Protein AF-A0A397AQK8-F1 (afdb_monomer_lite)

Secondary structure (DSSP, 8-state):
---TTTSTTTTT-S-----HHHHHHHTT--TTT------BSSTT--SB--SSHHHHHHHHHHSTTBGGGBTHHHHTTSTT-GGGSTTHHHHIIIIIHHHTTSHHHHHHHHIIIII----SHHHHHHHHHHTT--B--PPP-SSEEPPEEEEEEEE-TT--EEEEEEEEE--EE-S---S---HHHHHHHHHHTT-BSSTTSTTBTTTTT--IIIIIII-S---HHHHHHHHTTTTHHHHHHHHHHHHHHH-TT-TTGGG-----EEE----GGGTT--B--S-TT-SSPPPBSSPBPPP-TT--TT---B--EEE-HHHHHHHHHH--S---HHHHHHHHHHHHHHHHHHHHHHHHHHHHHHH--SS----GGGGGGHHHHHHHHHT-HHHHHHHHHHHHHHHTSPPEEEEEETTEEEEEE-PPPHHHHHHHHHHHTHHHHHHHHHHGGG---HHHHHHHHHHHHHHHHHHHHHHHHHS---------

pLDDT: mean 70.61, std 16.64, range [23.17, 93.44]

Radius of gyration: 36.42 Å; chains: 1; bounding box: 69×68×118 Å

Sequence (488 aa):
MNAVCAWYWVLGAPQARYSLRVVGSLRKYSLSITFTHYCWVDFTRSFEVAHTAKRQTLCQVQYNVNVAVNLESNMAKHAGGVNTSMYMSAIQATIFDALYKSDSSRAWVFQALYDYQWGSVANEVAAWHTHGLTSFVCQSQNLYQYGIQDTITIVNSLNLEQSIRINEQKTLANLVGVEYVGPWNNLAICEAIWCSLVRQAGNVIDKIGISYDVDIIIGTIQPPTIDLVRENTFQDAFFRHLHLKTNAAIGDNDPRSNDYYLRSVEVDPVPSTWRGMLFAGGNPMYVYNDLVPFVQDSFGHNDACQVQKPFKVKLQPNSILLALRALPPPALELSVQACAYIWHIVVYSTVLLGAVGVCGPGLFQGESPCTSLNIYQFNRVAVSVWLGRPVLFLRGLAAHLVLSSASVELATCSTLTGFDPSPRSLYTVANLGGEATWITFVLHDLFVPFISTHEVSQVLTPCCMLVTLVVLAALELMSPVRATILSL

Structure (mmCIF, N/CA/C/O backbone):
data_AF-A0A397AQK8-F1
#
_entry.id   AF-A0A397AQK8-F1
#
loop_
_atom_site.group_PDB
_atom_site.id
_atom_site.type_symbol
_atom_site.label_atom_id
_atom_site.label_alt_id
_atom_site.label_comp_id
_atom_site.label_asym_id
_atom_site.label_entity_id
_atom_site.label_seq_id
_atom_site.pdbx_PDB_ins_code
_atom_site.Cartn_x
_atom_site.Cartn_y
_atom_site.Cartn_z
_atom_site.occupancy
_atom_site.B_iso_or_equiv
_atom_site.auth_seq_id
_atom_site.auth_comp_id
_atom_site.auth_asym_id
_atom_site.auth_atom_id
_atom_site.pdbx_PDB_model_num
ATOM 1 N N . MET A 1 1 ? 11.222 -12.378 10.797 1.00 25.50 1 MET A N 1
ATOM 2 C CA . MET A 1 1 ? 9.793 -12.765 10.832 1.00 25.50 1 MET A CA 1
ATOM 3 C C . MET A 1 1 ? 9.037 -11.454 10.897 1.00 25.50 1 MET A C 1
ATOM 5 O O . MET A 1 1 ? 8.966 -10.866 11.964 1.00 25.50 1 MET A O 1
ATOM 9 N N . ASN A 1 2 ? 8.648 -10.919 9.739 1.00 23.17 2 ASN A N 1
ATOM 10 C CA . ASN A 1 2 ? 8.280 -9.509 9.586 1.00 23.17 2 ASN A CA 1
ATOM 11 C C . ASN A 1 2 ? 6.807 -9.399 9.180 1.00 23.17 2 ASN A C 1
ATOM 13 O O . ASN A 1 2 ? 6.357 -10.182 8.348 1.00 23.17 2 ASN A O 1
ATOM 17 N N . ALA A 1 3 ? 6.122 -8.394 9.739 1.00 24.95 3 ALA A N 1
ATOM 18 C CA . ALA A 1 3 ? 4.785 -7.917 9.375 1.00 24.95 3 ALA A CA 1
ATOM 19 C C . ALA A 1 3 ? 3.591 -8.843 9.705 1.00 24.95 3 ALA A C 1
ATOM 21 O O . ALA A 1 3 ? 2.929 -9.390 8.828 1.00 24.95 3 ALA A O 1
ATOM 22 N N . VAL A 1 4 ? 3.236 -8.918 10.992 1.00 32.72 4 VAL A N 1
ATOM 23 C CA . VAL A 1 4 ? 2.044 -9.646 11.485 1.00 32.72 4 VAL A CA 1
ATOM 24 C C . VAL A 1 4 ? 0.710 -8.954 11.138 1.00 32.72 4 VAL A C 1
ATOM 26 O O . VAL A 1 4 ? -0.324 -9.598 11.213 1.00 32.72 4 VAL A O 1
ATOM 29 N N . CYS A 1 5 ? 0.685 -7.704 10.662 1.00 32.88 5 CYS A N 1
ATOM 30 C CA . CYS A 1 5 ? -0.580 -7.079 10.225 1.00 32.88 5 CYS A CA 1
ATOM 31 C C . CYS A 1 5 ? -0.738 -6.942 8.702 1.00 32.88 5 CYS A C 1
ATOM 33 O O . CYS A 1 5 ? -1.854 -7.068 8.214 1.00 32.88 5 CYS A O 1
ATOM 35 N N . ALA A 1 6 ? 0.343 -6.751 7.934 1.00 29.30 6 ALA A N 1
ATOM 36 C CA . ALA A 1 6 ? 0.236 -6.589 6.475 1.00 29.30 6 ALA A CA 1
ATOM 37 C C . ALA A 1 6 ? 0.218 -7.928 5.708 1.00 29.30 6 ALA A C 1
ATOM 39 O O . ALA A 1 6 ? -0.401 -8.027 4.655 1.00 29.30 6 ALA A O 1
ATOM 40 N N . TRP A 1 7 ? 0.857 -8.982 6.236 1.00 25.56 7 TRP A N 1
ATOM 41 C CA . TRP A 1 7 ? 0.951 -10.281 5.547 1.00 25.56 7 TRP A CA 1
ATOM 42 C C . TRP A 1 7 ? -0.105 -11.308 5.970 1.00 25.56 7 TRP A C 1
ATOM 44 O O . TRP A 1 7 ? -0.277 -12.318 5.289 1.00 25.56 7 TRP A O 1
ATOM 54 N N . TYR A 1 8 ? -0.846 -11.061 7.054 1.00 33.62 8 TYR A N 1
ATOM 55 C CA . TYR A 1 8 ? -1.855 -12.007 7.551 1.00 33.62 8 TYR A CA 1
ATOM 56 C C . TYR A 1 8 ? -3.063 -12.163 6.618 1.00 33.62 8 TYR A C 1
ATOM 58 O O . TYR A 1 8 ? -3.747 -13.181 6.674 1.00 33.62 8 TYR A O 1
ATOM 66 N N . TRP A 1 9 ? -3.292 -11.192 5.730 1.00 32.03 9 TRP A N 1
ATOM 67 C CA . TRP A 1 9 ? -4.371 -11.236 4.744 1.00 32.03 9 TRP A CA 1
ATOM 68 C C . TRP A 1 9 ? -3.981 -11.989 3.459 1.00 32.03 9 TRP A C 1
ATOM 70 O O . TRP A 1 9 ? -4.804 -12.691 2.883 1.00 32.03 9 TRP A O 1
ATOM 80 N N . VAL A 1 10 ? -2.713 -11.906 3.035 1.00 28.81 10 VAL A N 1
ATOM 81 C CA . VAL A 1 10 ? -2.240 -12.444 1.740 1.00 28.81 10 VAL A CA 1
ATOM 82 C C . VAL A 1 10 ? -2.177 -13.977 1.724 1.00 28.81 10 VAL A C 1
ATOM 84 O O . VAL A 1 10 ? -2.251 -14.581 0.659 1.00 28.81 10 VAL A O 1
ATOM 87 N N . LEU A 1 11 ? -2.054 -14.628 2.886 1.00 26.27 11 LEU A N 1
ATOM 88 C CA . LEU A 1 11 ? -1.797 -16.072 2.953 1.00 26.27 11 LEU A CA 1
ATOM 89 C C . LEU A 1 11 ? -2.985 -16.943 3.349 1.00 26.27 11 LEU A C 1
ATOM 91 O O . LEU A 1 11 ? -2.803 -18.152 3.445 1.00 26.27 11 LEU A O 1
ATOM 95 N N . GLY A 1 12 ? -4.169 -16.380 3.621 1.00 29.05 12 GLY A N 1
ATOM 96 C CA . GLY A 1 12 ? -5.275 -17.185 4.155 1.00 29.05 12 GLY A CA 1
ATOM 97 C C . GLY A 1 12 ? -4.840 -18.033 5.358 1.00 29.05 12 GLY A C 1
ATOM 98 O O . GLY A 1 12 ? -5.318 -19.151 5.536 1.00 29.05 12 GLY A O 1
ATOM 99 N N . ALA A 1 13 ? -3.885 -17.533 6.157 1.00 27.50 13 ALA A N 1
ATOM 100 C CA . ALA A 1 13 ? -3.508 -18.205 7.385 1.00 27.50 13 ALA A CA 1
ATOM 101 C C . ALA A 1 13 ? -4.773 -18.283 8.249 1.00 27.50 13 ALA A C 1
ATOM 103 O O . ALA A 1 13 ? -5.518 -17.295 8.312 1.00 27.50 13 ALA A O 1
ATOM 104 N N . PRO A 1 14 ? -5.052 -19.442 8.874 1.00 30.78 14 PRO A N 1
ATOM 105 C CA . PRO A 1 14 ? -6.255 -19.618 9.663 1.00 30.78 14 PRO A CA 1
ATOM 106 C C . PRO A 1 14 ? -6.307 -18.467 10.655 1.00 30.78 14 PRO A C 1
ATOM 108 O O . PRO A 1 14 ? -5.294 -18.161 11.288 1.00 30.78 14 PRO A O 1
ATOM 111 N N . GLN A 1 15 ? -7.468 -17.807 10.677 1.00 36.03 15 GLN A N 1
ATOM 112 C CA . GLN A 1 15 ? -7.849 -16.695 11.543 1.00 36.03 15 GLN A CA 1
ATOM 113 C C . GLN A 1 15 ? -6.935 -16.577 12.750 1.00 36.03 15 GLN A C 1
ATOM 115 O O . GLN A 1 15 ? -6.779 -17.581 13.438 1.00 36.03 15 GLN A O 1
ATOM 120 N N . ALA A 1 16 ? -6.363 -15.394 13.004 1.00 37.88 16 ALA A N 1
ATOM 121 C CA . ALA A 1 16 ? -5.535 -15.120 14.174 1.00 37.88 16 ALA A CA 1
ATOM 122 C C . ALA A 1 16 ? -6.228 -15.622 15.455 1.00 37.88 16 ALA A C 1
ATOM 124 O O . ALA A 1 16 ? -6.977 -14.901 16.112 1.00 37.88 16 ALA A O 1
ATOM 125 N N . ARG A 1 17 ? -5.999 -16.896 15.782 1.00 43.25 17 ARG A N 1
ATOM 126 C CA . ARG A 1 17 ? -6.457 -17.554 16.990 1.00 43.25 17 ARG A CA 1
ATOM 127 C C . ARG A 1 17 ? -5.472 -17.097 18.039 1.00 43.25 17 ARG A C 1
ATOM 129 O O . ARG A 1 17 ? -4.355 -17.599 18.102 1.00 43.25 17 ARG A O 1
ATOM 136 N N . TYR A 1 18 ? -5.879 -16.071 18.773 1.00 50.00 18 TYR A N 1
ATOM 137 C CA . TYR A 1 18 ? -5.456 -15.780 20.137 1.00 50.00 18 TYR A CA 1
ATOM 138 C C . TYR A 1 18 ? -4.035 -16.181 20.516 1.00 50.00 18 TYR A C 1
ATOM 140 O O . TYR A 1 18 ? -3.838 -16.946 21.459 1.00 50.00 18 TYR A O 1
ATOM 148 N N . SER A 1 19 ? -3.014 -15.623 19.867 1.00 50.16 19 SER A N 1
ATOM 149 C CA . SER A 1 19 ? -1.759 -15.554 20.604 1.00 50.16 19 SER A CA 1
ATOM 150 C C . SER A 1 19 ? -1.914 -14.399 21.600 1.00 50.16 19 SER A C 1
ATOM 152 O O . SER A 1 19 ? -2.078 -13.243 21.210 1.00 50.16 19 SER A O 1
ATOM 154 N N . LEU A 1 20 ? -1.899 -14.706 22.904 1.00 54.97 20 LEU A N 1
ATOM 155 C CA . LEU A 1 20 ? -1.875 -13.702 23.986 1.00 54.97 20 LEU A CA 1
ATOM 156 C C . LEU A 1 20 ? -0.787 -12.634 23.733 1.00 54.97 20 LEU A C 1
ATOM 158 O O . LEU A 1 20 ? -0.927 -11.477 24.116 1.00 54.97 20 LEU A O 1
ATOM 162 N N . ARG A 1 21 ? 0.276 -13.021 23.013 1.00 55.66 21 ARG A N 1
ATOM 163 C CA . ARG A 1 21 ? 1.374 -12.161 22.553 1.00 55.66 21 ARG A CA 1
ATOM 164 C C . ARG A 1 21 ? 0.917 -11.039 21.613 1.00 55.66 21 ARG A C 1
ATOM 166 O O . ARG A 1 21 ? 1.347 -9.897 21.774 1.00 55.66 21 ARG A O 1
ATOM 173 N N . VAL A 1 22 ? 0.029 -11.341 20.663 1.00 58.44 22 VAL A N 1
ATOM 174 C CA . VAL A 1 22 ? -0.521 -10.347 19.726 1.00 58.44 22 VAL A CA 1
ATOM 175 C C . VAL A 1 22 ? -1.432 -9.372 20.468 1.00 58.44 22 VAL A C 1
ATOM 177 O O . VAL A 1 22 ? -1.265 -8.166 20.318 1.00 58.44 22 VAL A O 1
ATOM 180 N N . VAL A 1 23 ? -2.316 -9.862 21.343 1.00 65.81 23 VAL A N 1
ATOM 181 C CA . VAL A 1 23 ? -3.216 -9.000 22.135 1.00 65.81 23 VAL A CA 1
ATOM 182 C C . VAL A 1 23 ? -2.429 -8.062 23.057 1.00 65.81 23 VAL A C 1
ATOM 184 O O . VAL A 1 23 ? -2.691 -6.862 23.080 1.00 65.81 23 VAL A O 1
ATOM 187 N N . GLY A 1 24 ? -1.400 -8.570 23.743 1.00 65.75 24 GLY A N 1
ATOM 188 C CA . GLY A 1 24 ? -0.531 -7.747 24.590 1.00 65.75 24 GLY A CA 1
ATOM 189 C C . GLY A 1 24 ? 0.205 -6.641 23.823 1.00 65.75 24 GLY A C 1
ATOM 190 O O . GLY A 1 24 ? 0.276 -5.509 24.297 1.00 65.75 24 GLY A O 1
ATOM 191 N N . SER A 1 25 ? 0.694 -6.926 22.612 1.00 63.19 25 SER A N 1
ATOM 192 C CA . SER A 1 25 ? 1.312 -5.906 21.749 1.00 63.19 25 SER A CA 1
ATOM 193 C C . SER A 1 25 ? 0.302 -4.860 21.263 1.00 63.19 25 SER A C 1
ATOM 195 O O . SER A 1 25 ? 0.643 -3.683 21.156 1.00 63.19 25 SER A O 1
ATOM 197 N N . LEU A 1 26 ? -0.947 -5.265 21.013 1.00 64.81 26 LEU A N 1
ATOM 198 C CA . LEU A 1 26 ? -2.008 -4.383 20.522 1.00 64.81 26 LEU A CA 1
ATOM 199 C C . LEU A 1 26 ? -2.485 -3.358 21.558 1.00 64.81 26 LEU A C 1
ATOM 201 O O . LEU A 1 26 ? -2.983 -2.305 21.165 1.00 64.81 26 LEU A O 1
ATOM 205 N N . ARG A 1 27 ? -2.292 -3.609 22.861 1.00 67.38 27 ARG A N 1
ATOM 206 C CA . ARG A 1 27 ? -2.598 -2.634 23.929 1.00 67.38 27 ARG A CA 1
ATOM 207 C C . ARG A 1 27 ? -1.819 -1.321 23.800 1.00 67.38 27 ARG A C 1
ATOM 209 O O . ARG A 1 27 ? -2.232 -0.317 24.363 1.00 67.38 27 ARG A O 1
ATOM 216 N N . LYS A 1 28 ? -0.712 -1.308 23.049 1.00 65.12 28 LYS A N 1
ATOM 217 C CA . LYS A 1 28 ? 0.095 -0.100 22.806 1.00 65.12 28 LYS A CA 1
ATOM 218 C C . LYS A 1 28 ? -0.560 0.885 21.837 1.00 65.12 28 LYS A C 1
ATOM 220 O O . LYS A 1 28 ? -0.123 2.030 21.760 1.00 65.12 28 LYS A O 1
ATOM 225 N N . TYR A 1 29 ? -1.566 0.450 21.081 1.00 68.25 29 TYR A N 1
ATOM 226 C CA . TYR A 1 29 ? -2.201 1.266 20.053 1.00 68.25 29 TYR A CA 1
ATOM 227 C C . TYR A 1 29 ? -3.505 1.864 20.564 1.00 68.25 29 TYR A C 1
ATOM 229 O O . TYR A 1 29 ? -4.440 1.149 20.918 1.00 68.25 29 TYR A O 1
ATOM 237 N N . SER A 1 30 ? -3.565 3.195 20.578 1.00 70.81 30 SER A N 1
ATOM 238 C CA . SER A 1 30 ? -4.777 3.951 20.883 1.00 70.81 30 SER A CA 1
ATOM 239 C C . SER A 1 30 ? -5.714 4.012 19.669 1.00 70.81 30 SER A C 1
ATOM 241 O O . SER A 1 30 ? -5.405 3.509 18.580 1.00 70.81 30 SER A O 1
ATOM 243 N N . LEU A 1 31 ? -6.853 4.691 19.836 1.00 72.69 31 LEU A N 1
ATOM 244 C CA . LEU A 1 31 ? -7.762 5.036 18.739 1.00 72.69 31 LEU A CA 1
ATOM 245 C C . LEU A 1 31 ? -7.043 5.754 17.577 1.00 72.69 31 LEU A C 1
ATOM 247 O O . LEU A 1 31 ? -7.454 5.613 16.431 1.00 72.69 31 LEU A O 1
ATOM 251 N N . SER A 1 32 ? -5.942 6.461 17.858 1.00 70.69 32 SER A N 1
ATOM 252 C CA . SER A 1 32 ? -5.128 7.165 16.861 1.00 70.69 32 SER A CA 1
ATOM 253 C C . SER A 1 32 ? -4.391 6.247 15.889 1.00 70.69 32 SER A C 1
ATOM 255 O O . SER A 1 32 ? -3.972 6.690 14.831 1.00 70.69 32 SER A O 1
ATOM 257 N N . ILE A 1 33 ? -4.162 4.984 16.250 1.00 70.62 33 ILE A N 1
ATOM 258 C CA . ILE A 1 33 ? -3.336 4.070 15.444 1.00 70.62 33 ILE A CA 1
ATOM 259 C C . ILE A 1 33 ? -4.137 2.828 15.034 1.00 70.62 33 ILE A C 1
ATOM 261 O O . ILE A 1 33 ? -3.768 2.123 14.096 1.00 70.62 33 ILE A O 1
ATOM 265 N N . THR A 1 34 ? -5.272 2.549 15.678 1.00 74.94 34 THR A N 1
ATOM 266 C CA . THR A 1 34 ? -6.116 1.402 15.319 1.00 74.94 34 THR A CA 1
ATOM 267 C C . THR A 1 34 ? -7.070 1.750 14.173 1.00 74.94 34 THR A C 1
ATOM 269 O O . THR A 1 34 ? -8.165 2.270 14.384 1.00 74.94 34 THR A O 1
ATOM 272 N N . PHE A 1 35 ? -6.647 1.440 12.946 1.00 74.69 35 PHE A N 1
ATOM 273 C CA . PHE A 1 35 ? -7.374 1.693 11.705 1.00 74.69 35 PHE A CA 1
ATOM 274 C C . PHE A 1 35 ? -8.238 0.483 11.358 1.00 74.69 35 PHE A C 1
ATOM 276 O O . PHE A 1 35 ? -7.803 -0.488 10.747 1.00 74.69 35 PHE A O 1
ATOM 283 N N . THR A 1 36 ? -9.482 0.540 11.815 1.00 80.62 36 THR A N 1
ATOM 284 C CA . THR A 1 36 ? -10.513 -0.468 11.573 1.00 80.62 36 THR A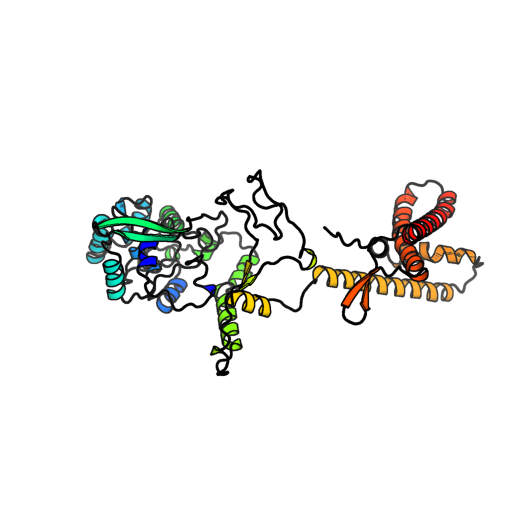 CA 1
ATOM 285 C C . THR A 1 36 ? -11.839 0.243 11.323 1.00 80.62 36 THR A C 1
ATOM 287 O O . THR A 1 36 ? -12.099 1.306 11.901 1.00 80.62 36 THR A O 1
ATOM 290 N N . HIS A 1 37 ? -12.681 -0.313 10.454 1.00 84.44 37 HIS A N 1
ATOM 291 C CA . HIS A 1 37 ? -14.039 0.182 10.269 1.00 84.44 37 HIS A CA 1
ATOM 292 C C . HIS A 1 37 ? -14.924 -0.464 11.323 1.00 84.44 37 HIS A C 1
ATOM 294 O O . HIS A 1 37 ? -15.328 -1.626 11.192 1.00 84.44 37 HIS A O 1
ATOM 300 N N . TYR A 1 38 ? -15.219 0.309 12.364 1.00 90.19 38 TYR A N 1
ATOM 301 C CA . TYR A 1 38 ? -16.087 -0.129 13.441 1.00 90.19 38 TYR A CA 1
ATOM 302 C C . TYR A 1 38 ? -17.485 -0.468 12.924 1.00 90.19 38 TYR A C 1
ATOM 304 O O . TYR A 1 38 ? -18.058 0.222 12.081 1.00 90.19 38 TYR A O 1
ATOM 312 N N . CYS A 1 39 ? -18.011 -1.560 13.455 1.00 93.12 39 CYS A N 1
ATOM 313 C CA . CYS A 1 39 ? -19.347 -2.063 13.190 1.00 93.12 39 CYS A CA 1
ATOM 314 C C . CYS A 1 39 ? -20.260 -1.810 14.393 1.00 93.12 39 CYS A C 1
ATOM 316 O O . CYS A 1 39 ? -21.422 -1.445 14.211 1.00 93.12 39 CYS A O 1
ATOM 318 N N . TRP A 1 40 ? -19.721 -1.952 15.610 1.00 93.44 40 TRP A N 1
ATOM 319 C CA . TRP A 1 40 ? -20.468 -1.775 16.854 1.00 93.44 40 TRP A CA 1
ATOM 320 C C . TRP A 1 40 ? -19.701 -0.953 17.880 1.00 93.44 40 TRP A C 1
ATOM 322 O O . TRP A 1 40 ? -18.467 -0.907 17.857 1.00 93.44 40 TRP A O 1
ATOM 332 N N . VAL A 1 41 ? -20.437 -0.309 18.784 1.00 90.50 41 VAL A N 1
ATOM 333 C CA . VAL A 1 41 ? -19.836 0.372 19.934 1.00 90.50 41 VAL A CA 1
ATOM 334 C C . VAL A 1 41 ? -19.358 -0.651 20.960 1.00 90.50 41 VAL A C 1
ATOM 336 O O . VAL A 1 41 ? -18.221 -0.575 21.404 1.00 90.50 41 VAL A O 1
ATOM 339 N N . ASP A 1 42 ? -20.206 -1.615 21.296 1.00 88.44 42 ASP A N 1
ATOM 340 C CA . ASP A 1 42 ? -20.068 -2.528 22.428 1.00 88.44 42 ASP A CA 1
ATOM 341 C C . ASP A 1 42 ? -19.968 -3.997 21.982 1.00 88.44 42 ASP A C 1
ATOM 343 O O . ASP A 1 42 ? -20.426 -4.360 20.896 1.00 88.44 42 ASP A O 1
ATOM 347 N N . PHE A 1 43 ? -19.421 -4.877 22.827 1.00 88.62 43 PHE A N 1
ATOM 348 C CA . PHE A 1 43 ? -19.297 -6.305 22.493 1.00 88.62 43 PHE A CA 1
ATOM 349 C C . PHE A 1 43 ? -20.631 -7.050 22.395 1.00 88.62 43 PHE A C 1
ATOM 351 O O . PHE A 1 43 ? -20.696 -8.086 21.727 1.00 88.62 43 PHE A O 1
ATOM 358 N N . THR A 1 44 ? -21.702 -6.532 23.010 1.00 89.38 44 THR A N 1
ATOM 359 C CA . THR A 1 44 ? -23.052 -7.102 22.854 1.00 89.38 44 THR A CA 1
ATOM 360 C C . THR A 1 44 ? -23.707 -6.702 21.536 1.00 89.38 44 THR A C 1
ATOM 362 O O . THR A 1 44 ? -24.764 -7.234 21.200 1.00 89.38 44 THR A O 1
ATOM 365 N N . ARG A 1 45 ? -23.048 -5.837 20.747 1.00 90.31 45 ARG A N 1
ATOM 366 C CA . ARG A 1 45 ? -23.498 -5.369 19.431 1.00 90.31 45 ARG A CA 1
ATOM 367 C C . ARG A 1 45 ? -24.834 -4.633 19.502 1.00 90.31 45 ARG A C 1
ATOM 369 O O . ARG A 1 45 ? -25.600 -4.639 18.539 1.00 90.31 45 ARG A O 1
ATOM 376 N N . SER A 1 46 ? -25.103 -3.992 20.637 1.00 87.94 46 SER A N 1
ATOM 377 C CA . SER A 1 46 ? -26.340 -3.255 20.887 1.00 87.94 46 SER A CA 1
ATOM 378 C C . SER A 1 46 ? -26.417 -1.970 20.061 1.00 87.94 46 SER A C 1
ATOM 380 O O . SER A 1 46 ? -27.502 -1.570 19.635 1.00 87.94 46 SER A O 1
ATOM 382 N N . PHE A 1 47 ? -25.272 -1.337 19.794 1.00 91.25 47 PHE A N 1
ATOM 383 C CA . PHE A 1 47 ? -25.207 -0.059 19.083 1.00 91.25 47 PHE A CA 1
ATOM 384 C C . PHE A 1 47 ? -24.384 -0.178 17.811 1.00 91.25 47 PHE A C 1
ATOM 386 O O . PHE A 1 47 ? -23.222 -0.573 17.844 1.00 91.25 47 PHE A O 1
ATOM 393 N N . GLU A 1 48 ? -24.989 0.175 16.680 1.00 93.38 48 GLU A N 1
ATOM 394 C CA . GLU A 1 48 ? -24.383 0.021 15.360 1.00 93.38 48 GLU A CA 1
ATOM 395 C C . GLU A 1 48 ? -23.714 1.327 14.934 1.00 93.38 48 GLU A C 1
ATOM 397 O O . GLU A 1 48 ? -24.289 2.397 15.126 1.00 93.38 48 GLU A O 1
ATOM 402 N N . VAL A 1 49 ? -22.523 1.251 14.334 1.00 92.25 49 VAL A N 1
ATOM 403 C CA . VAL A 1 49 ? -21.733 2.438 13.937 1.00 92.25 49 VAL A CA 1
ATOM 404 C C . VAL A 1 49 ? -21.136 2.364 12.532 1.00 92.25 49 VAL A C 1
ATOM 406 O O . VAL A 1 49 ? -20.365 3.240 12.141 1.00 92.25 49 VAL A O 1
ATOM 409 N N . ALA A 1 50 ? -21.481 1.350 11.733 1.00 91.06 50 ALA A N 1
ATOM 410 C CA . ALA A 1 50 ? -21.020 1.316 10.350 1.00 91.06 50 ALA A CA 1
ATOM 411 C C . ALA A 1 50 ? -21.575 2.503 9.541 1.00 91.06 50 ALA A C 1
ATOM 413 O O . ALA A 1 50 ? -22.758 2.845 9.635 1.00 91.06 50 ALA A O 1
ATOM 414 N N . HIS A 1 51 ? -20.738 3.070 8.667 1.00 86.00 51 HIS A N 1
ATOM 415 C CA . HIS A 1 51 ? -21.087 4.249 7.866 1.00 86.00 51 HIS A CA 1
ATOM 416 C C . HIS A 1 51 ? -22.310 4.066 6.969 1.00 86.00 51 HIS A C 1
ATOM 418 O O . HIS A 1 51 ? -23.042 5.020 6.766 1.00 86.00 51 HIS A O 1
ATOM 424 N N . THR A 1 52 ? -22.558 2.856 6.458 1.00 86.00 52 THR A N 1
ATOM 425 C CA . THR A 1 52 ? -23.703 2.570 5.583 1.00 86.00 52 THR A CA 1
ATOM 426 C C . THR A 1 52 ? -24.443 1.312 6.028 1.00 86.00 52 THR A C 1
ATOM 428 O O . THR A 1 52 ? -23.851 0.385 6.588 1.00 86.00 52 THR A O 1
ATOM 431 N N . ALA A 1 53 ? -25.737 1.225 5.705 1.00 87.56 53 ALA A N 1
ATOM 432 C CA . ALA A 1 53 ? -26.546 0.029 5.973 1.00 87.56 53 ALA A CA 1
ATOM 433 C C . ALA A 1 53 ? -25.983 -1.233 5.285 1.00 87.56 53 ALA A C 1
ATOM 435 O O . ALA A 1 53 ? -25.998 -2.330 5.852 1.00 87.56 53 ALA A O 1
ATOM 436 N N . LYS A 1 54 ? -25.422 -1.075 4.077 1.00 86.75 54 LYS A N 1
ATOM 437 C CA . LYS A 1 54 ? -24.754 -2.163 3.346 1.00 86.75 54 LYS A CA 1
ATOM 438 C C . LYS A 1 54 ? -23.539 -2.684 4.119 1.00 86.75 54 LYS A C 1
ATOM 440 O O . LYS A 1 54 ? -23.398 -3.893 4.297 1.00 86.75 54 LYS A O 1
ATOM 445 N N . ARG A 1 55 ? -22.692 -1.785 4.637 1.00 86.56 55 ARG A N 1
ATOM 446 C CA . ARG A 1 55 ? -21.539 -2.162 5.470 1.00 86.56 55 ARG A CA 1
ATOM 447 C C . ARG A 1 55 ? -21.981 -2.827 6.770 1.00 86.56 55 ARG A C 1
ATOM 449 O O . ARG A 1 55 ? -21.376 -3.823 7.149 1.00 86.56 55 ARG A O 1
ATOM 456 N N . GLN A 1 56 ? -23.041 -2.333 7.407 1.00 92.25 56 GLN A N 1
ATOM 457 C CA . GLN A 1 56 ? -23.586 -2.938 8.625 1.00 92.25 56 GLN A CA 1
ATOM 458 C C . GLN A 1 56 ? -24.041 -4.387 8.389 1.00 92.25 56 GLN A C 1
ATOM 460 O O . GLN A 1 56 ? -23.739 -5.279 9.178 1.00 92.25 56 GLN A O 1
ATOM 465 N N . THR A 1 57 ? -24.682 -4.655 7.250 1.00 92.00 57 THR A N 1
ATOM 466 C CA . THR A 1 57 ? -25.054 -6.024 6.852 1.00 92.00 57 THR A CA 1
ATOM 467 C C . THR A 1 57 ? -23.813 -6.902 6.666 1.00 92.00 57 THR A C 1
ATOM 469 O O . THR A 1 57 ? -23.754 -8.024 7.164 1.00 92.00 57 THR A O 1
ATOM 472 N N . LEU A 1 58 ? -22.770 -6.375 6.015 1.00 87.94 58 LEU A N 1
ATOM 473 C CA . LEU A 1 58 ? -21.497 -7.082 5.858 1.00 87.94 58 LEU A CA 1
ATOM 474 C C . LEU A 1 58 ? -20.814 -7.362 7.208 1.00 87.94 58 LEU A C 1
ATOM 476 O O . LEU A 1 58 ? -20.227 -8.428 7.387 1.00 87.94 58 LEU A O 1
ATOM 480 N N . CYS A 1 59 ? -20.902 -6.436 8.166 1.00 91.50 59 CYS A N 1
ATOM 481 C CA . CYS A 1 59 ? -20.405 -6.633 9.525 1.00 91.50 59 CYS A CA 1
ATOM 482 C C . CYS A 1 59 ? -21.038 -7.865 10.180 1.00 91.50 59 CYS A C 1
ATOM 484 O O . CYS A 1 59 ? -20.312 -8.715 10.695 1.00 91.50 59 CYS A O 1
ATOM 486 N N . GLN A 1 60 ? -22.364 -7.999 10.091 1.00 91.44 60 GLN A N 1
ATOM 487 C CA . GLN A 1 60 ? -23.108 -9.131 10.655 1.00 91.44 60 GLN A CA 1
ATOM 488 C C . GLN A 1 60 ? -22.712 -10.480 10.031 1.00 91.44 60 GLN A C 1
ATOM 490 O O . GLN A 1 60 ? -22.681 -11.494 10.725 1.00 91.44 60 GLN A O 1
ATOM 495 N N . VAL A 1 61 ? -22.389 -10.502 8.735 1.00 88.38 61 VAL A N 1
ATOM 496 C CA . VAL A 1 61 ? -22.075 -11.747 8.013 1.00 88.38 61 VAL A CA 1
ATOM 497 C C . VAL A 1 61 ? -20.604 -12.144 8.147 1.00 88.38 61 VAL A C 1
ATOM 499 O O . VAL A 1 61 ? -20.302 -13.310 8.375 1.00 88.38 61 VAL A O 1
ATOM 502 N N . GLN A 1 62 ? -19.681 -11.193 7.991 1.00 81.94 62 GLN A N 1
ATOM 503 C CA . GLN A 1 62 ? -18.255 -11.491 7.812 1.00 81.94 62 GLN A CA 1
ATOM 504 C C . GLN A 1 62 ? -17.392 -11.141 9.031 1.00 81.94 62 GLN A C 1
ATOM 506 O O . GLN A 1 62 ? -16.332 -11.734 9.220 1.00 81.94 62 GLN A O 1
ATOM 511 N N . TYR A 1 63 ? -17.820 -10.186 9.859 1.00 85.38 63 TYR A N 1
ATOM 512 C CA . TYR A 1 63 ? -17.001 -9.635 10.947 1.00 85.38 63 TYR A CA 1
ATOM 513 C C . TYR A 1 63 ? -17.606 -9.864 12.334 1.00 85.38 63 TYR A C 1
ATOM 515 O O . TYR A 1 63 ? -17.099 -9.333 13.318 1.00 85.38 63 TYR A O 1
ATOM 523 N N . ASN A 1 64 ? -18.660 -10.673 12.433 1.00 87.25 64 ASN A N 1
ATOM 524 C CA . ASN A 1 64 ? -19.396 -10.892 13.673 1.00 87.25 64 ASN A CA 1
ATOM 525 C C . ASN A 1 64 ? -18.545 -11.506 14.795 1.00 87.25 64 ASN A C 1
ATOM 527 O O . ASN A 1 64 ? -18.764 -11.182 15.950 1.00 87.25 64 ASN A O 1
ATOM 531 N N . VAL A 1 65 ? -17.550 -12.335 14.488 1.00 88.00 65 VAL A N 1
ATOM 532 C CA . VAL A 1 65 ? -16.643 -12.920 15.493 1.00 88.00 65 VAL A CA 1
ATOM 533 C C . VAL A 1 65 ? -15.366 -12.105 15.719 1.00 88.00 65 VAL A C 1
ATOM 535 O O . VAL A 1 65 ? -14.504 -12.518 16.497 1.00 88.00 65 VAL A O 1
ATOM 538 N N . ASN A 1 66 ? -15.203 -10.974 15.028 1.00 86.69 66 ASN A N 1
ATOM 539 C CA . ASN A 1 66 ? -13.987 -10.174 15.081 1.00 86.69 66 ASN A CA 1
ATOM 540 C C . ASN A 1 66 ? -14.098 -9.091 16.161 1.00 86.69 66 ASN A C 1
ATOM 542 O O . ASN A 1 66 ? -14.917 -8.182 16.080 1.00 86.69 66 ASN A O 1
ATOM 546 N N . VAL A 1 67 ? -13.226 -9.147 17.158 1.00 86.44 67 VAL A N 1
ATOM 547 C CA . VAL A 1 67 ? -13.136 -8.169 18.242 1.00 86.44 67 VAL A CA 1
ATOM 548 C C . VAL A 1 67 ? -12.786 -6.781 17.705 1.00 86.44 67 VAL A C 1
ATOM 550 O O . VAL A 1 67 ? -13.351 -5.793 18.169 1.00 86.44 67 VAL A O 1
ATOM 553 N N . ALA A 1 68 ? -11.910 -6.698 16.698 1.00 83.56 68 ALA A N 1
ATOM 554 C CA . ALA A 1 68 ? -11.343 -5.437 16.217 1.00 83.56 68 ALA A CA 1
ATOM 555 C C . ALA A 1 68 ? -12.375 -4.478 15.602 1.00 83.56 68 ALA A C 1
ATOM 557 O O . ALA A 1 68 ? -12.077 -3.301 15.430 1.00 83.56 68 ALA A O 1
ATOM 558 N N . VAL A 1 69 ? -13.579 -4.945 15.256 1.00 88.75 69 VAL A N 1
ATOM 559 C CA . VAL A 1 69 ? -14.652 -4.082 14.731 1.00 88.75 69 VAL A CA 1
ATOM 560 C C . VAL A 1 69 ? -15.573 -3.520 15.822 1.00 88.75 69 VAL A C 1
ATOM 562 O O . VAL A 1 69 ? -16.515 -2.797 15.504 1.00 88.75 69 VAL A O 1
ATOM 565 N N . ASN A 1 70 ? -15.308 -3.816 17.097 1.00 89.12 70 ASN A N 1
ATOM 566 C CA . ASN A 1 70 ? -16.048 -3.273 18.238 1.00 89.12 70 ASN A CA 1
ATOM 567 C C . ASN A 1 70 ? -15.237 -2.133 18.862 1.00 89.12 70 ASN A C 1
ATOM 569 O O . ASN A 1 70 ? -14.068 -2.321 19.210 1.00 89.12 70 ASN A O 1
ATOM 573 N N . LEU A 1 71 ? -15.837 -0.954 19.003 1.00 86.69 71 LEU A N 1
ATOM 574 C CA . LEU A 1 71 ? -15.155 0.242 19.500 1.00 86.69 71 LEU A CA 1
ATOM 575 C C . LEU A 1 71 ? -14.701 0.099 20.959 1.00 86.69 71 LEU A C 1
ATOM 577 O O . LEU A 1 71 ? -13.617 0.570 21.309 1.00 86.69 71 LEU A O 1
ATOM 581 N N . GLU A 1 72 ? -15.472 -0.634 21.766 1.00 83.75 72 GLU A N 1
ATOM 582 C CA . GLU A 1 72 ? -15.159 -1.016 23.145 1.00 83.75 72 GLU A CA 1
ATOM 583 C C . GLU A 1 72 ? -13.758 -1.622 23.250 1.00 83.75 72 GLU A C 1
ATOM 585 O O . GLU A 1 72 ? -13.008 -1.287 24.163 1.00 83.75 72 GLU A O 1
ATOM 590 N N . SER A 1 73 ? -13.336 -2.410 22.252 1.00 81.06 73 SER A N 1
ATOM 591 C CA . SER A 1 73 ? -11.997 -3.004 22.232 1.00 81.06 73 SER A CA 1
ATOM 592 C C . SER A 1 73 ? -10.862 -1.979 22.235 1.00 81.06 73 SER A C 1
ATOM 594 O O . SER A 1 73 ? -9.770 -2.312 22.677 1.00 81.06 73 SER A O 1
ATOM 596 N N . ASN A 1 74 ? -11.076 -0.750 21.754 1.00 77.38 74 ASN A N 1
ATOM 597 C CA . ASN A 1 74 ? -10.067 0.314 21.775 1.00 77.38 74 ASN A CA 1
ATOM 598 C C . ASN A 1 74 ? -10.273 1.316 22.907 1.00 77.38 74 ASN A C 1
ATOM 600 O O . ASN A 1 74 ? -9.288 1.809 23.455 1.00 77.38 74 ASN A O 1
ATOM 604 N N . MET A 1 75 ? -11.521 1.579 23.294 1.00 74.00 75 MET A N 1
ATOM 605 C CA . MET A 1 75 ? -11.846 2.407 24.462 1.00 74.00 75 MET A CA 1
ATOM 606 C C . MET A 1 75 ? -11.274 1.809 25.752 1.00 74.00 75 MET A C 1
ATOM 608 O O . MET A 1 75 ? -10.675 2.512 26.559 1.00 74.00 75 MET A O 1
ATOM 612 N N . ALA A 1 76 ? -11.341 0.487 25.864 1.00 65.75 76 ALA A N 1
ATOM 613 C CA . ALA A 1 76 ? -10.836 -0.295 26.979 1.00 65.75 76 ALA A CA 1
ATOM 614 C C . ALA A 1 76 ? -9.307 -0.307 27.177 1.00 65.75 76 ALA A C 1
ATOM 616 O O . ALA A 1 76 ? -8.808 -0.863 28.158 1.00 65.75 76 ALA A O 1
ATOM 617 N N . LYS A 1 77 ? -8.545 0.221 26.211 1.00 65.00 77 LYS A N 1
ATOM 618 C CA . LYS A 1 77 ? -7.072 0.166 26.198 1.00 65.00 77 LYS A CA 1
ATOM 619 C C . LYS A 1 77 ? -6.415 1.423 26.768 1.00 65.00 77 LYS A C 1
ATOM 621 O O . LYS A 1 77 ? -5.193 1.460 26.886 1.00 65.00 77 LYS A O 1
ATOM 626 N N . HIS A 1 78 ? -7.185 2.462 27.088 1.00 61.22 78 HIS A N 1
ATOM 627 C CA . HIS A 1 78 ? -6.636 3.734 27.543 1.00 61.22 78 HIS A CA 1
ATOM 628 C C . HIS A 1 78 ? -6.430 3.733 29.066 1.00 61.22 78 HIS A C 1
ATOM 630 O O . HIS A 1 78 ? -7.386 3.627 29.833 1.00 61.22 78 HIS A O 1
ATOM 636 N N . ALA A 1 79 ? -5.176 3.860 29.512 1.00 54.50 79 ALA A N 1
ATOM 637 C CA . ALA A 1 79 ? -4.846 4.012 30.928 1.00 54.50 79 ALA A CA 1
ATOM 638 C C . ALA A 1 79 ? -5.383 5.365 31.430 1.00 54.50 79 ALA A C 1
ATOM 640 O O . ALA A 1 79 ? -4.785 6.404 31.173 1.00 54.50 79 ALA A O 1
ATOM 641 N N . GLY A 1 80 ? -6.541 5.334 32.088 1.00 57.78 80 GLY A N 1
ATOM 642 C CA . GLY A 1 80 ? -7.293 6.518 32.522 1.00 57.78 80 GLY A CA 1
ATOM 643 C C . GLY A 1 80 ? -8.776 6.487 32.144 1.00 57.78 80 GLY A C 1
ATOM 644 O O . GLY A 1 80 ? -9.549 7.211 32.756 1.00 57.78 80 GLY A O 1
ATOM 645 N N . GLY A 1 81 ? -9.178 5.598 31.226 1.00 64.75 81 GLY A N 1
ATOM 646 C CA . GLY A 1 81 ? -10.516 5.586 30.630 1.00 64.75 81 GLY A CA 1
ATOM 647 C C . GLY A 1 81 ? -10.594 6.468 29.378 1.00 64.75 81 GLY A C 1
ATOM 648 O O . GLY A 1 81 ? -9.619 7.096 28.970 1.00 64.75 81 GLY A O 1
ATOM 649 N N . VAL A 1 82 ? -11.751 6.516 28.715 1.00 71.62 82 VAL A N 1
ATOM 650 C CA . VAL A 1 82 ? -11.922 7.346 27.500 1.00 71.62 82 VAL A CA 1
ATOM 651 C C . VAL A 1 82 ? -11.880 8.850 27.818 1.00 71.62 82 VAL A C 1
ATOM 653 O O . VAL A 1 82 ? -11.572 9.652 26.938 1.00 71.62 82 VAL A O 1
ATOM 656 N N . ASN A 1 83 ? -12.116 9.238 29.074 1.00 74.94 83 ASN A N 1
ATOM 657 C CA . ASN A 1 83 ? -12.148 10.632 29.528 1.00 74.94 83 ASN A CA 1
ATOM 658 C C . ASN A 1 83 ? -10.807 11.386 29.369 1.00 74.94 83 ASN A C 1
ATOM 660 O O . ASN A 1 83 ? -10.821 12.602 29.199 1.00 74.94 83 ASN A O 1
ATOM 664 N N . THR A 1 84 ? -9.665 10.691 29.372 1.00 74.31 84 THR A N 1
ATOM 665 C CA . THR A 1 84 ? -8.330 11.272 29.156 1.00 74.31 84 THR A CA 1
ATOM 666 C C . THR A 1 84 ? -7.898 11.237 27.688 1.00 74.31 84 THR A C 1
ATOM 668 O O . THR A 1 84 ? -6.803 11.685 27.344 1.00 74.31 84 THR A O 1
ATOM 671 N N . SER A 1 85 ? -8.751 10.731 26.791 1.00 76.69 85 SER A N 1
ATOM 672 C CA . SER A 1 85 ? -8.510 10.759 25.350 1.00 76.69 85 SER A CA 1
ATOM 673 C C . SER A 1 85 ? -8.637 12.177 24.797 1.00 76.69 85 SER A C 1
ATOM 675 O O . SER A 1 85 ? -9.610 12.877 25.068 1.00 76.69 85 SER A O 1
ATOM 677 N N . MET A 1 86 ? -7.728 12.565 23.897 1.00 80.56 86 MET A N 1
ATOM 678 C CA . MET A 1 86 ? -7.851 13.816 23.132 1.00 80.56 86 MET A CA 1
ATOM 679 C C . MET A 1 86 ? -9.112 13.877 22.251 1.00 80.56 86 MET A C 1
ATOM 681 O O . MET A 1 86 ? -9.497 14.953 21.814 1.00 80.56 86 MET A O 1
ATOM 685 N N . TYR A 1 87 ? -9.757 12.733 21.992 1.00 83.69 87 TYR A N 1
ATOM 686 C CA . TYR A 1 87 ? -10.999 12.646 21.215 1.00 83.69 87 TYR A CA 1
ATOM 687 C C . TYR A 1 87 ? -12.258 12.608 22.088 1.00 83.69 87 TYR A C 1
ATOM 689 O O . TYR A 1 87 ? -13.335 12.331 21.570 1.00 83.69 87 TYR A O 1
ATOM 697 N N . MET A 1 88 ? -12.149 12.828 23.403 1.00 85.31 88 MET A N 1
ATOM 698 C CA . MET A 1 88 ? -13.285 12.705 24.320 1.00 85.31 88 MET A CA 1
ATOM 699 C C . MET A 1 88 ? -14.456 13.622 23.932 1.00 85.31 88 MET A C 1
ATOM 701 O O . MET A 1 88 ? -15.594 13.163 23.945 1.00 85.31 88 MET A O 1
ATOM 705 N N . SER A 1 89 ? -14.200 14.872 23.520 1.00 87.75 89 SER A N 1
ATOM 706 C CA . SER A 1 89 ? -15.266 15.788 23.072 1.00 87.75 89 SER A CA 1
ATOM 707 C C . SER A 1 89 ? -16.031 15.230 21.870 1.00 87.75 89 SER A C 1
ATOM 709 O O . SER A 1 89 ? -17.257 15.143 21.897 1.00 87.75 89 SER A O 1
ATOM 711 N N . ALA A 1 90 ? -15.303 14.750 20.862 1.00 90.44 90 ALA A N 1
ATOM 712 C CA . ALA A 1 90 ? -15.889 14.211 19.646 1.00 90.44 90 ALA A CA 1
ATOM 713 C C . ALA A 1 90 ? -16.620 12.884 19.906 1.00 90.44 90 ALA A C 1
ATOM 715 O O . ALA A 1 90 ? -17.698 12.648 19.364 1.00 90.44 90 ALA A O 1
ATOM 716 N N . ILE A 1 91 ? -16.075 12.013 20.764 1.00 89.44 91 ILE A N 1
ATOM 717 C CA . ILE A 1 91 ? -16.737 10.767 21.185 1.00 89.44 91 ILE A CA 1
ATOM 718 C C . ILE A 1 91 ? -18.029 11.085 21.943 1.00 89.44 91 ILE A C 1
ATOM 720 O O . ILE A 1 91 ? -19.052 10.445 21.691 1.00 89.44 91 ILE A O 1
ATOM 724 N N . GLN A 1 92 ? -18.000 12.079 22.833 1.00 89.69 92 GLN A N 1
ATOM 725 C CA . GLN A 1 92 ? -19.181 12.524 23.560 1.00 89.69 92 GLN A CA 1
ATOM 726 C C . GLN A 1 92 ? -20.274 12.973 22.583 1.00 89.69 92 GLN A C 1
ATOM 728 O O . GLN A 1 92 ? -21.356 12.387 22.576 1.00 89.69 92 GLN A O 1
ATOM 733 N N . ALA A 1 93 ? -19.954 13.929 21.707 1.00 90.62 93 ALA A N 1
ATOM 734 C CA . ALA A 1 93 ? -20.909 14.537 20.784 1.00 90.62 93 ALA A CA 1
ATOM 735 C C . ALA A 1 93 ? -21.477 13.545 19.753 1.00 90.62 93 ALA A C 1
ATOM 737 O O . ALA A 1 93 ? -22.660 13.583 19.417 1.00 90.62 93 ALA A O 1
ATOM 738 N N . THR A 1 94 ? -20.643 12.642 19.231 1.00 92.19 94 THR A N 1
ATOM 739 C CA . THR A 1 94 ? -21.033 11.787 18.095 1.00 92.19 94 THR A CA 1
ATOM 740 C C . THR A 1 94 ? -21.523 10.400 18.508 1.00 92.19 94 THR A C 1
ATOM 742 O O . THR A 1 94 ? -22.292 9.779 17.762 1.00 92.19 94 THR A O 1
ATOM 745 N N . ILE A 1 95 ? -21.113 9.900 19.679 1.00 91.44 95 ILE A N 1
ATOM 746 C CA . ILE A 1 95 ? -21.445 8.555 20.167 1.00 91.44 95 ILE A CA 1
ATOM 747 C C . ILE A 1 95 ? -22.226 8.634 21.474 1.00 91.44 95 ILE A C 1
ATOM 749 O O . ILE A 1 95 ? -23.386 8.225 21.495 1.00 91.44 95 ILE A O 1
ATOM 753 N N . PHE A 1 96 ? -21.634 9.142 22.560 1.00 90.38 96 PHE A N 1
ATOM 754 C CA . PHE A 1 96 ? -22.248 9.013 23.886 1.00 90.38 96 PHE A CA 1
ATOM 755 C C . PHE A 1 96 ? -23.576 9.760 24.007 1.00 90.38 96 PHE A C 1
ATOM 757 O O . PHE A 1 96 ? -24.523 9.178 24.532 1.00 90.38 96 PHE A O 1
ATOM 764 N N . ASP A 1 97 ? -23.714 10.959 23.440 1.00 88.62 97 ASP A N 1
ATOM 765 C CA . ASP A 1 97 ? -24.976 11.713 23.438 1.00 88.62 97 ASP A CA 1
ATOM 766 C C . ASP A 1 97 ? -26.128 10.924 22.791 1.00 88.62 97 ASP A C 1
ATOM 768 O O . ASP A 1 97 ? -27.267 10.955 23.263 1.00 88.62 97 ASP A O 1
ATOM 772 N N . ALA A 1 98 ? -25.836 10.125 21.759 1.00 87.81 98 ALA A N 1
ATOM 773 C CA . ALA A 1 98 ? -26.823 9.237 21.150 1.00 87.81 98 ALA A CA 1
ATOM 774 C C . ALA A 1 98 ? -27.153 8.017 22.025 1.00 87.81 98 ALA A C 1
ATOM 776 O O . ALA A 1 98 ? -28.276 7.503 21.961 1.00 87.81 98 ALA A O 1
ATOM 777 N N . LEU A 1 99 ? -26.199 7.573 22.848 1.00 88.06 99 LEU A N 1
ATOM 778 C CA . LEU A 1 99 ? -26.364 6.477 23.796 1.00 88.06 99 LEU A CA 1
ATOM 779 C C . LEU A 1 99 ? -27.085 6.898 25.079 1.00 88.06 99 LEU A C 1
ATOM 781 O O . LEU A 1 99 ? -27.620 6.026 25.745 1.00 88.06 99 LEU A O 1
ATOM 785 N N . TYR A 1 100 ? -27.212 8.180 25.429 1.00 79.81 100 TYR A N 1
ATOM 786 C CA . TYR A 1 100 ? -27.849 8.625 26.687 1.00 79.81 100 TYR A CA 1
ATOM 787 C C . TYR A 1 100 ? -29.371 8.356 26.812 1.00 79.81 100 TYR A C 1
ATOM 789 O O . TYR A 1 100 ? -30.007 8.809 27.764 1.00 79.81 100 TYR A O 1
ATOM 797 N N . LYS A 1 101 ? -29.975 7.596 25.888 1.00 71.06 101 LYS A N 1
ATOM 798 C CA . LYS A 1 101 ? -31.428 7.379 25.793 1.00 71.06 101 LYS A CA 1
ATOM 799 C C . LYS A 1 101 ? -32.007 6.312 26.730 1.00 71.06 101 LYS A C 1
ATOM 801 O O . LYS A 1 101 ? -33.214 6.341 26.951 1.00 71.06 101 LYS A O 1
ATOM 806 N N . SER A 1 102 ? -31.212 5.375 27.258 1.00 75.19 102 SER A N 1
ATOM 807 C CA . SER A 1 102 ? -31.694 4.330 28.179 1.00 75.19 102 SER A CA 1
ATOM 808 C C . SER A 1 102 ? -30.820 4.197 29.429 1.00 75.19 102 SER A C 1
ATOM 810 O O . SER A 1 102 ? -29.647 4.559 29.438 1.00 75.19 102 SER A O 1
ATOM 812 N N . ASP A 1 103 ? -31.382 3.688 30.525 1.00 77.94 103 ASP A N 1
ATOM 813 C CA . ASP A 1 103 ? -30.647 3.527 31.792 1.00 77.94 103 ASP A CA 1
ATOM 814 C C . ASP A 1 103 ? -29.462 2.569 31.645 1.00 77.94 103 ASP A C 1
ATOM 816 O O . ASP A 1 103 ? -28.367 2.840 32.138 1.00 77.94 103 ASP A O 1
ATOM 820 N N . SER A 1 104 ? -29.662 1.483 30.898 1.00 76.88 104 SER A N 1
ATOM 821 C CA . SER A 1 104 ? -28.641 0.468 30.640 1.00 76.88 104 SER A CA 1
ATOM 822 C C . SER A 1 104 ? -27.487 1.000 29.790 1.00 76.88 104 SER A C 1
ATOM 824 O O . SER A 1 104 ? -26.330 0.698 30.070 1.00 76.88 104 SER A O 1
ATOM 826 N N . SER A 1 105 ? -27.772 1.823 28.777 1.00 81.88 105 SER A N 1
ATOM 827 C CA . SER A 1 105 ? -26.726 2.424 27.947 1.00 81.88 105 SER A CA 1
ATOM 828 C C . SER A 1 105 ? -25.952 3.498 28.705 1.00 81.88 105 SER A C 1
ATOM 830 O O . SER A 1 105 ? -24.735 3.571 28.571 1.00 81.88 105 SER A O 1
ATOM 832 N N . ARG A 1 106 ? -26.621 4.276 29.567 1.00 81.31 106 ARG A N 1
ATOM 833 C CA . ARG A 1 106 ? -25.957 5.232 30.465 1.00 81.31 106 ARG A CA 1
ATOM 834 C C . ARG A 1 106 ? -24.983 4.531 31.403 1.00 81.31 106 ARG A C 1
ATOM 836 O O . ARG A 1 106 ? -23.845 4.973 31.513 1.00 81.31 106 ARG A O 1
ATOM 843 N N . ALA A 1 107 ? -25.398 3.428 32.026 1.00 81.25 107 ALA A N 1
ATOM 844 C CA . ALA A 1 107 ? -24.523 2.635 32.886 1.00 81.25 107 ALA A CA 1
ATOM 845 C C . ALA A 1 107 ? -23.281 2.125 32.132 1.00 81.25 107 ALA A C 1
ATOM 847 O O . ALA A 1 107 ? -22.168 2.263 32.636 1.00 81.25 107 ALA A O 1
ATOM 848 N N . TRP A 1 108 ? -23.455 1.622 30.904 1.00 82.19 108 TRP A N 1
ATOM 849 C CA . TRP A 1 108 ? -22.333 1.208 30.055 1.00 82.19 108 TRP A CA 1
ATOM 850 C C . TRP A 1 108 ? -21.398 2.378 29.710 1.00 82.19 108 TRP A C 1
ATOM 852 O O . TRP A 1 108 ? -20.185 2.230 29.814 1.00 82.19 108 TRP A O 1
ATOM 862 N N . VAL A 1 109 ? -21.932 3.560 29.367 1.00 81.12 109 VAL A N 1
ATOM 863 C CA . VAL A 1 109 ? -21.122 4.764 29.087 1.00 81.12 109 VAL A CA 1
ATOM 864 C C . VAL A 1 109 ? -20.299 5.162 30.314 1.00 81.12 109 VAL A C 1
ATOM 866 O O . VAL A 1 109 ? -19.099 5.386 30.192 1.00 81.12 109 VAL A O 1
ATOM 869 N N . PHE A 1 110 ? -20.909 5.203 31.504 1.00 76.56 110 PHE A N 1
ATOM 870 C CA . PHE A 1 110 ? -20.186 5.494 32.746 1.00 76.56 110 PHE A CA 1
ATOM 871 C C . PHE A 1 110 ? -19.080 4.468 33.016 1.00 76.56 110 PHE A C 1
ATOM 873 O O . PHE A 1 110 ? -17.952 4.856 33.324 1.00 76.56 110 PHE A O 1
ATOM 880 N N . GLN A 1 111 ? -19.366 3.179 32.824 1.00 76.38 111 GLN A N 1
ATOM 881 C CA . GLN A 1 111 ? -18.374 2.116 32.968 1.00 76.38 111 GLN A CA 1
ATOM 882 C C . GLN A 1 111 ? -17.215 2.285 31.971 1.00 76.38 111 GLN A C 1
ATOM 884 O O . GLN A 1 111 ? -16.051 2.223 32.364 1.00 76.38 111 GLN A O 1
ATOM 889 N N . ALA A 1 112 ? -17.516 2.551 30.698 1.00 72.19 112 ALA A N 1
ATOM 890 C CA . ALA A 1 112 ? -16.525 2.778 29.647 1.00 72.19 112 ALA A CA 1
ATOM 891 C C . ALA A 1 112 ? -15.673 4.044 29.884 1.00 72.19 112 ALA A C 1
ATOM 893 O O . ALA A 1 112 ? -14.518 4.101 29.459 1.00 72.19 112 ALA A O 1
ATOM 894 N N . LEU A 1 113 ? -16.223 5.059 30.561 1.00 71.81 113 LEU A N 1
ATOM 895 C CA . LEU A 1 113 ? -15.547 6.325 30.856 1.00 71.81 113 LEU A CA 1
ATOM 896 C C . LEU A 1 113 ? -14.585 6.256 32.044 1.00 71.81 113 LEU A C 1
ATOM 898 O O . LEU A 1 113 ? -13.534 6.892 31.979 1.00 71.81 113 LEU A O 1
ATOM 902 N N . TYR A 1 114 ? -14.949 5.541 33.111 1.00 68.62 114 TYR A N 1
ATOM 903 C CA . TYR A 1 114 ? -14.261 5.643 34.406 1.00 68.62 114 TYR A CA 1
ATOM 904 C C . TYR A 1 114 ? -13.642 4.332 34.900 1.00 68.62 114 TYR A C 1
ATOM 906 O O . TYR A 1 114 ? -12.566 4.366 35.495 1.00 68.62 114 TYR A O 1
ATOM 914 N N . ASP A 1 115 ? -14.268 3.187 34.624 1.00 62.62 115 ASP A N 1
ATOM 915 C CA . ASP A 1 115 ? -13.933 1.926 35.302 1.00 62.62 115 ASP A CA 1
ATOM 916 C C . ASP A 1 115 ? -13.210 0.918 34.401 1.00 62.62 115 ASP A C 1
ATOM 918 O O . ASP A 1 115 ? -12.653 -0.076 34.876 1.00 62.62 115 ASP A O 1
ATOM 922 N N . TYR A 1 116 ? -13.211 1.137 33.086 1.00 65.00 116 TYR A N 1
ATOM 923 C CA . TYR A 1 116 ? -12.780 0.111 32.148 1.00 65.00 116 TYR A CA 1
ATOM 924 C C . TYR A 1 116 ? -11.265 0.115 31.909 1.00 65.00 116 TYR A C 1
ATOM 926 O O . TYR A 1 116 ? -10.756 0.748 30.984 1.00 65.00 116 TYR A O 1
ATOM 934 N N . GLN A 1 117 ? -10.540 -0.664 32.712 1.00 65.19 117 GLN A N 1
ATOM 935 C CA . GLN A 1 117 ? -9.174 -1.088 32.406 1.00 65.19 117 GLN A CA 1
ATOM 936 C C . GLN A 1 117 ? -9.079 -2.610 32.397 1.00 65.19 117 GLN A C 1
ATOM 938 O O . GLN A 1 117 ? -9.357 -3.280 33.394 1.00 65.19 117 GLN A O 1
ATOM 943 N N . TRP A 1 118 ? -8.626 -3.180 31.280 1.00 65.62 118 TRP A N 1
ATOM 944 C CA . TRP A 1 118 ? -8.285 -4.596 31.260 1.00 65.62 118 TRP A CA 1
ATOM 945 C C . TRP A 1 118 ? -7.047 -4.848 32.117 1.00 65.62 118 TRP A C 1
ATOM 947 O O . TRP A 1 118 ? -5.948 -4.440 31.747 1.00 65.62 118 TRP A O 1
ATOM 957 N N . GLY A 1 119 ? -7.209 -5.583 33.219 1.00 68.88 119 GLY A N 1
ATOM 958 C CA . GLY A 1 119 ? -6.089 -6.039 34.046 1.00 68.88 119 GLY A CA 1
ATOM 959 C C . GLY A 1 119 ? -5.110 -6.912 33.249 1.00 68.88 119 GLY A C 1
ATOM 960 O O . GLY A 1 119 ? -4.197 -6.424 32.582 1.00 68.88 119 GLY A O 1
ATOM 961 N N . SER A 1 120 ? -5.293 -8.233 33.270 1.00 77.81 120 SER A N 1
ATOM 962 C CA . SER A 1 120 ? -4.446 -9.157 32.501 1.00 77.81 120 SER A CA 1
ATOM 963 C C . SER A 1 120 ? -4.950 -9.335 31.062 1.00 77.81 120 SER A C 1
ATOM 965 O O . SER A 1 120 ? -6.137 -9.164 30.778 1.00 77.81 120 SER A O 1
ATOM 967 N N . VAL A 1 121 ? -4.056 -9.709 30.140 1.00 75.88 121 VAL A N 1
ATOM 968 C CA . VAL A 1 121 ? -4.431 -10.084 28.759 1.00 75.88 121 VAL A CA 1
ATOM 969 C C . VAL A 1 121 ? -5.349 -11.312 28.752 1.00 75.88 121 VAL A C 1
ATOM 971 O O . VAL A 1 121 ? -6.234 -11.422 27.911 1.00 75.88 121 VAL A O 1
ATOM 974 N N . ALA A 1 122 ? -5.179 -12.220 29.716 1.00 79.69 122 ALA A N 1
ATOM 975 C CA . ALA A 1 122 ? -6.025 -13.400 29.849 1.00 79.69 122 ALA A CA 1
ATOM 976 C C . ALA A 1 122 ? -7.481 -13.036 30.185 1.00 79.69 122 ALA A C 1
ATOM 978 O O . ALA A 1 122 ? -8.391 -13.614 29.601 1.00 79.69 122 ALA A O 1
ATOM 979 N N . ASN A 1 123 ? -7.703 -12.051 31.064 1.00 82.00 123 ASN A N 1
ATOM 980 C CA . ASN A 1 123 ? -9.051 -11.604 31.428 1.00 82.00 123 ASN A CA 1
ATOM 981 C C . ASN A 1 123 ? -9.757 -10.915 30.252 1.00 82.00 123 ASN A C 1
ATOM 983 O O . ASN A 1 123 ? -10.942 -11.140 30.036 1.00 82.00 123 ASN A O 1
ATOM 987 N N . GLU A 1 124 ? -9.018 -10.122 29.472 1.00 80.62 124 GLU A N 1
ATOM 988 C CA . GLU A 1 124 ? -9.514 -9.486 28.244 1.00 80.62 124 GLU A CA 1
ATOM 989 C C . GLU A 1 124 ? -9.966 -10.526 27.215 1.00 80.62 124 GLU A C 1
ATOM 991 O O . GLU A 1 124 ? -11.103 -10.495 26.748 1.00 80.62 124 GLU A O 1
ATOM 996 N N . VAL A 1 125 ? -9.111 -11.510 26.926 1.00 81.94 125 VAL A N 1
ATOM 997 C CA . VAL A 1 125 ? -9.450 -12.593 25.994 1.00 81.94 125 VAL A CA 1
ATOM 998 C C . VAL A 1 125 ? -10.624 -13.428 26.515 1.00 81.94 125 VAL A C 1
ATOM 1000 O O . VAL A 1 125 ? -11.515 -13.773 25.741 1.00 81.94 125 VAL A O 1
ATOM 1003 N N . ALA A 1 126 ? -10.677 -13.713 27.819 1.00 85.31 126 ALA A N 1
ATOM 1004 C CA . ALA A 1 126 ? -11.792 -14.436 28.427 1.00 85.31 126 ALA A CA 1
ATOM 1005 C C . ALA A 1 126 ? -13.126 -13.689 28.264 1.00 85.31 126 ALA A C 1
ATOM 1007 O O . ALA A 1 126 ? -14.127 -14.304 27.904 1.00 85.31 126 ALA A O 1
ATOM 1008 N N . ALA A 1 127 ? -13.139 -12.370 28.454 1.00 83.75 127 ALA A N 1
ATOM 1009 C CA . ALA A 1 127 ? -14.337 -11.561 28.259 1.00 83.75 127 ALA A CA 1
ATOM 1010 C C . ALA A 1 127 ? -14.763 -11.473 26.782 1.00 83.75 127 ALA A C 1
ATOM 1012 O O . ALA A 1 127 ? -15.947 -11.502 26.464 1.00 83.75 127 ALA A O 1
ATOM 1013 N N . TRP A 1 128 ? -13.826 -11.444 25.833 1.00 86.69 128 TRP A N 1
ATOM 1014 C CA . TRP A 1 128 ? -14.187 -11.543 24.414 1.00 86.69 128 TRP A CA 1
ATOM 1015 C C . TRP A 1 128 ? -14.883 -12.870 24.096 1.00 86.69 128 TRP A C 1
ATOM 1017 O O . TRP A 1 128 ? -15.883 -12.899 23.372 1.00 86.69 128 TRP A O 1
ATOM 1027 N N . HIS A 1 129 ? -14.403 -13.963 24.694 1.00 87.81 129 HIS A N 1
ATOM 1028 C CA . HIS A 1 129 ? -15.016 -15.278 24.547 1.00 87.81 129 HIS A CA 1
ATOM 1029 C C . HIS A 1 129 ? -16.427 -15.356 25.133 1.00 87.81 129 HIS A C 1
ATOM 1031 O O . HIS A 1 129 ? -17.275 -16.013 24.527 1.00 87.81 129 HIS A O 1
ATOM 1037 N N . THR A 1 130 ? -16.725 -14.663 26.240 1.00 91.00 130 THR A N 1
ATOM 1038 C CA . THR A 1 130 ? -18.097 -14.627 26.784 1.00 91.00 130 THR A CA 1
ATOM 1039 C C . THR A 1 130 ? -19.093 -13.965 25.830 1.00 91.00 130 THR A C 1
ATOM 1041 O O . THR A 1 130 ? -20.284 -14.252 25.903 1.00 91.00 130 THR A O 1
ATOM 1044 N N . HIS A 1 131 ? -18.615 -13.146 24.888 1.00 90.62 131 HIS A N 1
ATOM 1045 C CA . HIS A 1 131 ? -19.419 -12.522 23.830 1.00 90.62 131 HIS A CA 1
ATOM 1046 C C . HIS A 1 131 ? -19.306 -13.229 22.466 1.00 90.62 131 HIS A C 1
ATOM 1048 O O . HIS A 1 131 ? -19.726 -12.688 21.440 1.00 90.62 131 HIS A O 1
ATOM 1054 N N . GLY A 1 132 ? -18.737 -14.441 22.425 1.00 89.44 132 GLY A N 1
ATOM 1055 C CA . GLY A 1 132 ? -18.610 -15.230 21.197 1.00 89.44 132 GLY A CA 1
ATOM 1056 C C . GLY A 1 132 ? -17.667 -14.619 20.156 1.00 89.44 132 GLY A C 1
ATOM 1057 O O . GLY A 1 132 ? -17.765 -14.936 18.971 1.00 89.44 132 GLY A O 1
ATOM 1058 N N . LEU A 1 133 ? -16.769 -13.727 20.572 1.00 88.38 133 LEU A N 1
ATOM 1059 C CA . LEU A 1 133 ? -15.735 -13.173 19.709 1.00 88.38 133 LEU A CA 1
ATOM 1060 C C . LEU A 1 133 ? -14.548 -14.145 19.709 1.00 88.38 133 LEU A C 1
ATOM 1062 O O . LEU A 1 133 ? -14.184 -14.690 20.754 1.00 88.38 133 LEU A O 1
ATOM 1066 N N . THR A 1 134 ? -13.981 -14.431 18.532 1.00 84.06 134 THR A N 1
ATOM 1067 C CA . THR A 1 134 ? -12.942 -15.468 18.342 1.00 84.06 134 THR A CA 1
ATOM 1068 C C . THR A 1 134 ? -11.699 -15.001 17.582 1.00 84.06 134 THR A C 1
ATOM 1070 O O . THR A 1 134 ? -10.753 -15.775 17.436 1.00 84.06 134 THR A O 1
ATOM 1073 N N . SER A 1 135 ? -11.680 -13.773 17.066 1.00 77.56 135 SER A N 1
ATOM 1074 C CA . SER A 1 135 ? -10.543 -13.253 16.302 1.00 77.56 135 SER A CA 1
ATOM 1075 C C . SER A 1 135 ? -10.318 -11.766 16.552 1.00 77.56 135 SER A C 1
ATOM 1077 O O . SER A 1 135 ? -11.250 -11.036 16.868 1.00 77.56 135 SER A O 1
ATOM 1079 N N . PHE A 1 136 ? -9.077 -11.305 16.404 1.00 78.00 136 PHE A N 1
ATOM 1080 C CA . PHE A 1 136 ? -8.747 -9.880 16.382 1.00 78.00 136 PHE A CA 1
ATOM 1081 C C . PHE A 1 136 ? -7.981 -9.592 15.093 1.00 78.00 136 PHE A C 1
ATOM 1083 O O . PHE A 1 136 ? -6.793 -9.892 14.988 1.00 78.00 136 PHE A O 1
ATOM 1090 N N . VAL A 1 137 ? -8.678 -9.055 14.094 1.00 74.94 137 VAL A N 1
ATOM 1091 C CA . VAL A 1 137 ? -8.112 -8.765 12.772 1.00 74.94 137 VAL A CA 1
ATOM 1092 C C . VAL A 1 137 ? -8.492 -7.346 12.366 1.00 74.94 137 VAL A C 1
ATOM 1094 O O . VAL A 1 137 ? -9.660 -7.066 12.101 1.00 74.94 137 VAL A O 1
ATOM 1097 N N . CYS A 1 138 ? -7.516 -6.440 12.309 1.00 72.75 138 CYS A N 1
ATOM 1098 C CA . CYS A 1 138 ? -7.731 -5.118 11.719 1.00 72.75 138 CYS A CA 1
ATOM 1099 C C . CYS A 1 138 ? -7.928 -5.243 10.203 1.00 72.75 138 CYS A C 1
ATOM 1101 O O . CYS A 1 138 ? -7.396 -6.155 9.567 1.00 72.75 138 CYS A O 1
ATOM 1103 N N . GLN A 1 139 ? -8.697 -4.327 9.626 1.00 70.56 139 GLN A N 1
ATOM 1104 C CA . GLN A 1 139 ? -8.861 -4.256 8.176 1.00 70.56 139 GLN A CA 1
ATOM 1105 C C . GLN A 1 139 ? -7.615 -3.649 7.516 1.00 70.56 139 GLN A C 1
ATOM 1107 O O . GLN A 1 139 ? -6.778 -3.050 8.194 1.00 70.56 139 GLN A O 1
ATOM 1112 N N . SER A 1 140 ? -7.480 -3.859 6.205 1.00 64.56 140 SER A N 1
ATOM 1113 C CA . SER A 1 140 ? -6.361 -3.320 5.429 1.00 64.56 140 SER A CA 1
ATOM 1114 C C . SER A 1 140 ? -6.359 -1.793 5.475 1.00 64.56 140 SER A C 1
ATOM 1116 O O . SER A 1 140 ? -7.409 -1.150 5.477 1.00 64.56 140 SER A O 1
ATOM 1118 N N . GLN A 1 141 ? -5.159 -1.242 5.600 1.00 64.38 141 GLN A N 1
ATOM 1119 C CA . GLN A 1 141 ? -4.894 0.186 5.626 1.00 64.38 141 GLN A CA 1
ATOM 1120 C C . GLN A 1 141 ? -3.420 0.409 5.296 1.00 64.38 141 GLN A C 1
ATOM 1122 O O . GLN A 1 141 ? -2.561 -0.421 5.613 1.00 64.38 141 GLN A O 1
ATOM 1127 N N . ASN A 1 142 ? -3.127 1.553 4.693 1.00 62.72 142 ASN A N 1
ATOM 1128 C CA . ASN A 1 142 ? -1.800 1.886 4.194 1.00 62.72 142 ASN A CA 1
ATOM 1129 C C . ASN A 1 142 ? -1.144 3.072 4.919 1.00 62.72 142 ASN A C 1
ATOM 1131 O O . ASN A 1 142 ? -0.058 3.487 4.517 1.00 62.72 142 ASN A O 1
ATOM 1135 N N . LEU A 1 143 ? -1.770 3.595 5.978 1.00 66.81 143 LEU A N 1
ATOM 1136 C CA . LEU A 1 143 ? -1.314 4.772 6.716 1.00 66.81 143 LEU A CA 1
ATOM 1137 C C . LEU A 1 143 ? -0.295 4.435 7.809 1.00 66.81 143 LEU A C 1
ATOM 1139 O O . LEU A 1 143 ? 0.628 5.208 8.038 1.00 66.81 143 LEU A O 1
ATOM 1143 N N . TYR A 1 144 ? -0.427 3.288 8.472 1.00 68.56 144 TYR A N 1
ATOM 1144 C CA . TYR A 1 144 ? 0.469 2.870 9.547 1.00 68.56 144 TYR A CA 1
ATOM 1145 C C . TYR A 1 144 ? 1.001 1.458 9.333 1.00 68.56 144 TYR A C 1
ATOM 1147 O O . TYR A 1 144 ? 0.253 0.505 9.155 1.00 68.56 144 TYR A O 1
ATOM 1155 N N . GLN A 1 145 ? 2.303 1.267 9.464 1.00 69.50 145 GLN A N 1
ATOM 1156 C CA . GLN A 1 145 ? 2.847 -0.056 9.720 1.00 69.50 145 GLN A CA 1
ATOM 1157 C C . GLN A 1 145 ? 2.816 -0.304 11.228 1.00 69.50 145 GLN A C 1
ATOM 1159 O O . GLN A 1 145 ? 3.501 0.396 11.969 1.00 69.50 145 GLN A O 1
ATOM 1164 N N . TYR A 1 146 ? 2.046 -1.295 11.692 1.00 69.06 146 TYR A N 1
ATOM 1165 C CA . TYR A 1 146 ? 2.036 -1.674 13.108 1.00 69.06 146 TYR A CA 1
ATOM 1166 C C . TYR A 1 146 ? 3.397 -2.231 13.530 1.00 69.06 146 TYR A C 1
ATOM 1168 O O . TYR A 1 146 ? 3.894 -3.198 12.948 1.00 69.06 146 TYR A O 1
ATOM 1176 N N . GLY A 1 147 ? 3.972 -1.637 14.571 1.00 63.81 147 GLY A N 1
ATOM 1177 C CA . GLY A 1 147 ? 5.129 -2.181 15.260 1.00 63.81 147 GLY A CA 1
ATOM 1178 C C . GLY A 1 147 ? 4.801 -3.426 16.092 1.00 63.81 147 GLY A C 1
ATOM 1179 O O . GLY A 1 147 ? 3.662 -3.661 16.506 1.00 63.81 147 GLY A O 1
ATOM 1180 N N . ILE A 1 148 ? 5.821 -4.227 16.368 1.00 64.81 148 ILE A N 1
ATOM 1181 C CA . ILE A 1 148 ? 5.747 -5.405 17.239 1.00 64.81 148 ILE A CA 1
ATOM 1182 C C . ILE A 1 148 ? 6.935 -5.321 18.178 1.00 64.81 148 ILE A C 1
ATOM 1184 O O . ILE A 1 148 ? 8.033 -4.985 17.743 1.00 64.81 148 ILE A O 1
ATOM 1188 N N . GLN A 1 149 ? 6.730 -5.622 19.455 1.00 62.94 149 GLN A N 1
ATOM 1189 C CA . GLN A 1 149 ? 7.827 -5.711 20.405 1.00 62.94 149 GLN A CA 1
ATOM 1190 C C . GLN A 1 149 ? 7.665 -6.980 21.230 1.00 62.94 149 GLN A C 1
ATOM 1192 O O . GLN A 1 149 ? 6.810 -7.038 22.113 1.00 62.94 149 GLN A O 1
ATOM 1197 N N . ASP A 1 150 ? 8.512 -7.960 20.949 1.00 62.12 150 ASP A N 1
ATOM 1198 C CA . ASP A 1 150 ? 8.584 -9.208 21.692 1.00 62.12 150 ASP A CA 1
ATOM 1199 C C . ASP A 1 150 ? 9.730 -9.128 22.707 1.00 62.12 150 ASP A C 1
ATOM 1201 O O . ASP A 1 150 ? 10.872 -8.808 22.360 1.00 62.12 150 ASP A O 1
ATOM 1205 N N . THR A 1 151 ? 9.431 -9.453 23.962 1.00 59.91 151 THR A N 1
ATOM 1206 C CA . THR A 1 151 ? 10.391 -9.460 25.073 1.00 59.91 151 THR A CA 1
ATOM 1207 C C . THR A 1 151 ? 10.372 -10.836 25.734 1.00 59.91 151 THR A C 1
ATOM 1209 O O . THR A 1 151 ? 9.298 -11.385 25.976 1.00 59.91 151 THR A O 1
ATOM 1212 N N . ILE A 1 152 ? 11.546 -11.395 26.028 1.00 67.50 152 ILE A N 1
ATOM 1213 C CA . ILE A 1 152 ? 11.702 -12.579 26.880 1.00 67.50 152 ILE A CA 1
ATOM 1214 C C . ILE A 1 152 ? 12.259 -12.123 28.226 1.00 67.50 152 ILE A C 1
ATOM 1216 O O . ILE A 1 152 ? 13.250 -11.395 28.273 1.00 67.50 152 ILE A O 1
ATOM 1220 N N . THR A 1 153 ? 11.642 -12.576 29.314 1.00 63.88 153 THR A N 1
ATOM 1221 C CA . THR A 1 153 ? 12.155 -12.387 30.673 1.00 63.88 153 THR A CA 1
ATOM 1222 C C . THR A 1 153 ? 12.925 -13.635 31.089 1.00 63.88 153 THR A C 1
ATOM 1224 O O . THR A 1 153 ? 12.382 -14.737 31.087 1.00 63.88 153 THR A O 1
ATOM 1227 N N . ILE A 1 154 ? 14.206 -13.464 31.401 1.00 68.38 154 ILE A N 1
ATOM 1228 C CA . ILE A 1 154 ? 15.084 -14.501 31.938 1.00 68.38 154 ILE A CA 1
ATOM 1229 C C . ILE A 1 154 ? 15.127 -14.306 33.448 1.00 68.38 154 ILE A C 1
ATOM 1231 O O . ILE A 1 154 ? 15.512 -13.240 33.922 1.00 68.38 154 ILE A O 1
ATOM 1235 N N . VAL A 1 155 ? 14.738 -15.333 34.197 1.00 65.31 155 VAL A N 1
ATOM 1236 C CA . VAL A 1 155 ? 14.855 -15.352 35.658 1.00 65.31 155 VAL A CA 1
ATOM 1237 C C . VAL A 1 155 ? 16.068 -16.200 36.011 1.00 65.31 155 VAL A C 1
ATOM 1239 O O . VAL A 1 155 ? 16.156 -17.353 35.587 1.00 65.31 155 VAL A O 1
ATOM 1242 N N . ASN A 1 156 ? 17.036 -15.633 36.729 1.00 61.81 156 ASN A N 1
ATOM 1243 C CA . ASN A 1 156 ? 18.210 -16.392 37.159 1.00 61.81 156 ASN A CA 1
ATOM 1244 C C . ASN A 1 156 ? 17.924 -17.219 38.430 1.00 61.81 156 ASN A C 1
ATOM 1246 O O . ASN A 1 156 ? 16.867 -17.107 39.048 1.00 61.81 156 ASN A O 1
ATOM 1250 N N . SER A 1 157 ? 18.889 -18.039 38.860 1.00 71.62 157 SER A N 1
ATOM 1251 C CA . SER A 1 157 ? 18.768 -18.881 40.063 1.00 71.62 157 SER A CA 1
ATOM 1252 C C . SER A 1 157 ? 18.647 -18.101 41.381 1.00 71.62 157 SER A C 1
ATOM 1254 O O . SER A 1 157 ? 18.374 -18.701 42.414 1.00 71.62 157 SER A O 1
ATOM 1256 N N . LEU A 1 158 ? 18.860 -16.781 41.358 1.00 59.78 158 LEU A N 1
ATOM 1257 C CA . LEU A 1 158 ? 18.662 -15.867 42.487 1.00 59.78 158 LEU A CA 1
ATOM 1258 C C . LEU A 1 158 ? 17.295 -15.164 42.427 1.00 59.78 158 LEU A C 1
ATOM 1260 O O . LEU A 1 158 ? 17.059 -14.226 43.183 1.00 59.78 158 LEU A O 1
ATOM 1264 N N . ASN A 1 159 ? 16.407 -15.601 41.528 1.00 62.50 159 ASN A N 1
ATOM 1265 C CA . ASN A 1 159 ? 15.098 -15.003 41.275 1.00 62.50 159 ASN A CA 1
ATOM 1266 C C . ASN A 1 159 ? 15.158 -13.538 40.795 1.00 62.50 159 ASN A C 1
ATOM 1268 O O . ASN A 1 159 ? 14.202 -12.785 40.962 1.00 62.50 159 ASN A O 1
ATOM 1272 N N . LEU A 1 160 ? 16.283 -13.120 40.203 1.00 53.41 160 LEU A N 1
ATOM 1273 C CA . LEU A 1 160 ? 16.405 -11.813 39.564 1.00 53.41 160 LEU A CA 1
ATOM 1274 C C . LEU A 1 160 ? 15.906 -11.911 38.124 1.00 53.41 160 LEU A C 1
ATOM 1276 O O . LEU A 1 160 ? 16.388 -12.739 37.345 1.00 53.41 160 LEU A O 1
ATOM 1280 N N . GLU A 1 161 ? 14.950 -11.052 37.782 1.00 64.19 161 GLU A N 1
ATOM 1281 C CA . GLU A 1 161 ? 14.357 -10.979 36.452 1.00 64.19 161 GLU A CA 1
ATOM 1282 C C . GLU A 1 161 ? 15.127 -9.997 35.562 1.00 64.19 161 GLU A C 1
ATOM 1284 O O . GLU A 1 161 ? 15.295 -8.823 35.892 1.00 64.19 161 GLU A O 1
ATOM 1289 N N . GLN A 1 162 ? 15.557 -10.459 34.391 1.00 62.28 162 GLN A N 1
ATOM 1290 C CA . GLN A 1 162 ? 16.155 -9.632 33.350 1.00 62.28 162 GLN A CA 1
ATOM 1291 C C . GLN A 1 162 ? 15.355 -9.783 32.057 1.00 62.28 162 GLN A C 1
ATOM 1293 O O . GLN A 1 162 ? 15.240 -10.871 31.500 1.00 62.28 162 GLN A O 1
ATOM 1298 N N . SER A 1 163 ? 14.813 -8.678 31.550 1.00 66.88 163 SER A N 1
ATOM 1299 C CA . SER A 1 163 ? 14.021 -8.676 30.316 1.00 66.88 163 SER A CA 1
ATOM 1300 C C . SER A 1 163 ? 14.864 -8.260 29.109 1.00 66.88 163 SER A C 1
ATOM 1302 O O . SER A 1 163 ? 15.468 -7.189 29.110 1.00 66.88 163 SER A O 1
ATOM 1304 N N . ILE A 1 164 ? 14.882 -9.091 28.064 1.00 72.81 164 ILE A N 1
ATOM 1305 C CA . ILE A 1 164 ? 15.604 -8.857 26.806 1.00 72.81 164 ILE A CA 1
ATOM 1306 C C . ILE A 1 164 ? 14.595 -8.789 25.659 1.00 72.81 164 ILE A C 1
ATOM 1308 O O . ILE A 1 164 ? 13.727 -9.651 25.521 1.00 72.81 164 ILE A O 1
ATOM 1312 N N . ARG A 1 165 ? 14.707 -7.762 24.814 1.00 67.19 165 ARG A N 1
ATOM 1313 C CA . ARG A 1 165 ? 13.881 -7.617 23.608 1.00 67.19 165 ARG A CA 1
ATOM 1314 C C . ARG A 1 165 ? 14.433 -8.526 22.511 1.00 67.19 165 ARG A C 1
ATOM 1316 O O . ARG A 1 165 ? 15.604 -8.420 22.170 1.00 67.19 165 ARG A O 1
ATOM 1323 N N . ILE A 1 166 ? 13.600 -9.409 21.971 1.00 70.12 166 ILE A N 1
ATOM 1324 C CA . ILE A 1 166 ? 13.991 -10.387 20.940 1.00 70.12 166 ILE A CA 1
ATOM 1325 C C . ILE A 1 166 ? 13.528 -10.000 19.534 1.00 70.12 166 ILE A C 1
ATOM 1327 O O . ILE A 1 166 ? 14.089 -10.474 18.551 1.00 70.12 166 ILE A O 1
ATOM 1331 N N . ASN A 1 167 ? 12.511 -9.147 19.425 1.00 58.34 167 ASN A N 1
ATOM 1332 C CA . ASN A 1 167 ? 12.028 -8.632 18.153 1.00 58.34 167 ASN A CA 1
ATOM 1333 C C . ASN A 1 167 ? 11.450 -7.240 18.384 1.00 58.34 167 ASN A C 1
ATOM 1335 O O . ASN A 1 167 ? 10.605 -7.069 19.260 1.00 58.34 167 ASN A O 1
ATOM 1339 N N . GLU A 1 168 ? 11.905 -6.250 17.625 1.00 70.19 168 GLU A N 1
ATOM 1340 C CA . GLU A 1 168 ? 11.394 -4.885 17.708 1.00 70.19 168 GLU A CA 1
ATOM 1341 C C . GLU A 1 168 ? 11.210 -4.330 16.295 1.00 70.19 168 GLU A C 1
ATOM 1343 O O . GLU A 1 168 ? 12.167 -4.093 15.561 1.00 70.19 168 GLU A O 1
ATOM 1348 N N . GLN A 1 169 ? 9.953 -4.128 15.910 1.00 69.12 169 GLN A N 1
ATOM 1349 C CA . GLN A 1 169 ? 9.563 -3.338 14.752 1.00 69.12 169 GLN A CA 1
ATOM 1350 C C . GLN A 1 169 ? 8.904 -2.063 15.261 1.00 69.12 169 GLN A C 1
ATOM 1352 O O . GLN A 1 169 ? 7.950 -2.125 16.037 1.00 69.12 169 GLN A O 1
ATOM 1357 N N . LYS A 1 170 ? 9.412 -0.908 14.830 1.00 69.94 170 LYS A N 1
ATOM 1358 C CA . LYS A 1 170 ? 8.799 0.381 15.149 1.00 69.94 170 LYS A CA 1
ATOM 1359 C C . LYS A 1 170 ? 7.546 0.586 14.309 1.00 69.94 170 LYS A C 1
ATOM 1361 O O . LYS A 1 170 ? 7.475 0.139 13.166 1.00 69.94 170 LYS A O 1
ATOM 1366 N N . THR A 1 171 ? 6.587 1.301 14.880 1.00 68.12 171 THR A N 1
ATOM 1367 C CA . THR A 1 171 ? 5.433 1.794 14.132 1.00 68.12 171 THR A CA 1
ATOM 1368 C C . THR A 1 171 ? 5.895 2.892 13.183 1.00 68.12 171 THR A C 1
ATOM 1370 O O . THR A 1 171 ? 6.548 3.838 13.625 1.00 68.12 171 THR A O 1
ATOM 1373 N N . LEU A 1 172 ? 5.574 2.769 11.898 1.00 68.69 172 LEU A N 1
ATOM 1374 C CA . LEU A 1 172 ? 5.909 3.767 10.879 1.00 68.69 172 LEU A CA 1
ATOM 1375 C C . LEU A 1 172 ? 4.624 4.366 10.316 1.00 68.69 172 LEU A C 1
ATOM 1377 O O . LEU A 1 172 ? 3.673 3.634 10.059 1.00 68.69 172 LEU A O 1
ATOM 1381 N N . ALA A 1 173 ? 4.600 5.683 10.140 1.00 66.25 173 ALA A N 1
ATOM 1382 C CA . ALA A 1 173 ? 3.526 6.380 9.443 1.00 66.25 173 ALA A CA 1
ATOM 1383 C C . ALA A 1 173 ? 3.911 6.555 7.968 1.00 66.25 173 ALA A C 1
ATOM 1385 O O . ALA A 1 173 ? 5.031 6.968 7.668 1.00 66.25 173 ALA A O 1
ATOM 1386 N N . ASN A 1 174 ? 2.985 6.270 7.062 1.00 60.44 174 ASN A N 1
ATOM 1387 C CA . ASN A 1 174 ? 3.107 6.536 5.635 1.00 60.44 174 ASN A CA 1
ATOM 1388 C C . ASN A 1 174 ? 2.377 7.836 5.283 1.00 60.44 174 ASN A C 1
ATOM 1390 O O . ASN A 1 174 ? 1.367 8.181 5.888 1.00 60.44 174 ASN A O 1
ATOM 1394 N N . LEU A 1 175 ? 2.874 8.544 4.268 1.00 50.22 175 LEU A N 1
ATOM 1395 C CA . LEU A 1 175 ? 2.364 9.862 3.864 1.00 50.22 175 LEU A CA 1
ATOM 1396 C C . LEU A 1 175 ? 1.233 9.808 2.818 1.00 50.22 175 LEU A C 1
ATOM 1398 O O . LEU A 1 175 ? 0.746 10.854 2.403 1.00 50.22 175 LEU A O 1
ATOM 1402 N N . VAL A 1 176 ? 0.809 8.617 2.379 1.00 49.44 176 VAL A N 1
ATOM 1403 C CA . VAL A 1 176 ? -0.202 8.448 1.318 1.00 49.44 176 VAL A CA 1
ATOM 1404 C C . VAL A 1 176 ? -1.326 7.544 1.825 1.00 49.44 176 VAL A C 1
ATOM 1406 O O . VAL A 1 176 ? -1.275 6.331 1.648 1.00 49.44 176 VAL A O 1
ATOM 1409 N N . GLY A 1 177 ? -2.330 8.110 2.496 1.00 50.34 177 GLY A N 1
ATOM 1410 C CA . GLY A 1 177 ? -3.502 7.364 2.971 1.00 50.34 177 GLY A CA 1
ATOM 1411 C C . GLY A 1 177 ? -4.718 7.591 2.074 1.00 50.34 177 GLY A C 1
ATOM 1412 O O . GLY A 1 177 ? -5.192 8.719 2.008 1.00 50.34 177 GLY A O 1
ATOM 1413 N N . VAL A 1 178 ? -5.230 6.550 1.400 1.00 53.28 178 VAL A N 1
ATOM 1414 C CA . VAL A 1 178 ? -6.485 6.635 0.603 1.00 53.28 178 VAL A CA 1
ATOM 1415 C C . VAL A 1 178 ? -7.410 5.416 0.803 1.00 53.28 178 VAL A C 1
ATOM 1417 O O . VAL A 1 178 ? -8.532 5.418 0.317 1.00 53.28 178 VAL A O 1
ATOM 1420 N N . GLU A 1 179 ? -7.004 4.376 1.548 1.00 57.06 179 GLU A N 1
ATOM 1421 C CA . GLU A 1 179 ? -7.858 3.184 1.747 1.00 57.06 179 GLU A CA 1
ATOM 1422 C C . GLU A 1 179 ? -8.935 3.393 2.831 1.00 57.06 179 GLU A C 1
ATOM 1424 O O . GLU A 1 179 ? -10.091 3.017 2.651 1.00 57.06 179 GLU A O 1
ATOM 1429 N N . TYR A 1 180 ? -8.583 4.044 3.946 1.00 68.00 180 TYR A N 1
ATOM 1430 C CA . TYR A 1 180 ? -9.518 4.433 5.005 1.00 68.00 180 TYR A CA 1
ATOM 1431 C C . TYR A 1 180 ? -9.033 5.707 5.695 1.00 68.00 180 TYR A C 1
ATOM 1433 O O . TYR A 1 180 ? -7.892 5.782 6.149 1.00 68.00 180 TYR A O 1
ATOM 1441 N N . VAL A 1 181 ? -9.921 6.695 5.824 1.00 70.25 181 VAL A N 1
ATOM 1442 C CA . VAL A 1 181 ? -9.616 7.992 6.453 1.00 70.25 181 VAL A CA 1
ATOM 1443 C C . VAL A 1 181 ? -9.405 7.898 7.968 1.00 70.25 181 VAL A C 1
ATOM 1445 O O . VAL A 1 181 ? -8.901 8.839 8.573 1.00 70.25 181 VAL A O 1
ATOM 1448 N N . GLY A 1 182 ? -9.722 6.762 8.588 1.00 77.19 182 GLY A N 1
ATOM 1449 C CA . GLY A 1 182 ? -9.467 6.524 10.004 1.00 77.19 182 GLY A CA 1
ATOM 1450 C C . GLY A 1 182 ? -10.596 6.990 10.929 1.00 77.19 182 GLY A C 1
ATOM 1451 O O . GLY A 1 182 ? -11.396 7.861 10.581 1.00 77.19 182 GLY A O 1
ATOM 1452 N N . PRO A 1 183 ? -10.662 6.433 12.149 1.00 81.00 183 PRO A N 1
ATOM 1453 C CA . PRO A 1 183 ? -11.768 6.689 13.068 1.00 81.00 183 PRO A CA 1
ATOM 1454 C C . PRO A 1 183 ? -11.791 8.111 13.638 1.00 81.00 183 PRO A C 1
ATOM 1456 O O . PRO A 1 183 ? -12.866 8.616 13.948 1.00 81.00 183 PRO A O 1
ATOM 1459 N N . TRP A 1 184 ? -10.644 8.788 13.737 1.00 81.88 184 TRP A N 1
ATOM 1460 C CA . TRP A 1 184 ? -10.590 10.194 14.154 1.00 81.88 184 TRP A CA 1
ATOM 1461 C C . TRP A 1 184 ? -11.296 11.129 13.169 1.00 81.88 184 TRP A C 1
ATOM 1463 O O . TRP A 1 184 ? -11.879 12.121 13.588 1.00 81.88 184 TRP A O 1
ATOM 1473 N N . ASN A 1 185 ? -11.284 10.800 11.875 1.00 82.62 185 ASN A N 1
ATOM 1474 C CA . ASN A 1 185 ? -11.839 11.656 10.832 1.00 82.62 185 ASN A CA 1
ATOM 1475 C C . ASN A 1 185 ? -13.349 11.489 10.857 1.00 82.62 185 ASN A C 1
ATOM 1477 O O . ASN A 1 185 ? -14.072 12.465 10.753 1.00 82.62 185 ASN A O 1
ATOM 1481 N N . ASN A 1 186 ? -13.826 10.277 11.138 1.00 87.06 186 ASN A N 1
ATOM 1482 C CA . ASN A 1 186 ? -15.242 10.014 11.373 1.00 87.06 186 ASN A CA 1
ATOM 1483 C C . ASN A 1 186 ? -15.782 10.826 12.543 1.00 87.06 186 ASN A C 1
ATOM 1485 O O . ASN A 1 186 ? -16.845 11.425 12.427 1.00 87.06 186 ASN A O 1
ATOM 1489 N N . LEU A 1 187 ? -15.041 10.841 13.655 1.00 89.88 187 LEU A N 1
ATOM 1490 C CA . LEU A 1 187 ? -15.391 11.623 14.834 1.00 89.88 187 LEU A CA 1
ATOM 1491 C C . LEU A 1 187 ? -15.407 13.121 14.506 1.00 89.88 187 LEU A C 1
ATOM 1493 O O . LEU A 1 187 ? -16.426 13.766 14.718 1.00 89.88 187 LEU A O 1
ATOM 1497 N N . ALA A 1 188 ? -14.329 13.649 13.920 1.00 88.94 188 ALA A N 1
ATOM 1498 C CA . ALA A 1 188 ? -14.205 15.069 13.597 1.00 88.94 188 ALA A CA 1
ATOM 1499 C C . ALA A 1 188 ? -15.244 15.541 12.565 1.00 88.94 188 ALA A C 1
ATOM 1501 O O . ALA A 1 188 ? -15.848 16.597 12.730 1.00 88.94 188 ALA A O 1
ATOM 1502 N N . ILE A 1 189 ? -15.484 14.753 11.513 1.00 87.56 189 ILE A N 1
ATOM 1503 C CA . ILE A 1 189 ? -16.473 15.079 10.483 1.00 87.56 189 ILE A CA 1
ATOM 1504 C C . ILE A 1 189 ? -17.873 15.059 11.084 1.00 87.56 189 ILE A C 1
ATOM 1506 O O . ILE A 1 189 ? -18.608 16.022 10.881 1.00 87.56 189 ILE A O 1
ATOM 1510 N N . CYS A 1 190 ? -18.240 14.016 11.844 1.00 90.25 190 CYS A N 1
ATOM 1511 C CA . CYS A 1 190 ? -19.573 13.983 12.443 1.00 90.25 190 CYS A CA 1
ATOM 1512 C C . CYS A 1 190 ? -19.785 15.075 13.488 1.00 90.25 190 CYS A C 1
ATOM 1514 O O . CYS A 1 190 ? -20.870 15.647 13.534 1.00 90.25 190 CYS A O 1
ATOM 1516 N N . GLU A 1 191 ? -18.765 15.402 14.281 1.00 92.44 191 GLU A N 1
ATOM 1517 C CA . GLU A 1 191 ? -18.816 16.523 15.220 1.00 92.44 191 GLU A CA 1
ATOM 1518 C C . GLU A 1 191 ? -19.049 17.847 14.473 1.00 92.44 191 GLU A C 1
ATOM 1520 O O . GLU A 1 191 ? -19.936 18.612 14.845 1.00 92.44 191 GLU A O 1
ATOM 1525 N N . ALA A 1 192 ? -18.345 18.079 13.359 1.00 90.25 192 ALA A N 1
ATOM 1526 C CA . ALA A 1 192 ? -18.470 19.301 12.564 1.00 90.25 192 ALA A CA 1
ATOM 1527 C C . ALA A 1 192 ? -19.850 19.482 11.903 1.00 90.25 192 ALA A C 1
ATOM 1529 O O . ALA A 1 192 ? -20.319 20.612 11.760 1.00 90.25 192 ALA A O 1
ATOM 1530 N N . ILE A 1 193 ? -20.508 18.389 11.500 1.00 90.25 193 ILE A N 1
ATOM 1531 C CA . ILE A 1 193 ? -21.835 18.419 10.853 1.00 90.25 193 ILE A CA 1
ATOM 1532 C C . ILE A 1 193 ? -22.980 18.038 11.799 1.00 90.25 193 ILE A C 1
ATOM 1534 O O . ILE A 1 193 ? -24.100 17.808 11.344 1.00 90.25 193 ILE A O 1
ATOM 1538 N N . TRP A 1 194 ? -22.714 17.971 13.108 1.00 90.88 194 TRP A N 1
ATOM 1539 C CA . TRP A 1 194 ? -23.689 17.606 14.140 1.00 90.88 194 TRP A CA 1
ATOM 1540 C C . TRP A 1 194 ? -24.391 16.257 13.883 1.00 90.88 194 TRP A C 1
ATOM 1542 O O . TRP A 1 194 ? -25.562 16.078 14.243 1.00 90.88 194 TRP A O 1
ATOM 1552 N N . CYS A 1 195 ? -23.688 15.295 13.268 1.00 92.25 195 CYS A N 1
ATOM 1553 C CA . CYS A 1 195 ? -24.181 13.927 13.125 1.00 92.25 195 CYS A CA 1
ATOM 1554 C C . CYS A 1 195 ? -23.765 13.016 14.268 1.00 92.25 195 CYS A C 1
ATOM 1556 O O . CYS A 1 195 ? -22.732 13.184 14.912 1.00 92.25 195 CYS A O 1
ATOM 1558 N N . SER A 1 196 ? -24.583 11.992 14.482 1.00 92.38 196 SER A N 1
ATOM 1559 C CA . SER A 1 196 ? -24.193 10.851 15.294 1.00 92.38 196 SER A CA 1
ATOM 1560 C C . SER A 1 196 ? -23.614 9.747 14.414 1.00 92.38 196 SER A C 1
ATOM 1562 O O . SER A 1 196 ? -24.125 9.460 13.330 1.00 92.38 196 SER A O 1
ATOM 1564 N N . LEU A 1 197 ? -22.572 9.082 14.912 1.00 92.31 197 LEU A N 1
ATOM 1565 C CA . LEU A 1 197 ? -22.061 7.850 14.311 1.00 92.31 197 LEU A CA 1
ATOM 1566 C C . LEU A 1 197 ? -22.942 6.639 14.646 1.00 92.31 197 LEU A C 1
ATOM 1568 O O . LEU A 1 197 ? -22.885 5.632 13.946 1.00 92.31 197 LEU A O 1
ATOM 1572 N N . VAL A 1 198 ? -23.770 6.726 15.692 1.00 93.00 198 VAL A N 1
ATOM 1573 C CA . VAL A 1 198 ? -24.671 5.646 16.109 1.00 93.00 198 VAL A CA 1
ATOM 1574 C C . VAL A 1 198 ? -25.875 5.602 15.172 1.00 93.00 198 VAL A C 1
ATOM 1576 O O . VAL A 1 198 ? -26.668 6.541 15.103 1.00 93.00 198 VAL A O 1
ATOM 1579 N N . ARG A 1 199 ? -26.066 4.484 14.468 1.00 91.12 199 ARG A N 1
ATOM 1580 C CA . ARG A 1 199 ? -27.105 4.349 13.432 1.00 91.12 199 ARG A CA 1
ATOM 1581 C C . ARG A 1 199 ? -28.528 4.467 13.969 1.00 91.12 199 ARG A C 1
ATOM 1583 O O . ARG A 1 199 ? -29.426 4.932 13.264 1.00 91.12 199 ARG A O 1
ATOM 1590 N N . GLN A 1 200 ? -28.738 4.085 15.225 1.00 89.00 200 GLN A N 1
ATOM 1591 C CA . GLN A 1 200 ? -30.017 4.217 15.921 1.00 89.00 200 GLN A CA 1
ATOM 1592 C C . GLN A 1 200 ? -30.376 5.679 16.260 1.00 89.00 200 GLN A C 1
ATOM 1594 O O . GLN A 1 200 ? -31.507 5.961 16.666 1.00 89.00 200 GLN A O 1
ATOM 1599 N N . ALA A 1 201 ? -29.456 6.634 16.097 1.00 89.44 201 ALA A N 1
ATOM 1600 C CA . ALA A 1 201 ? -29.730 8.044 16.329 1.00 89.44 201 ALA A CA 1
ATOM 1601 C C . ALA A 1 201 ? -30.678 8.647 15.271 1.00 89.44 201 ALA A C 1
ATOM 1603 O O . ALA A 1 201 ? -30.874 8.120 14.168 1.00 89.44 201 ALA A O 1
ATOM 1604 N N . GLY A 1 202 ? -31.304 9.774 15.626 1.00 88.19 202 GLY A N 1
ATOM 1605 C CA . GLY A 1 202 ? -32.159 10.533 14.706 1.00 88.19 202 GLY A CA 1
ATOM 1606 C C . GLY A 1 202 ? -31.348 11.299 13.659 1.00 88.19 202 GLY A C 1
ATOM 1607 O O . GLY A 1 202 ? -31.775 11.406 12.518 1.00 88.19 202 GLY A O 1
ATOM 1608 N N . ASN A 1 203 ? -30.152 11.746 14.040 1.00 90.81 203 ASN A N 1
ATOM 1609 C CA . ASN A 1 203 ? -29.205 12.535 13.254 1.00 90.81 203 ASN A CA 1
ATOM 1610 C C . ASN A 1 203 ? -28.013 11.699 12.745 1.00 90.81 203 ASN A C 1
ATOM 1612 O O . ASN A 1 203 ? -26.899 12.209 12.661 1.00 90.81 203 ASN A O 1
ATOM 1616 N N . VAL A 1 204 ? -28.200 10.406 12.450 1.00 90.88 204 VAL A N 1
ATOM 1617 C CA . VAL A 1 204 ? -27.143 9.627 11.773 1.00 90.88 204 VAL A CA 1
ATOM 1618 C C . VAL A 1 204 ? -26.902 10.180 10.368 1.00 90.88 204 VAL A C 1
ATOM 1620 O O . VAL A 1 204 ? -27.843 10.632 9.714 1.00 90.88 204 VAL A O 1
ATOM 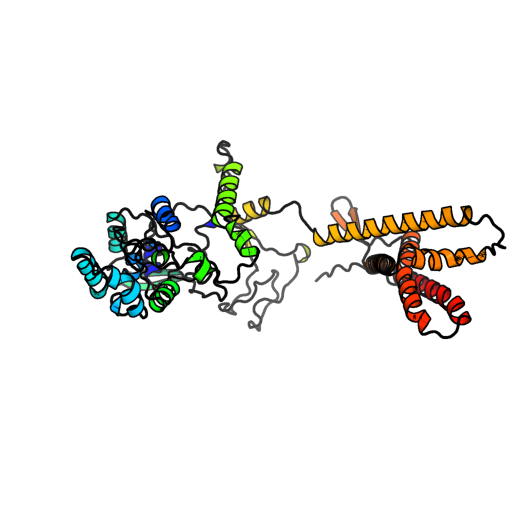1623 N N . ILE A 1 205 ? -25.659 10.101 9.895 1.00 86.38 205 ILE A N 1
ATOM 1624 C CA . ILE A 1 205 ? -25.209 10.658 8.614 1.00 86.38 205 ILE A CA 1
ATOM 1625 C C . ILE A 1 205 ? -26.105 10.297 7.410 1.00 86.38 205 ILE A C 1
ATOM 1627 O O . ILE A 1 205 ? -26.522 11.182 6.666 1.00 86.38 205 ILE A O 1
ATOM 1631 N N . ASP A 1 206 ? -26.533 9.033 7.309 1.00 84.19 206 ASP A N 1
ATOM 1632 C CA . ASP A 1 206 ? -27.434 8.562 6.245 1.00 84.19 206 ASP A CA 1
ATOM 1633 C C . ASP A 1 206 ? -28.808 9.270 6.270 1.00 84.19 206 ASP A C 1
ATOM 1635 O O . ASP A 1 206 ? -29.435 9.457 5.230 1.00 84.19 206 ASP A O 1
ATOM 1639 N N . LYS A 1 207 ? -29.312 9.645 7.458 1.00 86.56 207 LYS A N 1
ATOM 1640 C CA . LYS A 1 207 ? -30.650 10.248 7.633 1.00 86.56 207 LYS A CA 1
ATOM 1641 C C . LYS A 1 207 ? -30.670 11.752 7.398 1.00 86.56 207 LYS A C 1
ATOM 1643 O O . LYS A 1 207 ? -31.721 12.286 7.062 1.00 86.56 207 LYS A O 1
ATOM 1648 N N . ILE A 1 208 ? -29.537 12.426 7.577 1.00 88.00 208 ILE A N 1
ATOM 1649 C CA . ILE A 1 208 ? -29.410 13.868 7.319 1.00 88.00 208 ILE A CA 1
ATOM 1650 C C . ILE A 1 208 ? -29.126 14.180 5.840 1.00 88.00 208 ILE A C 1
ATOM 1652 O O . ILE A 1 208 ? -28.970 15.342 5.484 1.00 88.00 208 ILE A O 1
ATOM 1656 N N . GLY A 1 209 ? -29.091 13.156 4.978 1.00 85.19 209 GLY A N 1
ATOM 1657 C CA . GLY A 1 209 ? -28.940 13.308 3.529 1.00 85.19 209 GLY A CA 1
ATOM 1658 C C . GLY A 1 209 ? -27.494 13.391 3.041 1.00 85.19 209 GLY A C 1
ATOM 1659 O O . GLY A 1 209 ? -27.285 13.789 1.901 1.00 85.19 209 GLY A O 1
ATOM 1660 N N . ILE A 1 210 ? -26.515 13.017 3.873 1.00 84.38 210 ILE A N 1
ATOM 1661 C CA . ILE A 1 210 ? -25.092 13.008 3.516 1.00 84.38 210 ILE A CA 1
ATOM 1662 C C . ILE A 1 210 ? -24.650 11.561 3.283 1.00 84.38 210 ILE A C 1
ATOM 1664 O O . ILE A 1 210 ? -24.726 10.713 4.173 1.00 84.38 210 ILE A O 1
ATOM 1668 N N . SER A 1 211 ? -24.164 11.273 2.081 1.00 82.50 211 SER A N 1
ATOM 1669 C CA . SER A 1 211 ? -23.576 9.990 1.725 1.00 82.50 211 SER A CA 1
ATOM 1670 C C . SER A 1 211 ? -22.115 9.965 2.140 1.00 82.50 211 SER A C 1
ATOM 1672 O O . SER A 1 211 ? -21.278 10.650 1.557 1.00 82.50 211 SER A O 1
ATOM 1674 N N . TYR A 1 212 ? -21.778 9.116 3.109 1.00 78.25 212 TYR A N 1
ATOM 1675 C CA . TYR A 1 212 ? -20.392 8.977 3.556 1.00 78.25 212 TYR A CA 1
ATOM 1676 C C . TYR A 1 212 ? -19.441 8.596 2.400 1.00 78.25 212 TYR A C 1
ATOM 1678 O O . TYR A 1 212 ? -18.306 9.050 2.333 1.00 78.25 212 TYR A O 1
ATOM 1686 N N . ASP A 1 213 ? -19.902 7.794 1.443 1.00 72.69 213 ASP A N 1
ATOM 1687 C CA . ASP A 1 213 ? -19.074 7.344 0.319 1.00 72.69 213 ASP A CA 1
ATOM 1688 C C . ASP A 1 213 ? -18.869 8.440 -0.744 1.00 72.69 213 ASP A C 1
ATOM 1690 O O . ASP A 1 213 ? -17.764 8.648 -1.235 1.00 72.69 213 ASP A O 1
ATOM 1694 N N . VAL A 1 214 ? -19.927 9.180 -1.092 1.00 73.12 214 VAL A N 1
ATOM 1695 C CA . VAL A 1 214 ? -19.862 10.203 -2.150 1.00 73.12 214 VAL A CA 1
ATOM 1696 C C . VAL A 1 214 ? -19.371 11.538 -1.603 1.00 73.12 214 VAL A C 1
ATOM 1698 O O . VAL A 1 214 ? -18.424 12.100 -2.141 1.00 73.12 214 VAL A O 1
ATOM 1701 N N . ASP A 1 215 ? -19.974 12.029 -0.524 1.00 75.00 215 ASP A N 1
ATOM 1702 C CA . ASP A 1 215 ? -19.791 13.410 -0.074 1.00 75.00 215 ASP A CA 1
ATOM 1703 C C . ASP A 1 215 ? -18.540 13.591 0.795 1.00 75.00 215 ASP A C 1
ATOM 1705 O O . ASP A 1 215 ? -18.015 14.698 0.888 1.00 75.00 215 ASP A O 1
ATOM 1709 N N . ILE A 1 216 ? -18.045 12.514 1.418 1.00 74.81 216 ILE A N 1
ATOM 1710 C CA . ILE A 1 216 ? -16.918 12.570 2.364 1.00 74.81 216 ILE A CA 1
ATOM 1711 C C . ILE A 1 216 ? -15.654 11.937 1.788 1.00 74.81 216 ILE A C 1
ATOM 1713 O O . ILE A 1 216 ? -14.583 12.530 1.890 1.00 74.81 216 ILE A O 1
ATOM 1717 N N . ILE A 1 217 ? -15.754 10.737 1.207 1.00 70.81 217 ILE A N 1
ATOM 1718 C CA . ILE A 1 217 ? -14.573 10.015 0.709 1.00 70.81 217 ILE A CA 1
ATOM 1719 C C . ILE A 1 217 ? -14.163 10.481 -0.690 1.00 70.81 217 ILE A C 1
ATOM 1721 O O . ILE A 1 217 ? -12.977 10.684 -0.937 1.00 70.81 217 ILE A O 1
ATOM 1725 N N . ILE A 1 218 ? -15.119 10.648 -1.605 1.00 66.06 218 ILE A N 1
ATOM 1726 C CA . ILE A 1 218 ? -14.824 10.983 -3.008 1.00 66.06 218 ILE A CA 1
ATOM 1727 C C . ILE A 1 218 ? -14.882 12.493 -3.249 1.00 66.06 218 ILE A C 1
ATOM 1729 O O . ILE A 1 218 ? -14.053 13.044 -3.972 1.00 66.06 218 ILE A O 1
ATOM 1733 N N . GLY A 1 219 ? -15.841 13.169 -2.621 1.00 64.00 219 GLY A N 1
ATOM 1734 C CA . GLY A 1 219 ? -16.124 14.575 -2.860 1.00 64.00 219 GLY A CA 1
ATOM 1735 C C . GLY A 1 219 ? -16.839 14.813 -4.195 1.00 64.00 219 GLY A C 1
ATOM 1736 O O . GLY A 1 219 ? -17.300 13.898 -4.876 1.00 64.00 219 GLY A O 1
ATOM 1737 N N . THR A 1 220 ? -16.938 16.084 -4.584 1.00 55.47 220 THR A N 1
ATOM 1738 C CA . THR A 1 220 ? -17.690 16.534 -5.771 1.00 55.47 220 THR A CA 1
ATOM 1739 C C . THR A 1 220 ? -17.013 16.213 -7.106 1.00 55.47 220 THR A C 1
ATOM 1741 O O . THR A 1 220 ? -17.630 16.378 -8.157 1.00 55.47 220 THR A O 1
ATOM 1744 N N . ILE A 1 221 ? -15.760 15.752 -7.087 1.00 54.41 221 ILE A N 1
ATOM 1745 C CA . ILE A 1 221 ? -14.989 15.400 -8.281 1.00 54.41 221 ILE A CA 1
ATOM 1746 C C . ILE A 1 221 ? -14.889 13.877 -8.344 1.00 54.41 221 ILE A C 1
ATOM 1748 O O . ILE A 1 221 ? -14.155 13.264 -7.576 1.00 54.41 221 ILE A O 1
ATOM 1752 N N . GLN A 1 222 ? -15.612 13.272 -9.285 1.00 54.25 222 GLN A N 1
ATOM 1753 C CA . GLN A 1 222 ? -15.530 11.844 -9.592 1.00 54.25 222 GLN A CA 1
ATOM 1754 C C . GLN A 1 222 ? -14.616 11.640 -10.808 1.00 54.25 222 GLN A C 1
ATOM 1756 O O . GLN A 1 222 ? -15.061 11.809 -11.943 1.00 54.25 222 GLN A O 1
ATOM 1761 N N . PRO A 1 223 ? -13.316 11.345 -10.618 1.00 51.16 223 PRO A N 1
ATOM 1762 C CA . PRO A 1 223 ? -12.457 10.989 -11.738 1.00 51.16 223 PRO A CA 1
ATOM 1763 C C . PRO A 1 223 ? -12.881 9.618 -12.297 1.00 51.16 223 PRO A C 1
ATOM 1765 O O . PRO A 1 223 ? -13.235 8.749 -11.508 1.00 51.16 223 PRO A O 1
ATOM 1768 N N . PRO A 1 224 ? -12.765 9.346 -13.610 1.00 47.59 224 PRO A N 1
ATOM 1769 C CA . PRO A 1 224 ? -13.182 8.068 -14.215 1.00 47.59 224 PRO A CA 1
ATOM 1770 C C . PRO A 1 224 ? -12.582 6.811 -13.555 1.00 47.59 224 PRO A C 1
ATOM 1772 O O . PRO A 1 224 ? -13.128 5.714 -13.639 1.00 47.59 224 PRO A O 1
ATOM 1775 N N . THR A 1 225 ? -11.447 6.961 -12.870 1.00 46.53 225 THR A N 1
ATOM 1776 C CA . THR A 1 225 ? -10.817 5.916 -12.060 1.00 46.53 225 THR A CA 1
ATOM 1777 C C . THR A 1 225 ? -11.653 5.485 -10.855 1.00 46.53 225 THR A C 1
ATOM 1779 O O . THR A 1 225 ? -11.607 4.307 -10.508 1.00 46.53 225 THR A O 1
ATOM 1782 N N . ILE A 1 226 ? -12.424 6.379 -10.222 1.00 53.22 226 ILE A N 1
ATOM 1783 C CA . ILE A 1 226 ? -13.281 6.015 -9.083 1.00 53.22 226 ILE A CA 1
ATOM 1784 C C . ILE A 1 226 ? -14.466 5.161 -9.530 1.00 53.22 226 ILE A C 1
ATOM 1786 O O . ILE A 1 226 ? -14.842 4.224 -8.828 1.00 53.22 226 ILE A O 1
ATOM 1790 N N . ASP A 1 227 ? -14.992 5.429 -10.724 1.00 54.69 227 ASP A N 1
ATOM 1791 C CA . ASP A 1 227 ? -16.057 4.633 -11.326 1.00 54.69 227 ASP A CA 1
ATOM 1792 C C . ASP A 1 227 ? -15.536 3.244 -11.704 1.00 54.69 227 ASP A C 1
ATOM 1794 O O . ASP A 1 227 ? -16.180 2.251 -11.384 1.00 54.69 227 ASP A O 1
ATOM 1798 N N . LEU A 1 228 ? -14.303 3.134 -12.218 1.00 46.91 228 LEU A N 1
ATOM 1799 C CA . LEU A 1 228 ? -13.645 1.841 -12.458 1.00 46.91 228 LEU A CA 1
ATOM 1800 C C . LEU A 1 228 ? -13.441 1.010 -11.173 1.00 46.91 228 LEU A C 1
ATOM 1802 O O . LEU A 1 228 ? -13.620 -0.210 -11.187 1.00 46.91 228 LEU A O 1
ATOM 1806 N N . VAL A 1 229 ? -13.060 1.660 -10.064 1.00 50.44 229 VAL A N 1
ATOM 1807 C CA . VAL A 1 229 ? -12.896 1.032 -8.732 1.00 50.44 229 VAL A CA 1
ATOM 1808 C C . VAL A 1 229 ? -14.246 0.645 -8.111 1.00 50.44 229 VAL A C 1
ATOM 1810 O O . VAL A 1 229 ? -14.307 -0.224 -7.241 1.00 50.44 229 VAL A O 1
ATOM 1813 N N . ARG A 1 230 ? -15.341 1.271 -8.549 1.00 54.31 230 ARG A N 1
ATOM 1814 C CA . ARG A 1 230 ? -16.707 0.964 -8.104 1.00 54.31 230 ARG A CA 1
ATOM 1815 C C . ARG A 1 230 ? -17.385 -0.106 -8.955 1.00 54.31 230 ARG A C 1
ATOM 1817 O O . ARG A 1 230 ? -18.099 -0.940 -8.402 1.00 54.31 230 ARG A O 1
ATOM 1824 N N . GLU A 1 231 ? -17.151 -0.109 -10.264 1.00 51.78 231 GLU A N 1
ATOM 1825 C CA . GLU A 1 231 ? -17.659 -1.122 -11.197 1.00 51.78 231 GLU A CA 1
ATOM 1826 C C . GLU A 1 231 ? -16.992 -2.480 -10.976 1.00 51.78 231 GLU A C 1
ATOM 1828 O O . GLU A 1 231 ? -17.641 -3.520 -11.077 1.00 51.78 231 GLU A O 1
ATOM 1833 N N . ASN A 1 232 ? -15.717 -2.477 -10.589 1.00 43.00 232 ASN A N 1
ATOM 1834 C CA . ASN A 1 232 ? -14.998 -3.668 -10.176 1.00 43.00 232 ASN A CA 1
ATOM 1835 C C . ASN A 1 232 ? -14.578 -3.502 -8.726 1.00 43.00 232 ASN A C 1
ATOM 1837 O O . ASN A 1 232 ? -13.770 -2.635 -8.429 1.00 43.00 232 ASN A O 1
ATOM 1841 N N . THR A 1 233 ? -15.061 -4.365 -7.833 1.00 47.31 233 THR A N 1
ATOM 1842 C CA . THR A 1 233 ? -14.588 -4.503 -6.446 1.00 47.31 233 THR A CA 1
ATOM 1843 C C . THR A 1 233 ? -13.106 -4.919 -6.442 1.00 47.31 233 THR A C 1
ATOM 1845 O O . THR A 1 233 ? -12.742 -6.057 -6.172 1.00 47.31 233 THR A O 1
ATOM 1848 N N . PHE A 1 234 ? -12.213 -3.997 -6.798 1.00 40.78 234 PHE A N 1
ATOM 1849 C CA . PHE A 1 234 ? -10.853 -4.287 -7.256 1.00 40.78 234 PHE A CA 1
ATOM 1850 C C . PHE A 1 234 ? -9.909 -4.698 -6.127 1.00 40.78 234 PHE A C 1
ATOM 1852 O O . PHE A 1 234 ? -8.784 -5.096 -6.380 1.00 40.78 234 PHE A O 1
ATOM 1859 N N . GLN A 1 235 ? -10.345 -4.637 -4.872 1.00 44.12 235 GLN A N 1
ATOM 1860 C CA . GLN A 1 235 ? -9.596 -5.225 -3.767 1.00 44.12 235 GLN A CA 1
ATOM 1861 C C . GLN A 1 235 ? -10.280 -6.495 -3.284 1.00 44.12 235 GLN A C 1
ATOM 1863 O O . GLN A 1 235 ? -9.685 -7.559 -3.364 1.00 44.12 235 GLN A O 1
ATOM 1868 N N . ASP A 1 236 ? -11.552 -6.453 -2.890 1.00 41.06 236 ASP A N 1
ATOM 1869 C CA . ASP A 1 236 ? -12.180 -7.643 -2.307 1.00 41.06 236 ASP A CA 1
ATOM 1870 C C . ASP A 1 236 ? -12.557 -8.703 -3.358 1.00 41.06 236 ASP A C 1
ATOM 1872 O O . ASP A 1 236 ? -12.378 -9.887 -3.107 1.00 41.06 236 ASP A O 1
ATOM 1876 N N . ALA A 1 237 ? -12.987 -8.321 -4.567 1.00 38.03 237 ALA A N 1
ATOM 1877 C CA . ALA A 1 237 ? -13.163 -9.264 -5.671 1.00 38.03 237 ALA A CA 1
ATOM 1878 C C . ALA A 1 237 ? -11.868 -9.541 -6.421 1.00 38.03 237 ALA A C 1
ATOM 1880 O O . ALA A 1 237 ? -11.735 -10.653 -6.892 1.00 38.03 237 ALA A O 1
ATOM 1881 N N . PHE A 1 238 ? -10.881 -8.643 -6.495 1.00 38.97 238 PHE A N 1
ATOM 1882 C CA . PHE A 1 238 ? -9.566 -9.044 -7.016 1.00 38.97 238 PHE A CA 1
ATOM 1883 C C . PHE A 1 238 ? -8.926 -10.073 -6.091 1.00 38.97 238 PHE A C 1
ATOM 1885 O O . PHE A 1 238 ? -8.575 -11.140 -6.564 1.00 38.97 238 PHE A O 1
ATOM 1892 N N . PHE A 1 239 ? -8.862 -9.832 -4.777 1.00 40.00 239 PHE A N 1
ATOM 1893 C CA . PHE A 1 239 ? -8.312 -10.798 -3.830 1.00 40.00 239 PHE A CA 1
ATOM 1894 C C . PHE A 1 239 ? -9.207 -12.030 -3.659 1.00 40.00 239 PHE A C 1
ATOM 1896 O O . PHE A 1 239 ? -8.650 -13.115 -3.571 1.00 40.00 239 PHE A O 1
ATOM 1903 N N . ARG A 1 240 ? -10.551 -11.943 -3.688 1.00 40.12 240 ARG A N 1
ATOM 1904 C CA . ARG A 1 240 ? -11.420 -13.144 -3.714 1.00 40.12 240 ARG A CA 1
ATOM 1905 C C . ARG A 1 240 ? -11.363 -13.885 -5.037 1.00 40.12 240 ARG A C 1
ATOM 1907 O O . ARG A 1 240 ? -11.387 -15.100 -5.009 1.00 40.12 240 ARG A O 1
ATOM 1914 N N . HIS A 1 241 ? -11.286 -13.219 -6.184 1.00 38.31 241 HIS A N 1
ATOM 1915 C CA . HIS A 1 241 ? -11.136 -13.865 -7.495 1.00 38.31 241 HIS A CA 1
ATOM 1916 C C . HIS A 1 241 ? -9.752 -14.479 -7.628 1.00 38.31 241 HIS A C 1
ATOM 1918 O O . HIS A 1 241 ? -9.635 -15.585 -8.137 1.00 38.31 241 HIS A O 1
ATOM 1924 N N . LEU A 1 242 ? -8.720 -13.823 -7.095 1.00 37.41 242 LEU A N 1
ATOM 1925 C CA . LEU A 1 242 ? -7.381 -14.375 -6.945 1.00 37.41 242 LEU A CA 1
ATOM 1926 C C . LEU A 1 242 ? -7.436 -15.572 -5.993 1.00 37.41 242 LEU A C 1
ATOM 1928 O O . LEU A 1 242 ? -6.963 -16.626 -6.372 1.00 37.41 242 LEU A O 1
ATOM 1932 N N . HIS A 1 243 ? -8.095 -15.491 -4.835 1.00 39.81 243 HIS A N 1
ATOM 1933 C CA . HIS A 1 243 ? -8.236 -16.587 -3.866 1.00 39.81 243 HIS A CA 1
ATOM 1934 C C . HIS A 1 243 ? -9.042 -17.774 -4.421 1.00 39.81 243 HIS A C 1
ATOM 1936 O O . HIS A 1 243 ? -8.609 -18.916 -4.320 1.00 39.81 243 HIS A O 1
ATOM 1942 N N . LEU A 1 244 ? -10.172 -17.522 -5.081 1.00 42.97 244 LEU A N 1
ATOM 1943 C CA . LEU A 1 244 ? -11.029 -18.531 -5.707 1.00 42.97 244 LEU A CA 1
ATOM 1944 C C . LEU A 1 244 ? -10.352 -19.158 -6.926 1.00 42.97 244 LEU A C 1
ATOM 1946 O O . LEU A 1 244 ? -10.431 -20.370 -7.088 1.00 42.97 244 LEU A O 1
ATOM 1950 N N . LYS A 1 245 ? -9.621 -18.387 -7.744 1.00 40.44 245 LYS A N 1
ATOM 1951 C CA . LYS A 1 245 ? -8.783 -18.941 -8.821 1.00 40.44 245 LYS A CA 1
ATOM 1952 C C . LYS A 1 245 ? -7.543 -19.654 -8.293 1.00 40.44 245 LYS A C 1
ATOM 1954 O O . LYS A 1 245 ? -7.090 -20.589 -8.940 1.00 40.44 245 LYS A O 1
ATOM 1959 N N . THR A 1 246 ? -7.011 -19.254 -7.141 1.00 38.16 246 THR A N 1
ATOM 1960 C CA . THR A 1 246 ? -5.887 -19.933 -6.480 1.00 38.16 246 THR A CA 1
ATOM 1961 C C . THR A 1 246 ? -6.352 -21.285 -5.943 1.00 38.16 246 THR A C 1
ATOM 1963 O O . THR A 1 246 ? -5.732 -22.290 -6.259 1.00 38.16 246 THR A O 1
ATOM 1966 N N . ASN A 1 247 ? -7.504 -21.353 -5.270 1.00 42.34 247 ASN A N 1
ATOM 1967 C CA . ASN A 1 247 ? -8.080 -22.606 -4.766 1.00 42.34 247 ASN A CA 1
ATOM 1968 C C . ASN A 1 247 ? -8.602 -23.514 -5.895 1.00 42.34 247 ASN A C 1
ATOM 1970 O O . ASN A 1 247 ? -8.334 -24.711 -5.892 1.00 42.34 247 ASN A O 1
ATOM 1974 N N . ALA A 1 248 ? -9.259 -22.957 -6.920 1.00 42.84 248 ALA A N 1
ATOM 1975 C CA . ALA A 1 248 ? -9.697 -23.723 -8.091 1.00 42.84 248 ALA A CA 1
ATOM 1976 C C . ALA A 1 248 ? -8.520 -24.261 -8.923 1.00 42.84 248 ALA A C 1
ATOM 1978 O O . ALA A 1 248 ? -8.657 -25.283 -9.590 1.00 42.84 248 ALA A O 1
ATOM 1979 N N . ALA A 1 249 ? -7.360 -23.598 -8.881 1.00 39.25 249 ALA A N 1
ATOM 1980 C CA . ALA A 1 249 ? -6.170 -24.042 -9.595 1.00 39.25 249 ALA A CA 1
ATOM 1981 C C . ALA A 1 249 ? -5.168 -24.838 -8.744 1.00 39.25 249 ALA A C 1
ATOM 1983 O O . ALA A 1 249 ? -4.213 -25.370 -9.311 1.00 39.25 249 ALA A O 1
ATOM 1984 N N . ILE A 1 250 ? -5.390 -24.926 -7.428 1.00 43.09 250 ILE A N 1
ATOM 1985 C CA . ILE A 1 250 ? -4.734 -25.874 -6.516 1.00 43.09 250 ILE A CA 1
ATOM 1986 C C . ILE A 1 250 ? -5.398 -27.256 -6.588 1.00 43.09 250 ILE A C 1
ATOM 1988 O O . ILE A 1 250 ? -4.762 -28.235 -6.225 1.00 43.09 250 ILE A O 1
ATOM 1992 N N . GLY A 1 251 ? -6.594 -27.367 -7.177 1.00 42.47 251 GLY A N 1
ATOM 1993 C CA . GLY A 1 251 ? -7.178 -28.655 -7.531 1.00 42.47 251 GLY A CA 1
ATOM 1994 C C . GLY A 1 251 ? -7.542 -29.466 -6.295 1.00 42.47 251 GLY A C 1
ATOM 1995 O O . GLY A 1 251 ? -6.736 -30.206 -5.739 1.00 42.47 251 GLY A O 1
ATOM 1996 N N . ASP A 1 252 ? -8.813 -29.383 -5.936 1.00 46.81 252 ASP A N 1
ATOM 1997 C CA . ASP A 1 252 ? -9.476 -30.143 -4.878 1.00 46.81 252 ASP A CA 1
ATOM 1998 C C . ASP A 1 252 ? -9.545 -31.665 -5.165 1.00 46.81 252 ASP A C 1
ATOM 2000 O O . ASP A 1 252 ? -10.524 -32.304 -4.811 1.00 46.81 252 ASP A O 1
ATOM 2004 N N . ASN A 1 253 ? -8.566 -32.267 -5.863 1.00 44.84 253 ASN A N 1
ATOM 2005 C CA . ASN A 1 253 ? -8.562 -33.697 -6.211 1.00 44.84 253 ASN A CA 1
ATOM 2006 C C . ASN A 1 253 ? -7.188 -34.329 -6.539 1.00 44.84 253 ASN A C 1
ATOM 2008 O O . ASN A 1 253 ? -7.172 -35.481 -6.971 1.00 44.84 253 ASN A O 1
ATOM 2012 N N . ASP A 1 254 ? -6.041 -33.661 -6.340 1.00 42.84 254 ASP A N 1
ATOM 2013 C CA . ASP A 1 254 ? -4.745 -34.364 -6.423 1.00 42.84 254 ASP A CA 1
ATOM 2014 C C . ASP A 1 254 ? -4.207 -34.676 -5.014 1.00 42.84 254 ASP A C 1
ATOM 2016 O O . ASP A 1 254 ? -3.743 -33.761 -4.324 1.00 42.84 254 ASP A O 1
ATOM 2020 N N . PRO A 1 255 ? -4.222 -35.948 -4.563 1.00 44.22 255 PRO A N 1
ATOM 2021 C CA . PRO A 1 255 ? -3.641 -36.346 -3.282 1.00 44.22 255 PRO A CA 1
ATOM 2022 C C . PRO A 1 255 ? -2.126 -36.088 -3.180 1.00 44.22 255 PRO A C 1
ATOM 2024 O O . PRO A 1 255 ? -1.557 -36.279 -2.108 1.00 44.22 255 PRO A O 1
ATOM 2027 N N . ARG A 1 256 ? -1.466 -35.630 -4.256 1.00 44.09 256 ARG A N 1
ATOM 2028 C CA . ARG A 1 256 ? -0.051 -35.220 -4.275 1.00 44.09 256 ARG A CA 1
ATOM 2029 C C . ARG A 1 256 ? 0.186 -33.730 -3.987 1.00 44.09 256 ARG A C 1
ATOM 2031 O O . ARG A 1 256 ? 1.337 -33.322 -3.857 1.00 44.09 256 ARG A O 1
ATOM 2038 N N . SER A 1 257 ? -0.854 -32.898 -3.866 1.00 42.06 257 SER A N 1
ATOM 2039 C CA . SER A 1 257 ? -0.691 -31.449 -3.621 1.00 42.06 257 SER A CA 1
ATOM 2040 C C . SER A 1 257 ? -0.204 -31.104 -2.203 1.00 42.06 257 SER A C 1
ATOM 2042 O O . SER A 1 257 ? 0.400 -30.050 -2.006 1.00 42.06 257 SER A O 1
ATOM 2044 N N . ASN A 1 258 ? -0.368 -32.014 -1.236 1.00 39.91 258 ASN A N 1
ATOM 2045 C CA . ASN A 1 258 ? 0.185 -31.875 0.118 1.00 39.91 258 ASN A CA 1
ATOM 2046 C C . ASN A 1 258 ? 1.714 -32.061 0.194 1.00 39.91 258 ASN A C 1
ATOM 2048 O O . ASN A 1 258 ? 2.298 -31.729 1.224 1.00 39.91 258 ASN A O 1
ATOM 2052 N N . ASP A 1 259 ? 2.371 -32.551 -0.865 1.00 39.75 259 ASP A N 1
ATOM 2053 C CA . ASP A 1 259 ? 3.806 -32.878 -0.831 1.00 39.75 259 ASP A CA 1
ATOM 2054 C C . ASP A 1 259 ? 4.730 -31.762 -1.340 1.00 39.75 259 ASP A C 1
ATOM 2056 O O . ASP A 1 259 ? 5.948 -31.828 -1.151 1.00 39.75 259 ASP A O 1
ATOM 2060 N N . TYR A 1 260 ? 4.198 -30.680 -1.916 1.00 42.59 260 TYR A N 1
ATOM 2061 C CA . TYR A 1 260 ? 5.020 -29.519 -2.262 1.00 42.59 260 TYR A CA 1
ATOM 2062 C C . TYR A 1 260 ? 5.095 -28.543 -1.088 1.00 42.59 260 TYR A C 1
ATOM 2064 O O . TYR A 1 260 ? 4.544 -27.443 -1.117 1.00 42.59 260 TYR A O 1
ATOM 2072 N N . TYR A 1 261 ? 5.854 -28.924 -0.057 1.00 44.59 261 TYR A N 1
ATOM 2073 C CA . TYR A 1 261 ? 6.391 -27.985 0.928 1.00 44.59 261 TYR A CA 1
ATOM 2074 C C . TYR A 1 261 ? 7.380 -27.038 0.236 1.00 44.59 261 TYR A C 1
ATOM 2076 O O . TYR A 1 261 ? 8.599 -27.169 0.368 1.00 44.59 261 TYR A O 1
ATOM 2084 N N . LEU A 1 262 ? 6.874 -26.075 -0.535 1.00 53.03 262 LEU A N 1
ATOM 2085 C CA . LEU A 1 262 ? 7.684 -24.982 -1.050 1.00 53.03 262 LEU A CA 1
ATOM 2086 C C . LEU A 1 262 ? 8.236 -24.236 0.167 1.00 53.03 262 LEU A C 1
ATOM 2088 O O . LEU A 1 262 ? 7.515 -23.571 0.909 1.00 53.03 262 LEU A O 1
ATOM 2092 N N . ARG A 1 263 ? 9.525 -24.428 0.438 1.00 55.25 263 ARG A N 1
ATOM 2093 C CA . ARG A 1 263 ? 10.219 -23.793 1.555 1.00 55.25 263 ARG A CA 1
ATOM 2094 C C . ARG A 1 263 ? 10.522 -22.351 1.163 1.00 55.25 263 ARG A C 1
ATOM 2096 O O . ARG A 1 263 ? 10.825 -22.078 0.006 1.00 55.25 263 ARG A O 1
ATOM 2103 N N . SER A 1 264 ? 10.462 -21.415 2.110 1.00 58.41 264 SER A N 1
ATOM 2104 C CA . SER A 1 264 ? 10.969 -20.066 1.841 1.00 58.41 264 SER A CA 1
ATOM 2105 C C . SER A 1 264 ? 12.462 -20.156 1.532 1.00 58.41 264 SER A C 1
ATOM 2107 O O . SER A 1 264 ? 13.217 -20.638 2.381 1.00 58.41 264 SER A O 1
ATOM 2109 N N . VAL A 1 265 ? 12.869 -19.693 0.354 1.00 68.50 265 VAL A N 1
ATOM 2110 C CA . VAL A 1 265 ? 14.271 -19.672 -0.068 1.00 68.50 265 VAL A CA 1
ATOM 2111 C C . VAL A 1 265 ? 14.742 -18.227 -0.050 1.00 68.50 265 VAL A C 1
ATOM 2113 O O . VAL A 1 265 ? 14.084 -17.335 -0.585 1.00 68.50 265 VAL A O 1
ATOM 2116 N N . GLU A 1 266 ? 15.868 -17.983 0.606 1.00 70.19 266 GLU A N 1
ATOM 2117 C CA . GLU A 1 266 ? 16.591 -16.730 0.431 1.00 70.19 266 GLU A CA 1
ATOM 2118 C C . GLU A 1 266 ? 17.477 -16.883 -0.792 1.00 70.19 266 GLU A C 1
ATOM 2120 O O . GLU A 1 266 ? 18.306 -17.791 -0.845 1.00 70.19 266 GLU A O 1
ATOM 2125 N N . VAL A 1 267 ? 17.266 -16.014 -1.772 1.00 72.75 267 VAL A N 1
ATOM 2126 C CA . VAL A 1 267 ? 18.098 -15.949 -2.967 1.00 72.75 267 VAL A CA 1
ATOM 2127 C C . VAL A 1 267 ? 18.884 -14.654 -2.947 1.00 72.75 267 VAL A C 1
ATOM 2129 O O . VAL A 1 267 ? 18.422 -13.622 -2.461 1.00 72.75 267 VAL A O 1
ATOM 2132 N N . ASP A 1 268 ? 20.078 -14.716 -3.493 1.00 73.81 268 ASP A N 1
ATOM 2133 C CA . ASP A 1 268 ? 20.892 -13.581 -3.861 1.00 73.81 268 ASP A CA 1
ATOM 2134 C C . ASP A 1 268 ? 20.562 -13.239 -5.323 1.00 73.81 268 ASP A C 1
ATOM 2136 O O . ASP A 1 268 ? 20.963 -13.962 -6.236 1.00 73.81 268 ASP A O 1
ATOM 2140 N N . PRO A 1 269 ? 19.785 -12.177 -5.606 1.00 69.12 269 PRO A N 1
ATOM 2141 C CA . PRO A 1 269 ? 19.470 -11.785 -6.980 1.00 69.12 269 PRO A CA 1
ATOM 2142 C C . PRO A 1 269 ? 20.680 -11.084 -7.619 1.00 69.12 269 PRO A C 1
ATOM 2144 O O . PRO A 1 269 ? 20.601 -9.942 -8.061 1.00 69.12 269 PRO A O 1
ATOM 2147 N N . VAL A 1 270 ? 21.828 -11.757 -7.620 1.00 71.25 270 VAL A N 1
ATOM 2148 C CA . VAL A 1 270 ? 23.058 -11.293 -8.245 1.00 71.25 270 VAL A CA 1
ATOM 2149 C C . VAL A 1 270 ? 22.989 -11.723 -9.708 1.00 71.25 270 VAL A C 1
ATOM 2151 O O . VAL A 1 270 ? 22.899 -12.928 -9.978 1.00 71.25 270 VAL A O 1
ATOM 2154 N N . PRO A 1 271 ? 23.002 -10.774 -10.664 1.00 74.00 271 PRO A N 1
ATOM 2155 C CA . PRO A 1 271 ? 23.087 -11.104 -12.078 1.00 74.00 271 PRO A CA 1
ATOM 2156 C C . PRO A 1 271 ? 24.213 -12.110 -12.315 1.00 74.00 271 PRO A C 1
ATOM 2158 O O . PRO A 1 271 ? 25.279 -12.015 -11.710 1.00 74.00 271 PRO A O 1
ATOM 2161 N N . SER A 1 272 ? 24.005 -13.088 -13.195 1.00 71.31 272 SER A N 1
ATOM 2162 C CA . SER A 1 272 ? 25.021 -14.120 -13.450 1.00 71.31 272 SER A CA 1
ATOM 2163 C C . SER A 1 272 ? 26.357 -13.531 -13.910 1.00 71.31 272 SER A C 1
ATOM 2165 O O . SER A 1 272 ? 27.399 -14.115 -13.635 1.00 71.31 272 SER A O 1
ATOM 2167 N N . THR A 1 273 ? 26.322 -12.359 -14.548 1.00 76.44 273 THR A N 1
ATOM 2168 C CA . THR A 1 273 ? 27.487 -11.573 -14.974 1.00 76.44 273 THR A CA 1
ATOM 2169 C C . THR A 1 273 ? 28.294 -10.979 -13.823 1.00 76.44 273 THR 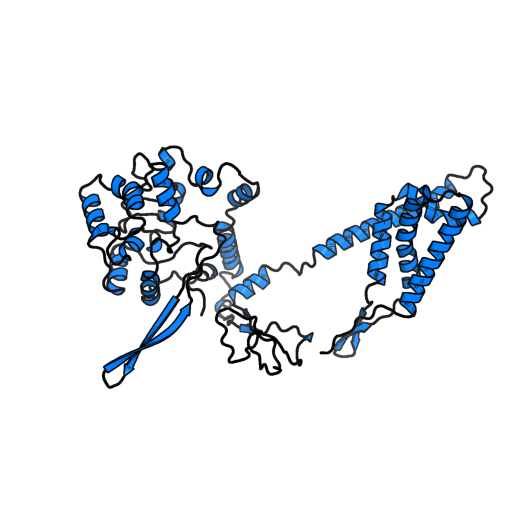A C 1
ATOM 2171 O O . THR A 1 273 ? 29.421 -10.569 -14.045 1.00 76.44 273 THR A O 1
ATOM 2174 N N . TRP A 1 274 ? 27.737 -10.913 -12.614 1.00 70.12 274 TRP A N 1
ATOM 2175 C CA . TRP A 1 274 ? 28.370 -10.329 -11.430 1.00 70.12 274 TRP A CA 1
ATOM 2176 C C . TRP A 1 274 ? 28.989 -11.402 -10.513 1.00 70.12 274 TRP A C 1
ATOM 2178 O O . TRP A 1 274 ? 29.605 -11.097 -9.495 1.00 70.12 274 TRP A O 1
ATOM 2188 N N . ARG A 1 275 ? 28.845 -12.691 -10.845 1.00 72.94 275 ARG A N 1
ATOM 2189 C CA . ARG A 1 275 ? 29.424 -13.785 -10.052 1.00 72.94 275 ARG A CA 1
ATOM 2190 C C . ARG A 1 275 ? 30.950 -13.793 -10.174 1.00 72.94 275 ARG A C 1
ATOM 2192 O O . ARG A 1 275 ? 31.476 -13.786 -11.279 1.00 72.94 275 ARG A O 1
ATOM 2199 N N . GLY A 1 276 ? 31.646 -13.877 -9.039 1.00 72.50 276 GLY A N 1
ATOM 2200 C CA . GLY A 1 276 ? 33.115 -13.918 -8.981 1.00 72.50 276 GLY A CA 1
ATOM 2201 C C . GLY A 1 276 ? 33.799 -12.548 -8.902 1.00 72.50 276 GLY A C 1
ATOM 2202 O O . GLY A 1 276 ? 35.021 -12.504 -8.814 1.00 72.50 276 GLY A O 1
ATOM 2203 N N . MET A 1 277 ? 33.031 -11.454 -8.889 1.00 79.31 277 MET A N 1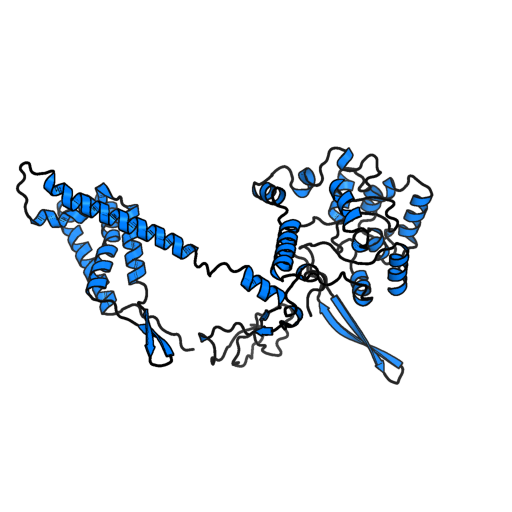
ATOM 2204 C CA . MET A 1 277 ? 33.539 -10.095 -8.685 1.00 79.31 277 MET A CA 1
ATOM 2205 C C . MET A 1 277 ? 33.646 -9.752 -7.193 1.00 79.31 277 MET A C 1
ATOM 2207 O O . MET A 1 277 ? 32.953 -10.328 -6.350 1.00 79.31 277 MET A O 1
ATOM 2211 N N . LEU A 1 278 ? 34.501 -8.779 -6.874 1.00 76.12 278 LEU A N 1
ATOM 2212 C CA . LEU A 1 278 ? 34.558 -8.142 -5.560 1.00 76.12 278 LEU A CA 1
ATOM 2213 C C . LEU A 1 278 ? 33.777 -6.824 -5.589 1.00 76.12 278 LEU A C 1
ATOM 2215 O O . LEU A 1 278 ? 33.938 -6.013 -6.498 1.00 76.12 278 LEU A O 1
ATOM 2219 N N . PHE A 1 279 ? 32.947 -6.594 -4.577 1.00 71.69 279 PHE A N 1
ATOM 2220 C CA . PHE A 1 279 ? 32.036 -5.460 -4.492 1.00 71.69 279 PHE A CA 1
ATOM 2221 C C . PHE A 1 279 ? 32.450 -4.505 -3.376 1.00 71.69 279 PHE A C 1
ATOM 2223 O O . PHE A 1 279 ? 32.598 -4.898 -2.216 1.00 71.69 279 PHE A O 1
ATOM 2230 N N . ALA A 1 280 ? 32.549 -3.225 -3.731 1.00 66.81 280 ALA A N 1
ATOM 2231 C CA . ALA A 1 280 ? 32.620 -2.099 -2.808 1.00 66.81 280 ALA A CA 1
ATOM 2232 C C . ALA A 1 280 ? 31.295 -1.324 -2.894 1.00 66.81 280 ALA A C 1
ATOM 2234 O O . ALA A 1 280 ? 30.910 -0.887 -3.977 1.00 66.81 280 ALA A O 1
ATOM 2235 N N . GLY A 1 281 ? 30.565 -1.185 -1.787 1.00 68.25 281 GLY A N 1
ATOM 2236 C CA . GLY A 1 281 ? 29.248 -0.543 -1.773 1.00 68.25 281 GLY A CA 1
ATOM 2237 C C . GLY A 1 281 ? 28.593 -0.580 -0.392 1.00 68.25 281 GLY A C 1
ATOM 2238 O O . GLY A 1 281 ? 29.288 -0.648 0.617 1.00 68.25 281 GLY A O 1
ATOM 2239 N N . GLY A 1 282 ? 27.258 -0.547 -0.349 1.00 67.38 282 GLY A N 1
ATOM 2240 C CA . GLY A 1 282 ? 26.486 -0.625 0.895 1.00 67.38 282 GLY A CA 1
ATOM 2241 C C . GLY A 1 282 ? 26.308 0.729 1.588 1.00 67.38 282 GLY A C 1
ATOM 2242 O O . GLY A 1 282 ? 25.999 1.730 0.940 1.00 67.38 282 GLY A O 1
ATOM 2243 N N . ASN A 1 283 ? 26.464 0.762 2.914 1.00 65.25 283 ASN A N 1
ATOM 2244 C CA . ASN A 1 283 ? 26.292 1.973 3.715 1.00 65.25 283 ASN A CA 1
ATOM 2245 C C . ASN A 1 283 ? 27.467 2.950 3.536 1.00 65.25 283 ASN A C 1
ATOM 2247 O O . ASN A 1 283 ? 28.575 2.645 3.982 1.00 65.25 283 ASN A O 1
ATOM 2251 N N . PRO A 1 284 ? 27.244 4.145 2.947 1.00 63.81 284 PRO A N 1
ATOM 2252 C CA . PRO A 1 284 ? 28.311 5.109 2.679 1.00 63.81 284 PRO A CA 1
ATOM 2253 C C . PRO A 1 284 ? 28.923 5.707 3.956 1.00 63.81 284 PRO A C 1
ATOM 2255 O O . PRO A 1 284 ? 29.970 6.342 3.893 1.00 63.81 284 PRO A O 1
ATOM 2258 N N . MET A 1 285 ? 28.298 5.494 5.118 1.00 63.34 285 MET A N 1
ATOM 2259 C CA . MET A 1 285 ? 28.825 5.909 6.420 1.00 63.34 285 MET A CA 1
ATOM 2260 C C . MET A 1 285 ? 29.847 4.915 6.992 1.00 63.34 285 MET A C 1
ATOM 2262 O O . MET A 1 285 ? 30.443 5.191 8.035 1.00 63.34 285 MET A O 1
ATOM 2266 N N . TYR A 1 286 ? 30.060 3.760 6.350 1.00 64.31 286 TYR A N 1
ATOM 2267 C CA . TYR A 1 286 ? 31.087 2.802 6.750 1.00 64.31 286 TYR A CA 1
ATOM 2268 C C . TYR A 1 286 ? 32.384 3.072 5.974 1.00 64.31 286 TYR A C 1
ATOM 2270 O O . TYR A 1 286 ? 32.626 2.555 4.889 1.00 64.31 286 TYR A O 1
ATOM 2278 N N . VAL A 1 287 ? 33.200 3.968 6.535 1.00 57.97 287 VAL A N 1
ATOM 2279 C CA . VAL A 1 287 ? 34.381 4.566 5.881 1.00 57.97 287 VAL A CA 1
ATOM 2280 C C . VAL A 1 287 ? 35.503 3.549 5.604 1.00 57.97 287 VAL A C 1
ATOM 2282 O O . VAL A 1 287 ? 36.325 3.770 4.719 1.00 57.97 287 VAL A O 1
ATOM 2285 N N . TYR A 1 288 ? 35.523 2.421 6.319 1.00 62.03 288 TYR A N 1
ATOM 2286 C CA . TYR A 1 288 ? 36.542 1.370 6.210 1.00 62.03 288 TYR A CA 1
ATOM 2287 C C . TYR A 1 288 ? 35.920 0.054 5.724 1.00 62.03 288 TYR A C 1
ATOM 2289 O O . TYR A 1 288 ? 35.828 -0.912 6.476 1.00 62.03 288 TYR A O 1
ATOM 2297 N N . ASN A 1 289 ? 35.440 0.047 4.481 1.00 64.75 289 ASN A N 1
ATOM 2298 C CA . ASN A 1 289 ? 34.879 -1.142 3.841 1.00 64.75 289 ASN A CA 1
ATOM 2299 C C . ASN A 1 289 ? 35.974 -2.027 3.240 1.00 64.75 289 ASN A C 1
ATOM 2301 O O . ASN A 1 289 ? 36.800 -1.537 2.467 1.00 64.75 289 ASN A O 1
ATOM 2305 N N . ASP A 1 290 ? 35.905 -3.332 3.499 1.00 74.81 290 ASP A N 1
ATOM 2306 C CA . ASP A 1 290 ? 36.667 -4.322 2.747 1.00 74.81 290 ASP A CA 1
ATOM 2307 C C . ASP A 1 290 ? 35.965 -4.639 1.416 1.00 74.81 290 ASP A C 1
ATOM 2309 O O . ASP A 1 290 ? 34.754 -4.452 1.238 1.00 74.81 290 ASP A O 1
ATOM 2313 N N . LEU A 1 291 ? 36.738 -5.128 0.448 1.00 76.00 291 LEU A N 1
ATOM 2314 C CA . LEU A 1 291 ? 36.200 -5.677 -0.791 1.00 76.00 291 LEU A CA 1
ATOM 2315 C C . LEU A 1 291 ? 35.603 -7.059 -0.512 1.00 76.00 291 LEU A C 1
ATOM 2317 O O . LEU A 1 291 ? 36.319 -7.975 -0.108 1.00 76.00 291 LEU A O 1
ATOM 2321 N N . VAL A 1 292 ? 34.301 -7.227 -0.752 1.00 78.38 292 VAL A N 1
ATOM 2322 C CA . VAL A 1 292 ? 33.579 -8.469 -0.425 1.00 78.38 292 VAL A CA 1
ATOM 2323 C C . VAL A 1 292 ? 33.075 -9.185 -1.682 1.00 78.38 292 VAL A C 1
ATOM 2325 O O . VAL A 1 292 ? 32.660 -8.527 -2.628 1.00 78.38 292 VAL A O 1
ATOM 2328 N N . PRO A 1 293 ? 33.053 -10.529 -1.729 1.00 81.88 293 PRO A N 1
ATOM 2329 C CA . PRO A 1 293 ? 32.682 -11.302 -2.926 1.00 81.88 293 PRO A CA 1
ATOM 2330 C C . PRO A 1 293 ? 31.164 -11.398 -3.169 1.00 81.88 293 PRO A C 1
ATOM 2332 O O . PRO A 1 293 ? 30.692 -12.276 -3.889 1.00 81.88 293 PRO A O 1
ATOM 2335 N N . PHE A 1 294 ? 30.376 -10.537 -2.528 1.00 81.69 294 PHE A N 1
ATOM 2336 C CA . PHE A 1 294 ? 28.922 -10.509 -2.628 1.00 81.69 294 PHE A CA 1
ATOM 2337 C C . PHE A 1 294 ? 28.418 -9.070 -2.736 1.00 81.69 294 PHE A C 1
ATOM 2339 O O . PHE A 1 294 ? 28.990 -8.154 -2.147 1.00 81.69 294 PHE A O 1
ATOM 2346 N N . VAL A 1 295 ? 27.313 -8.873 -3.456 1.00 82.44 295 VAL A N 1
ATOM 2347 C CA . VAL A 1 295 ? 26.634 -7.571 -3.520 1.00 82.44 295 VAL A CA 1
ATOM 2348 C C . VAL A 1 295 ? 26.136 -7.216 -2.123 1.00 82.44 295 VAL A C 1
ATOM 2350 O O . VAL A 1 295 ? 25.512 -8.049 -1.467 1.00 82.44 295 VAL A O 1
ATOM 2353 N N . GLN A 1 296 ? 26.427 -6.004 -1.658 1.00 78.75 296 GLN A N 1
ATOM 2354 C CA . GLN A 1 296 ? 26.032 -5.535 -0.329 1.00 78.75 296 GLN A CA 1
ATOM 2355 C C . GLN A 1 296 ? 24.608 -4.964 -0.351 1.00 78.75 296 GLN A C 1
ATOM 2357 O O . GLN A 1 296 ? 24.187 -4.396 -1.359 1.00 78.75 296 GLN A O 1
ATOM 2362 N N . ASP A 1 297 ? 23.862 -5.139 0.742 1.00 71.12 297 ASP A N 1
ATOM 2363 C CA . ASP A 1 297 ? 22.493 -4.617 0.870 1.00 71.12 297 ASP A CA 1
ATOM 2364 C C . ASP A 1 297 ? 22.451 -3.074 0.813 1.00 71.12 297 ASP A C 1
ATOM 2366 O O . ASP A 1 297 ? 23.441 -2.388 1.079 1.00 71.12 297 ASP A O 1
ATOM 2370 N N . SER A 1 298 ? 21.291 -2.523 0.456 1.00 67.94 298 SER A N 1
ATOM 2371 C CA . SER A 1 298 ? 21.054 -1.077 0.451 1.00 67.94 298 SER A CA 1
ATOM 2372 C C . SER A 1 298 ? 21.015 -0.543 1.884 1.00 67.94 298 SER A C 1
ATOM 2374 O O . SER A 1 298 ? 20.481 -1.189 2.784 1.00 67.94 298 SER A O 1
ATOM 2376 N N . PHE A 1 299 ? 21.547 0.656 2.114 1.00 64.94 299 PHE A N 1
ATOM 2377 C CA . PHE A 1 299 ? 21.636 1.214 3.463 1.00 64.94 299 PHE A CA 1
ATOM 2378 C C . PHE A 1 299 ? 20.283 1.698 3.989 1.00 64.94 299 PHE A C 1
ATOM 2380 O O . PHE A 1 299 ? 19.490 2.313 3.275 1.00 64.94 299 PHE A O 1
ATOM 2387 N N . GLY A 1 300 ? 20.025 1.436 5.270 1.00 58.81 300 GLY A N 1
ATOM 2388 C CA . GLY A 1 300 ? 18.805 1.841 5.966 1.00 58.81 300 GLY A CA 1
ATOM 2389 C C . GLY A 1 300 ? 19.090 2.681 7.210 1.00 58.81 300 GLY A C 1
ATOM 2390 O O . GLY A 1 300 ? 20.201 2.712 7.726 1.00 58.81 300 GLY A O 1
ATOM 2391 N N . HIS A 1 301 ? 18.056 3.334 7.746 1.00 43.38 301 HIS A N 1
ATOM 2392 C CA . HIS A 1 301 ? 18.176 4.227 8.911 1.00 43.38 301 HIS A CA 1
ATOM 2393 C C . HIS A 1 301 ? 18.727 3.552 10.187 1.00 43.38 301 HIS A C 1
ATOM 2395 O O . HIS A 1 301 ? 19.292 4.225 11.040 1.00 43.38 301 HIS A O 1
ATOM 2401 N N . ASN A 1 302 ? 18.567 2.231 10.325 1.00 52.75 302 ASN A N 1
ATOM 2402 C CA . ASN A 1 302 ? 19.010 1.462 11.498 1.00 52.75 302 ASN A CA 1
ATOM 2403 C C . ASN A 1 302 ? 20.260 0.613 11.218 1.00 52.75 302 ASN A C 1
ATOM 2405 O O . ASN A 1 302 ? 20.542 -0.330 11.960 1.00 52.75 302 ASN A O 1
ATOM 2409 N N . ASP A 1 303 ? 20.955 0.875 10.114 1.00 59.62 303 ASP A N 1
ATOM 2410 C CA . ASP A 1 303 ? 22.071 0.045 9.693 1.00 59.62 303 ASP A CA 1
ATOM 2411 C C . ASP A 1 303 ? 23.327 0.415 10.495 1.00 59.62 303 ASP A C 1
ATOM 2413 O O . ASP A 1 303 ? 23.890 1.501 10.353 1.00 59.62 303 ASP A O 1
ATOM 2417 N N . ALA A 1 304 ? 23.727 -0.468 11.410 1.00 58.38 304 ALA A N 1
ATOM 2418 C CA . ALA A 1 304 ? 24.920 -0.277 12.222 1.00 58.38 304 ALA A CA 1
ATOM 2419 C C . ALA A 1 304 ? 26.166 -0.542 11.362 1.00 58.38 304 ALA A C 1
ATOM 2421 O O . ALA A 1 304 ? 26.321 -1.648 10.843 1.00 58.38 304 ALA A O 1
ATOM 2422 N N . CYS A 1 305 ? 27.059 0.447 11.243 1.00 61.19 305 CYS A N 1
ATOM 2423 C CA . CYS A 1 305 ? 28.332 0.378 10.507 1.00 61.19 305 CYS A CA 1
ATOM 2424 C C . CYS A 1 305 ? 29.351 -0.578 11.161 1.00 61.19 305 CYS A C 1
ATOM 2426 O O . CYS A 1 305 ? 30.410 -0.153 11.616 1.00 61.19 305 CYS A O 1
ATOM 2428 N N . GLN A 1 306 ? 29.004 -1.858 11.289 1.00 64.69 306 GLN A N 1
ATOM 2429 C CA . GLN A 1 306 ? 29.823 -2.868 11.962 1.00 64.69 306 GLN A CA 1
ATOM 2430 C C . GLN A 1 306 ? 30.123 -4.085 11.082 1.00 64.69 306 GLN A C 1
ATOM 2432 O O . GLN A 1 306 ? 31.149 -4.720 11.294 1.00 64.69 306 GLN A O 1
ATOM 2437 N N . VAL A 1 307 ? 29.243 -4.445 10.134 1.00 75.69 307 VAL A N 1
ATOM 2438 C CA . VAL A 1 307 ? 29.404 -5.648 9.296 1.00 75.69 307 VAL A CA 1
ATOM 2439 C C . VAL A 1 307 ? 28.831 -5.419 7.896 1.00 75.69 307 VAL A C 1
ATOM 2441 O O . VAL A 1 307 ? 27.672 -5.027 7.765 1.00 75.69 307 VAL A O 1
ATOM 2444 N N . GLN A 1 308 ? 29.607 -5.744 6.859 1.00 74.31 308 GLN A N 1
ATOM 2445 C CA . GLN A 1 308 ? 29.149 -5.774 5.465 1.00 74.31 308 GLN A CA 1
ATOM 2446 C C . GLN A 1 308 ? 28.291 -7.027 5.225 1.00 74.31 308 GLN A C 1
ATOM 2448 O O . GLN A 1 308 ? 28.760 -8.152 5.405 1.00 74.31 308 GLN A O 1
ATOM 2453 N N . LYS A 1 309 ? 27.017 -6.848 4.852 1.00 79.00 309 LYS A N 1
ATOM 2454 C CA . LYS A 1 309 ? 26.039 -7.942 4.700 1.00 79.00 309 LYS A CA 1
ATOM 2455 C C . LYS A 1 309 ? 25.675 -8.181 3.232 1.00 79.00 309 LYS A C 1
ATOM 2457 O O . LYS A 1 309 ? 25.519 -7.206 2.498 1.00 79.00 309 LYS A O 1
ATOM 2462 N N . PRO A 1 310 ? 25.482 -9.444 2.810 1.00 80.75 310 PRO A N 1
ATOM 2463 C CA . PRO A 1 310 ? 25.036 -9.756 1.459 1.00 80.75 310 PRO A CA 1
ATOM 2464 C C . PRO A 1 310 ? 23.586 -9.331 1.229 1.00 80.75 310 PRO A C 1
ATOM 2466 O O . PRO A 1 310 ? 22.721 -9.569 2.074 1.00 80.75 310 PRO A O 1
ATOM 2469 N N . PHE A 1 311 ? 23.319 -8.775 0.051 1.00 79.88 311 PHE A N 1
ATOM 2470 C CA . PHE A 1 311 ? 21.981 -8.488 -0.439 1.00 79.88 311 PHE A CA 1
ATOM 2471 C C . PHE A 1 311 ? 21.233 -9.797 -0.692 1.00 79.88 311 PHE A C 1
ATOM 2473 O O . PHE A 1 311 ? 21.616 -10.600 -1.547 1.00 79.88 311 PHE A O 1
ATOM 2480 N N . LYS A 1 312 ? 20.158 -10.022 0.063 1.00 76.62 312 LYS A N 1
ATOM 2481 C CA . LYS A 1 312 ? 19.327 -11.222 -0.045 1.00 76.62 312 LYS A CA 1
ATOM 2482 C C . LYS A 1 312 ? 17.864 -10.846 -0.161 1.00 76.62 312 LYS A C 1
ATOM 2484 O O . LYS A 1 312 ? 17.338 -10.074 0.636 1.00 76.62 312 LYS A O 1
ATOM 2489 N N . VAL A 1 313 ? 17.181 -11.475 -1.108 1.00 73.25 313 VAL A N 1
ATOM 2490 C CA . VAL A 1 313 ? 15.733 -11.382 -1.267 1.00 73.25 313 VAL A CA 1
ATOM 2491 C C . VAL A 1 313 ? 15.110 -12.680 -0.782 1.00 73.25 313 VAL A C 1
ATOM 2493 O O . VAL A 1 313 ? 15.440 -13.776 -1.234 1.00 73.25 313 VAL A O 1
ATOM 2496 N N . LYS A 1 314 ? 14.178 -12.565 0.162 1.00 72.62 314 LYS A N 1
ATOM 2497 C CA . LYS A 1 314 ? 13.443 -13.717 0.674 1.00 72.62 314 LYS A CA 1
ATOM 2498 C C . LYS A 1 314 ? 12.256 -14.021 -0.231 1.00 72.62 314 LYS A C 1
ATOM 2500 O O . LYS A 1 314 ? 11.239 -13.332 -0.173 1.00 72.62 314 LYS A O 1
ATOM 2505 N N . LEU A 1 315 ? 12.363 -15.082 -1.023 1.00 63.06 315 LEU A N 1
ATOM 2506 C CA . LEU A 1 315 ? 11.261 -15.561 -1.841 1.00 63.06 315 LEU A CA 1
ATOM 2507 C C . LEU A 1 315 ? 10.319 -16.404 -0.983 1.00 63.06 315 LEU A C 1
ATOM 2509 O O . LEU A 1 315 ? 10.655 -17.495 -0.512 1.00 63.06 315 LEU A O 1
ATOM 2513 N N . GLN A 1 316 ? 9.124 -15.869 -0.746 1.00 66.19 316 GLN A N 1
ATOM 2514 C CA . GLN A 1 316 ? 8.075 -16.607 -0.058 1.00 66.19 316 GLN A CA 1
ATOM 2515 C C . GLN A 1 316 ? 7.324 -17.501 -1.054 1.00 66.19 316 GLN A C 1
ATOM 2517 O O . GLN A 1 316 ? 7.090 -17.070 -2.184 1.00 66.19 316 GLN A O 1
ATOM 2522 N N . PRO A 1 317 ? 6.890 -18.707 -0.647 1.00 57.00 317 PRO A N 1
ATOM 2523 C CA . PRO A 1 317 ? 6.204 -19.661 -1.525 1.00 57.00 317 PRO A CA 1
ATOM 2524 C C . PRO A 1 317 ? 5.026 -19.052 -2.286 1.00 57.00 317 PRO A C 1
ATOM 2526 O O . PRO A 1 317 ? 4.888 -19.232 -3.491 1.00 57.00 317 PRO A O 1
ATOM 2529 N N . ASN A 1 318 ? 4.236 -18.237 -1.590 1.00 56.56 318 ASN A N 1
ATOM 2530 C CA . ASN A 1 318 ? 3.052 -17.594 -2.151 1.00 56.56 318 ASN A CA 1
ATOM 2531 C C . ASN A 1 318 ? 3.410 -16.447 -3.110 1.00 56.56 318 ASN A C 1
ATOM 2533 O O . ASN A 1 318 ? 2.717 -16.241 -4.099 1.00 56.56 318 ASN A O 1
ATOM 2537 N N . SER A 1 319 ? 4.530 -15.752 -2.879 1.00 56.91 319 SER A N 1
ATOM 2538 C CA . SER A 1 319 ? 5.056 -14.737 -3.802 1.00 56.91 319 SER A CA 1
ATOM 2539 C C . SER A 1 319 ? 5.641 -15.361 -5.072 1.00 56.91 319 SER A C 1
ATOM 2541 O O . SER A 1 319 ? 5.494 -14.785 -6.144 1.00 56.91 319 SER A O 1
ATOM 2543 N N . ILE A 1 320 ? 6.265 -16.544 -4.972 1.00 58.34 320 ILE A N 1
ATOM 2544 C CA . ILE A 1 320 ? 6.767 -17.305 -6.129 1.00 58.34 320 ILE A CA 1
ATOM 2545 C C . ILE A 1 320 ? 5.597 -17.842 -6.957 1.00 58.34 320 ILE A C 1
ATOM 2547 O O . ILE A 1 320 ? 5.586 -17.678 -8.173 1.00 58.34 320 ILE A O 1
ATOM 2551 N N . LEU A 1 321 ? 4.604 -18.458 -6.307 1.00 53.88 321 LEU A N 1
ATOM 2552 C CA . LEU A 1 321 ? 3.417 -18.992 -6.975 1.00 53.88 321 LEU A CA 1
ATOM 2553 C C . LEU A 1 321 ? 2.637 -17.876 -7.686 1.00 53.88 321 LEU A C 1
ATOM 2555 O O . LEU A 1 321 ? 2.198 -18.059 -8.820 1.00 53.88 321 LEU A O 1
ATOM 2559 N N . LEU A 1 322 ? 2.531 -16.705 -7.041 1.00 54.94 322 LEU A N 1
ATOM 2560 C CA . LEU A 1 322 ? 1.986 -15.491 -7.638 1.00 54.94 322 LEU A CA 1
ATOM 2561 C C . LEU A 1 322 ? 2.831 -15.033 -8.826 1.00 54.94 322 LEU A C 1
ATOM 2563 O O . LEU A 1 322 ? 2.266 -14.841 -9.887 1.00 54.94 322 LEU A O 1
ATOM 2567 N N . ALA A 1 323 ? 4.153 -14.892 -8.696 1.00 53.81 323 ALA A N 1
ATOM 2568 C CA . ALA A 1 323 ? 5.014 -14.460 -9.799 1.00 53.81 323 ALA A CA 1
ATOM 2569 C C . ALA A 1 323 ? 4.913 -15.404 -11.010 1.00 53.81 323 ALA A C 1
ATOM 2571 O O . ALA A 1 323 ? 4.707 -14.942 -12.124 1.00 53.81 323 ALA A O 1
ATOM 2572 N N . LEU A 1 324 ? 4.950 -16.722 -10.799 1.00 52.44 324 LEU A N 1
ATOM 2573 C CA . LEU A 1 324 ? 4.836 -17.728 -11.863 1.00 52.44 324 LEU A CA 1
ATOM 2574 C C . LEU A 1 324 ? 3.476 -17.725 -12.580 1.00 52.44 324 LEU A C 1
ATOM 2576 O O . LEU A 1 324 ? 3.388 -18.176 -13.717 1.00 52.44 324 LEU A O 1
ATOM 2580 N N . ARG A 1 325 ? 2.416 -17.248 -11.917 1.00 49.50 325 ARG A N 1
ATOM 2581 C CA . ARG A 1 325 ? 1.046 -17.182 -12.459 1.00 49.50 325 ARG A CA 1
ATOM 2582 C C . ARG A 1 325 ? 0.640 -15.789 -12.946 1.00 49.50 325 ARG A C 1
ATOM 2584 O O . ARG A 1 325 ? -0.237 -15.691 -13.796 1.00 49.50 325 ARG A O 1
ATOM 2591 N N . ALA A 1 326 ? 1.218 -14.739 -12.366 1.00 49.84 326 ALA A N 1
ATOM 2592 C CA . ALA A 1 326 ? 0.957 -13.334 -12.662 1.00 49.84 326 ALA A CA 1
ATOM 2593 C C . ALA A 1 326 ? 1.893 -12.785 -13.738 1.00 49.84 326 ALA A C 1
ATOM 2595 O O . ALA A 1 326 ? 1.564 -11.762 -14.326 1.00 49.84 326 ALA A O 1
ATOM 2596 N N . LEU A 1 327 ? 3.022 -13.448 -14.012 1.00 46.38 327 LEU A N 1
ATOM 2597 C CA . LEU A 1 327 ? 3.774 -13.234 -15.242 1.00 46.38 327 LEU A CA 1
ATOM 2598 C C . LEU A 1 327 ? 2.931 -13.768 -16.415 1.00 46.38 327 LEU A C 1
ATOM 2600 O O . LEU A 1 327 ? 2.732 -14.983 -16.513 1.00 46.38 327 LEU A O 1
ATOM 2604 N N . PRO A 1 328 ? 2.455 -12.910 -17.337 1.00 47.41 328 PRO A N 1
ATOM 2605 C CA . PRO A 1 328 ? 2.226 -13.356 -18.704 1.00 47.41 328 PRO A CA 1
ATOM 2606 C C . PRO A 1 328 ? 3.581 -13.812 -19.289 1.00 47.41 328 PRO A C 1
ATOM 2608 O O . PRO A 1 328 ? 4.632 -13.465 -18.729 1.00 47.41 328 PRO A O 1
ATOM 2611 N N . PRO A 1 329 ? 3.617 -14.565 -20.407 1.00 45.31 329 PRO A N 1
ATOM 2612 C CA . PRO A 1 329 ? 4.873 -14.775 -21.130 1.00 45.31 329 PRO A CA 1
ATOM 2613 C C . PRO A 1 329 ? 5.591 -13.420 -21.316 1.00 45.31 329 PRO A C 1
ATOM 2615 O O . PRO A 1 329 ? 4.924 -12.408 -21.535 1.00 45.31 329 PRO A O 1
ATOM 2618 N N . PRO A 1 330 ? 6.922 -13.367 -21.131 1.00 46.59 330 PRO A N 1
ATOM 2619 C CA . PRO A 1 330 ? 7.633 -12.148 -20.757 1.00 46.59 330 PRO A CA 1
ATOM 2620 C C . PRO A 1 330 ? 7.437 -11.028 -21.785 1.00 46.59 330 PRO A C 1
ATOM 2622 O O . PRO A 1 330 ? 7.913 -11.103 -22.916 1.00 46.59 330 PRO A O 1
ATOM 2625 N N . ALA A 1 331 ? 6.753 -9.969 -21.356 1.00 43.56 331 ALA A N 1
ATOM 2626 C CA . ALA A 1 331 ? 6.427 -8.799 -22.151 1.00 43.56 331 ALA A CA 1
ATOM 2627 C C . ALA A 1 331 ? 7.498 -7.707 -21.995 1.00 43.56 331 ALA A C 1
ATOM 2629 O O . ALA A 1 331 ? 7.393 -6.803 -21.170 1.00 43.56 331 ALA A O 1
ATOM 2630 N N . LEU A 1 332 ? 8.484 -7.746 -22.892 1.00 44.84 332 LEU A N 1
ATOM 2631 C CA . LEU A 1 332 ? 9.147 -6.570 -23.471 1.00 44.84 332 LEU A CA 1
ATOM 2632 C C . LEU A 1 332 ? 8.153 -5.735 -24.339 1.00 44.84 332 LEU A C 1
ATOM 2634 O O . LEU A 1 332 ? 8.498 -5.244 -25.411 1.00 44.84 332 LEU A O 1
ATOM 2638 N N . GLU A 1 333 ? 6.878 -5.598 -23.956 1.00 44.25 333 GLU A N 1
ATOM 2639 C CA . GLU A 1 333 ? 5.812 -5.223 -24.909 1.00 44.25 333 GLU A CA 1
ATOM 2640 C C . GLU A 1 333 ? 5.858 -3.780 -25.429 1.00 44.25 333 GLU A C 1
ATOM 2642 O O . GLU A 1 333 ? 5.342 -3.526 -26.518 1.00 44.25 333 GLU A O 1
ATOM 2647 N N . LEU A 1 334 ? 6.537 -2.846 -24.751 1.00 50.12 334 LEU A N 1
ATOM 2648 C CA . LEU A 1 334 ? 6.692 -1.493 -25.301 1.00 50.12 334 LEU A CA 1
ATOM 2649 C C . LEU A 1 334 ? 7.635 -1.471 -26.522 1.00 50.12 334 LEU A C 1
ATOM 2651 O O . LEU A 1 334 ? 7.407 -0.703 -27.456 1.00 50.12 334 LEU A O 1
ATOM 2655 N N . SER A 1 335 ? 8.667 -2.327 -26.558 1.00 56.94 335 SER A N 1
ATOM 2656 C CA . SER A 1 335 ? 9.596 -2.378 -27.695 1.00 56.94 335 SER A CA 1
ATOM 2657 C C . SER A 1 335 ? 9.029 -3.180 -28.867 1.00 56.94 335 SER A C 1
ATOM 2659 O O . SER A 1 335 ? 9.206 -2.772 -30.011 1.00 56.94 335 SER A O 1
ATOM 2661 N N . VAL A 1 336 ? 8.279 -4.260 -28.617 1.00 59.28 336 VAL A N 1
ATOM 2662 C CA . VAL A 1 336 ? 7.722 -5.104 -29.693 1.00 59.28 336 VAL A CA 1
ATOM 2663 C C . VAL A 1 336 ? 6.641 -4.370 -30.490 1.00 59.28 336 VAL A C 1
ATOM 2665 O O . VAL A 1 336 ? 6.669 -4.403 -31.720 1.00 59.28 336 VAL A O 1
ATOM 2668 N N . GLN A 1 337 ? 5.726 -3.653 -29.826 1.00 63.50 337 GLN A N 1
ATOM 2669 C CA . GLN A 1 337 ? 4.697 -2.879 -30.530 1.00 63.50 337 GLN A CA 1
ATOM 2670 C C . GLN A 1 337 ? 5.309 -1.723 -31.334 1.00 63.50 337 GLN A C 1
ATOM 2672 O O . GLN A 1 337 ? 4.952 -1.529 -32.495 1.00 63.50 337 GLN A O 1
ATOM 2677 N N . ALA A 1 338 ? 6.283 -1.000 -30.770 1.00 68.81 338 ALA A N 1
ATOM 2678 C CA . ALA A 1 338 ? 6.997 0.060 -31.483 1.00 68.81 338 ALA A CA 1
ATOM 2679 C C . ALA A 1 338 ? 7.757 -0.477 -32.711 1.00 68.81 338 ALA A C 1
ATOM 2681 O O . ALA A 1 338 ? 7.665 0.101 -33.796 1.00 68.81 338 ALA A O 1
ATOM 2682 N N . CYS A 1 339 ? 8.447 -1.616 -32.578 1.00 73.88 339 CYS A N 1
ATOM 2683 C CA . CYS A 1 339 ? 9.115 -2.283 -33.696 1.00 73.88 339 CYS A CA 1
ATOM 2684 C C . CYS A 1 339 ? 8.125 -2.752 -34.773 1.00 73.88 339 CYS A C 1
ATOM 2686 O O . CYS A 1 339 ? 8.429 -2.622 -35.958 1.00 73.88 339 CYS A O 1
ATOM 2688 N N . ALA A 1 340 ? 6.935 -3.231 -34.393 1.00 79.06 340 ALA A N 1
ATOM 2689 C CA . ALA A 1 340 ? 5.889 -3.615 -35.341 1.00 79.06 340 ALA A CA 1
ATOM 2690 C C . ALA A 1 340 ? 5.367 -2.410 -36.144 1.00 79.06 340 ALA A C 1
ATOM 2692 O O . ALA A 1 340 ? 5.248 -2.493 -37.366 1.00 79.06 340 ALA A O 1
ATOM 2693 N N . TYR A 1 341 ? 5.134 -1.260 -35.500 1.00 81.69 341 TYR A N 1
ATOM 2694 C CA . TYR A 1 341 ? 4.747 -0.031 -36.205 1.00 81.69 341 TYR A CA 1
ATOM 2695 C C . TYR A 1 341 ? 5.833 0.453 -37.169 1.00 81.69 341 TYR A C 1
ATOM 2697 O O . TYR A 1 341 ? 5.530 0.768 -38.320 1.00 81.69 341 TYR A O 1
ATOM 2705 N N . ILE A 1 342 ? 7.099 0.471 -36.734 1.00 82.19 342 ILE A N 1
ATOM 2706 C CA . ILE A 1 342 ? 8.233 0.838 -37.597 1.00 82.19 342 ILE A CA 1
ATOM 2707 C C . ILE A 1 342 ? 8.314 -0.116 -38.795 1.00 82.19 342 ILE A C 1
ATOM 2709 O O . ILE A 1 342 ? 8.470 0.339 -39.926 1.00 82.19 342 ILE A O 1
ATOM 2713 N N . TRP A 1 343 ? 8.132 -1.421 -38.577 1.00 85.25 343 TRP A N 1
ATOM 2714 C CA . TRP A 1 343 ? 8.117 -2.418 -39.646 1.00 85.25 343 TRP A CA 1
ATOM 2715 C C . TRP A 1 343 ? 6.982 -2.176 -40.651 1.00 85.25 343 TRP A C 1
ATOM 2717 O O . TRP A 1 343 ? 7.231 -2.146 -41.856 1.00 85.25 343 TRP A O 1
ATOM 2727 N N . HIS A 1 344 ? 5.755 -1.916 -40.186 1.00 86.56 344 HIS A N 1
ATOM 2728 C CA . HIS A 1 344 ? 4.624 -1.602 -41.066 1.00 86.56 344 HIS A CA 1
ATOM 2729 C C . HIS A 1 344 ? 4.850 -0.324 -41.882 1.00 86.56 344 HIS A C 1
ATOM 2731 O O . HIS A 1 344 ? 4.561 -0.306 -43.079 1.00 86.56 344 HIS A O 1
ATOM 2737 N N . ILE A 1 345 ? 5.411 0.722 -41.269 1.00 85.12 345 ILE A N 1
ATOM 2738 C CA . ILE A 1 345 ? 5.775 1.969 -41.954 1.00 85.12 345 ILE A CA 1
ATOM 2739 C C . ILE A 1 345 ? 6.833 1.699 -43.027 1.00 85.12 345 ILE A C 1
ATOM 2741 O O . ILE A 1 345 ? 6.718 2.217 -44.141 1.00 85.12 345 ILE A O 1
ATOM 2745 N N . VAL A 1 346 ? 7.838 0.873 -42.723 1.00 84.88 346 VAL A N 1
ATOM 2746 C CA . VAL A 1 346 ? 8.890 0.484 -43.669 1.00 84.88 346 VAL A CA 1
ATOM 2747 C C . VAL A 1 346 ? 8.299 -0.279 -44.861 1.00 84.88 346 VAL A C 1
ATOM 2749 O O . VAL A 1 346 ? 8.540 0.085 -46.010 1.00 84.88 346 VAL A O 1
ATOM 2752 N N . VAL A 1 347 ? 7.465 -1.288 -44.619 1.00 88.94 347 VAL A N 1
ATOM 2753 C CA . VAL A 1 347 ? 6.818 -2.055 -45.693 1.00 88.94 347 VAL A CA 1
ATOM 2754 C C . VAL A 1 347 ? 5.925 -1.163 -46.556 1.00 88.94 347 VAL A C 1
ATOM 2756 O O . VAL A 1 347 ? 6.064 -1.164 -47.778 1.00 88.94 347 VAL A O 1
ATOM 2759 N N . TYR A 1 348 ? 5.056 -0.359 -45.934 1.00 89.12 348 TYR A N 1
ATOM 2760 C CA . TYR A 1 348 ? 4.159 0.567 -46.632 1.00 89.12 348 TYR A CA 1
ATOM 2761 C C . TYR A 1 348 ? 4.927 1.484 -47.588 1.00 89.12 348 TYR A C 1
ATOM 2763 O O . TYR A 1 348 ? 4.608 1.592 -48.771 1.00 89.12 348 TYR A O 1
ATOM 2771 N N . SER A 1 349 ? 5.979 2.116 -47.077 1.00 86.75 349 SER A N 1
ATOM 2772 C CA . SER A 1 349 ? 6.756 3.085 -47.842 1.00 86.75 349 SER A CA 1
ATOM 2773 C C . SER A 1 349 ? 7.593 2.457 -48.958 1.00 86.75 349 SER A C 1
ATOM 2775 O O . SER A 1 349 ?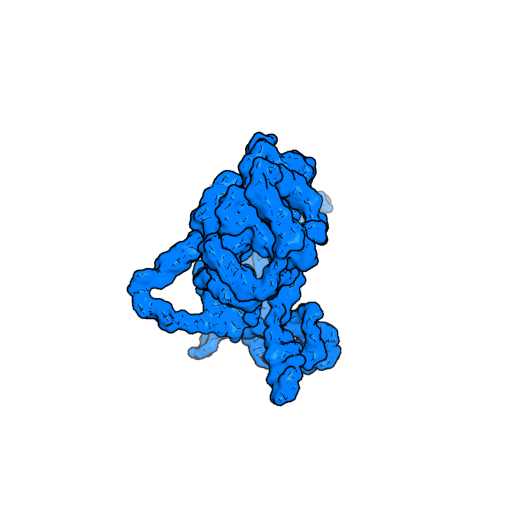 7.675 3.031 -50.043 1.00 86.75 349 SER A O 1
ATOM 2777 N N . THR A 1 350 ? 8.148 1.259 -48.753 1.00 87.31 350 THR A N 1
ATOM 2778 C CA . THR A 1 350 ? 8.846 0.514 -49.811 1.00 87.31 350 THR A CA 1
ATOM 2779 C C . THR A 1 350 ? 7.887 0.078 -50.924 1.00 87.31 350 THR A C 1
ATOM 2781 O O . THR A 1 350 ? 8.217 0.228 -52.100 1.00 87.31 350 THR A O 1
ATOM 2784 N N . VAL A 1 351 ? 6.684 -0.397 -50.580 1.00 90.19 351 VAL A N 1
ATOM 2785 C CA . VAL A 1 351 ? 5.653 -0.767 -51.568 1.00 90.19 351 VAL A CA 1
ATOM 2786 C C . VAL A 1 351 ? 5.191 0.454 -52.363 1.00 90.19 351 VAL A C 1
ATOM 2788 O O . VAL A 1 351 ? 5.104 0.382 -53.587 1.00 90.19 351 VAL A O 1
ATOM 2791 N N . LEU A 1 352 ? 4.949 1.587 -51.697 1.00 87.62 352 LEU A N 1
ATOM 2792 C CA . LEU A 1 352 ? 4.504 2.810 -52.362 1.00 87.62 352 LEU A CA 1
ATOM 2793 C C . LEU A 1 352 ? 5.564 3.355 -53.328 1.00 87.62 352 LEU A C 1
ATOM 2795 O O . LEU A 1 352 ? 5.240 3.669 -54.471 1.00 87.62 352 LEU A O 1
ATOM 2799 N N . LEU A 1 353 ? 6.833 3.428 -52.911 1.00 84.94 353 LEU A N 1
ATOM 2800 C CA . LEU A 1 353 ? 7.914 3.886 -53.791 1.00 84.94 353 LEU A CA 1
ATOM 2801 C C . LEU A 1 353 ? 8.160 2.928 -54.954 1.00 84.94 353 LEU A C 1
ATOM 2803 O O . LEU A 1 353 ? 8.394 3.387 -56.070 1.00 84.94 353 LEU A O 1
ATOM 2807 N N . GLY A 1 354 ? 8.057 1.617 -54.720 1.00 86.31 354 GLY A N 1
ATOM 2808 C CA . GLY A 1 354 ? 8.104 0.619 -55.786 1.00 86.31 354 GLY A CA 1
ATOM 2809 C C . GLY A 1 354 ? 6.974 0.815 -56.797 1.00 86.31 354 GLY A C 1
ATOM 2810 O O . GLY A 1 354 ? 7.225 0.854 -57.999 1.00 86.31 354 GLY A O 1
ATOM 2811 N N . ALA A 1 355 ? 5.743 1.030 -56.325 1.00 86.19 355 ALA A N 1
ATOM 2812 C CA . ALA A 1 355 ? 4.593 1.297 -57.185 1.00 86.19 355 ALA A CA 1
ATOM 2813 C C . ALA A 1 355 ? 4.768 2.590 -58.000 1.00 86.19 355 ALA A C 1
ATOM 2815 O O . ALA A 1 355 ? 4.532 2.585 -59.205 1.00 86.19 355 ALA A O 1
ATOM 2816 N N . VAL A 1 356 ? 5.244 3.680 -57.389 1.00 83.94 356 VAL A N 1
ATOM 2817 C CA . VAL A 1 356 ? 5.520 4.946 -58.094 1.00 83.94 356 VAL A CA 1
ATOM 2818 C C . VAL A 1 356 ? 6.665 4.788 -59.102 1.00 83.94 356 VAL A C 1
ATOM 2820 O O . VAL A 1 356 ? 6.588 5.327 -60.205 1.00 83.94 356 VAL A O 1
ATOM 2823 N N . GLY A 1 357 ? 7.702 4.017 -58.766 1.00 79.06 357 GLY A N 1
ATOM 2824 C CA . GLY A 1 357 ? 8.849 3.761 -59.642 1.00 79.06 357 GLY A CA 1
ATOM 2825 C C . GLY A 1 357 ? 8.517 2.901 -60.860 1.00 79.06 357 GLY A C 1
ATOM 2826 O O . GLY A 1 357 ? 9.096 3.107 -61.921 1.00 79.06 357 GLY A O 1
ATOM 2827 N N . VAL A 1 358 ? 7.560 1.976 -60.732 1.00 81.94 358 VAL A N 1
ATOM 2828 C CA . VAL A 1 358 ? 7.099 1.112 -61.832 1.00 81.94 358 VAL A CA 1
ATOM 2829 C C . VAL A 1 358 ? 6.009 1.793 -62.664 1.00 81.94 358 VAL A C 1
ATOM 2831 O O . VAL A 1 358 ? 6.084 1.807 -63.891 1.00 81.94 358 VAL A O 1
ATOM 2834 N N . CYS A 1 359 ? 5.004 2.386 -62.016 1.00 75.75 359 CYS A N 1
ATOM 2835 C CA . CYS A 1 359 ? 3.861 2.988 -62.704 1.00 75.75 359 CYS A CA 1
ATOM 2836 C C . CYS A 1 359 ? 4.177 4.369 -63.289 1.00 75.75 359 CYS A C 1
ATOM 2838 O O . CYS A 1 359 ? 3.590 4.740 -64.301 1.00 75.75 359 CYS A O 1
ATOM 2840 N N . GLY A 1 360 ? 5.105 5.125 -62.691 1.00 71.38 360 GLY A N 1
ATOM 2841 C CA . GLY A 1 360 ? 5.489 6.457 -63.161 1.00 71.38 360 GLY A CA 1
ATOM 2842 C C . GLY A 1 360 ? 5.948 6.447 -64.623 1.00 71.38 360 GLY A C 1
ATOM 2843 O O . GLY A 1 360 ? 5.277 7.043 -65.461 1.00 71.38 360 GLY A O 1
ATOM 2844 N N . PRO A 1 361 ? 7.020 5.717 -64.980 1.00 69.69 361 PRO A N 1
ATOM 2845 C CA . PRO A 1 361 ? 7.502 5.648 -66.362 1.00 69.69 361 PRO A CA 1
ATOM 2846 C C . PRO A 1 361 ? 6.464 5.097 -67.355 1.00 69.69 361 PRO A C 1
ATOM 2848 O O . PRO A 1 361 ? 6.440 5.516 -68.508 1.00 69.69 361 PRO A O 1
ATOM 2851 N N . GLY A 1 362 ? 5.586 4.187 -66.912 1.00 63.75 362 GLY A N 1
ATOM 2852 C CA . GLY A 1 362 ? 4.531 3.598 -67.745 1.00 63.75 362 GLY A CA 1
ATOM 2853 C C . GLY A 1 362 ? 3.374 4.548 -68.075 1.00 63.75 362 GLY A C 1
ATOM 2854 O O . GLY A 1 362 ? 2.740 4.385 -69.114 1.00 63.75 362 GLY A O 1
ATOM 2855 N N . LEU A 1 363 ? 3.116 5.553 -67.230 1.00 59.88 363 LEU A N 1
ATOM 2856 C CA . LEU A 1 363 ? 2.054 6.550 -67.425 1.00 59.88 363 LEU A CA 1
ATOM 2857 C C . LEU A 1 363 ? 2.515 7.783 -68.224 1.00 59.88 363 LEU A C 1
ATOM 2859 O O . LEU A 1 363 ? 1.677 8.501 -68.764 1.00 59.88 363 LEU A O 1
ATOM 2863 N N . PHE A 1 364 ? 3.828 8.013 -68.348 1.00 58.81 364 PHE A N 1
ATOM 2864 C CA . PHE A 1 364 ? 4.422 9.145 -69.078 1.00 58.81 364 PHE A CA 1
ATOM 2865 C C . PHE A 1 364 ? 5.003 8.741 -70.447 1.00 58.81 364 PHE A C 1
ATOM 2867 O O . PHE A 1 364 ? 6.079 9.189 -70.833 1.00 58.81 364 PHE A O 1
ATOM 2874 N N . GLN A 1 365 ? 4.280 7.932 -71.229 1.00 55.19 365 GLN A N 1
ATOM 2875 C CA . GLN A 1 365 ? 4.634 7.620 -72.629 1.00 55.19 365 GLN A CA 1
ATOM 2876 C C . GLN A 1 365 ? 4.392 8.785 -73.622 1.00 55.19 365 GLN A C 1
ATOM 2878 O O . GLN A 1 365 ? 4.356 8.574 -74.832 1.00 55.19 365 GLN A O 1
ATOM 2883 N N . GLY A 1 366 ? 4.240 10.020 -73.139 1.00 54.34 366 GLY A N 1
ATOM 2884 C CA . GLY A 1 366 ? 4.091 11.219 -73.964 1.00 54.34 366 GLY A CA 1
ATOM 2885 C C . GLY A 1 366 ? 5.332 12.103 -73.882 1.00 54.34 366 GLY A C 1
ATOM 2886 O O . GLY A 1 366 ? 5.541 12.767 -72.874 1.00 54.34 366 GLY A O 1
ATOM 2887 N N . GLU A 1 367 ? 6.144 12.073 -74.938 1.00 56.66 367 GLU A N 1
ATOM 2888 C CA . GLU A 1 367 ? 7.098 13.115 -75.355 1.00 56.66 367 GLU A CA 1
ATOM 2889 C C . GLU A 1 367 ? 7.847 13.871 -74.239 1.00 56.66 367 GLU A C 1
ATOM 2891 O O . GLU A 1 367 ? 7.591 15.039 -73.954 1.00 56.66 367 GLU A O 1
ATOM 2896 N N . SER A 1 368 ? 8.878 13.254 -73.660 1.00 55.72 368 SER A N 1
ATOM 2897 C CA . SER A 1 368 ? 9.989 14.035 -73.105 1.00 55.72 368 SER A CA 1
ATOM 2898 C C . SER A 1 368 ? 11.321 13.329 -73.369 1.00 55.72 368 SER A C 1
ATOM 2900 O O . SER A 1 368 ? 11.386 12.100 -73.284 1.00 55.72 368 SER A O 1
ATOM 2902 N N . PRO A 1 369 ? 12.394 14.059 -73.732 1.00 55.88 369 PRO A N 1
ATOM 2903 C CA . PRO A 1 369 ? 13.716 13.470 -73.885 1.00 55.88 369 PRO A CA 1
ATOM 2904 C C . PRO A 1 369 ? 14.184 13.002 -72.505 1.00 55.88 369 PRO A C 1
ATOM 2906 O O . PRO A 1 369 ? 14.641 13.792 -71.679 1.00 55.88 369 PRO A O 1
ATOM 2909 N N . CYS A 1 370 ? 14.014 11.711 -72.223 1.00 55.38 370 CYS A N 1
ATOM 2910 C CA . CYS A 1 370 ? 14.464 11.098 -70.985 1.00 55.38 370 CYS A CA 1
ATOM 2911 C C . CYS A 1 370 ? 15.994 11.060 -70.973 1.00 55.38 370 CYS A C 1
ATOM 2913 O O . CYS A 1 370 ? 16.610 10.060 -71.339 1.00 55.38 370 CYS A O 1
ATOM 2915 N N . THR A 1 371 ? 16.630 12.144 -70.533 1.00 61.16 371 THR A N 1
ATOM 2916 C CA . THR A 1 371 ? 18.025 12.086 -70.106 1.00 61.16 371 THR A CA 1
ATOM 2917 C C . THR A 1 371 ? 18.088 11.073 -68.966 1.00 61.16 371 THR A C 1
ATOM 2919 O O . THR A 1 371 ? 17.516 11.300 -67.899 1.00 61.16 371 THR A O 1
ATOM 2922 N N . SER A 1 372 ? 18.749 9.936 -69.194 1.00 58.44 372 SER A N 1
ATOM 2923 C CA . SER A 1 372 ? 18.837 8.809 -68.249 1.00 58.44 372 SER A CA 1
ATOM 2924 C C . SER A 1 372 ? 19.348 9.218 -66.864 1.00 58.44 372 SER A C 1
ATOM 2926 O O . SER A 1 372 ? 19.036 8.567 -65.874 1.00 58.44 372 SER A O 1
ATOM 2928 N N . LEU A 1 373 ? 20.056 10.347 -66.772 1.00 62.81 373 LEU A N 1
ATOM 2929 C CA . LEU A 1 373 ? 20.530 10.942 -65.524 1.00 62.81 373 LEU A CA 1
ATOM 2930 C C . LEU A 1 373 ? 19.412 11.433 -64.583 1.00 62.81 373 LEU A C 1
ATOM 2932 O O . LEU A 1 373 ? 19.633 11.526 -63.377 1.00 62.81 373 LEU A O 1
ATOM 2936 N N . ASN A 1 374 ? 18.206 11.714 -65.085 1.00 67.31 374 ASN A N 1
ATOM 2937 C CA . ASN A 1 374 ? 17.090 12.167 -64.245 1.00 67.31 374 ASN A CA 1
ATOM 2938 C C . ASN A 1 374 ? 16.566 11.062 -63.313 1.00 67.31 374 ASN A C 1
ATOM 2940 O O . ASN A 1 374 ? 15.939 11.364 -62.297 1.00 67.31 374 ASN A O 1
ATOM 2944 N N . ILE A 1 375 ? 16.881 9.790 -63.594 1.00 67.12 375 ILE A N 1
ATOM 2945 C CA . ILE A 1 375 ? 16.522 8.663 -62.724 1.00 67.12 375 ILE A CA 1
ATOM 2946 C C . ILE A 1 375 ? 17.190 8.764 -61.345 1.00 67.12 375 ILE A C 1
ATOM 2948 O O . ILE A 1 375 ? 16.612 8.347 -60.345 1.00 67.12 375 ILE A O 1
ATOM 2952 N N . TYR A 1 376 ? 18.362 9.407 -61.259 1.00 67.44 376 TYR A N 1
ATOM 2953 C CA . TYR A 1 376 ? 19.074 9.614 -59.995 1.00 67.44 376 TYR A CA 1
ATOM 2954 C C . TYR A 1 376 ? 18.365 10.610 -59.061 1.00 67.44 376 TYR A C 1
ATOM 2956 O O . TYR A 1 376 ? 18.664 10.650 -57.871 1.00 67.44 376 TYR A O 1
ATOM 2964 N N . GLN A 1 377 ? 17.395 11.382 -59.564 1.00 70.62 377 GLN A N 1
ATOM 2965 C CA . GLN A 1 377 ? 16.577 12.302 -58.762 1.00 70.62 377 GLN A CA 1
ATOM 2966 C C . GLN A 1 377 ? 15.266 11.660 -58.273 1.00 70.62 377 GLN A C 1
ATOM 2968 O O . GLN A 1 377 ? 14.525 12.284 -57.511 1.00 70.62 377 GLN A O 1
ATOM 2973 N N . PHE A 1 378 ? 14.974 10.410 -58.659 1.00 76.25 378 PHE A N 1
ATOM 2974 C CA . PHE A 1 378 ? 13.728 9.719 -58.310 1.00 76.25 378 PHE A CA 1
ATOM 2975 C C . PHE A 1 378 ? 13.496 9.663 -56.793 1.00 76.25 378 PHE A C 1
ATOM 2977 O O . PHE A 1 378 ? 12.456 10.109 -56.309 1.00 76.25 378 PHE A O 1
ATOM 2984 N N . ASN A 1 379 ? 14.505 9.224 -56.032 1.00 75.69 379 ASN A N 1
ATOM 2985 C CA . ASN A 1 379 ? 14.448 9.148 -54.568 1.00 75.69 379 ASN A CA 1
ATOM 2986 C C . ASN A 1 379 ? 14.280 10.521 -53.893 1.00 75.69 379 ASN A C 1
ATOM 2988 O O . ASN A 1 379 ? 13.871 10.597 -52.744 1.00 75.69 379 ASN A O 1
ATOM 2992 N N . ARG A 1 380 ? 14.567 11.628 -54.582 1.00 73.69 380 ARG A N 1
ATOM 2993 C CA . ARG A 1 380 ? 14.349 12.975 -54.040 1.00 73.69 380 ARG A CA 1
ATOM 2994 C C . ARG A 1 380 ? 12.903 13.431 -54.219 1.00 73.69 380 ARG A C 1
ATOM 2996 O O . ARG A 1 380 ? 12.321 14.023 -53.315 1.00 73.69 380 ARG A O 1
ATOM 3003 N N . VAL A 1 381 ? 12.344 13.177 -55.401 1.00 74.12 381 VAL A N 1
ATOM 3004 C CA . VAL A 1 381 ? 11.037 13.707 -55.818 1.00 74.12 381 VAL A CA 1
ATOM 3005 C C . VAL A 1 381 ? 9.898 12.793 -55.376 1.00 74.12 381 VAL A C 1
ATOM 3007 O O . VAL A 1 381 ? 8.929 13.258 -54.786 1.00 74.12 381 VAL A O 1
ATOM 3010 N N . ALA A 1 382 ? 10.013 11.484 -55.611 1.00 75.81 382 ALA A N 1
ATOM 3011 C CA . ALA A 1 382 ? 8.953 10.533 -55.274 1.00 75.81 382 ALA A CA 1
ATOM 3012 C C . ALA A 1 382 ? 8.692 10.492 -53.761 1.00 75.81 382 ALA A C 1
ATOM 3014 O O . ALA A 1 382 ? 7.577 10.309 -53.289 1.00 75.81 382 ALA A O 1
ATOM 3015 N N . VAL A 1 383 ? 9.734 10.710 -52.979 1.00 75.50 383 VAL A N 1
ATOM 3016 C CA . VAL A 1 383 ? 9.719 10.443 -51.552 1.00 75.50 383 VAL A CA 1
ATOM 3017 C C . VAL A 1 383 ? 9.137 11.628 -50.763 1.00 75.50 383 VAL A C 1
ATOM 3019 O O . VAL A 1 383 ? 8.317 11.428 -49.866 1.00 75.50 383 VAL A O 1
ATOM 3022 N N . SER A 1 384 ? 9.462 12.870 -51.138 1.00 71.69 384 SER A N 1
ATOM 3023 C CA . SER A 1 384 ? 8.879 14.075 -50.524 1.00 71.69 384 SER A CA 1
ATOM 3024 C C . SER A 1 384 ? 7.408 14.280 -50.901 1.00 71.69 384 SER A C 1
ATOM 3026 O O . SER A 1 384 ? 6.634 14.756 -50.071 1.00 71.69 384 SER A O 1
ATOM 3028 N N . VAL A 1 385 ? 7.017 13.876 -52.116 1.00 78.75 385 VAL A N 1
ATOM 3029 C CA . VAL A 1 385 ? 5.654 14.045 -52.641 1.00 78.75 385 VAL A CA 1
ATOM 3030 C C . VAL A 1 385 ? 4.701 12.948 -52.156 1.00 78.75 385 VAL A C 1
ATOM 3032 O O . VAL A 1 385 ? 3.563 13.255 -51.815 1.00 78.75 385 VAL A O 1
ATOM 3035 N N . TRP A 1 386 ? 5.142 11.684 -52.098 1.00 80.75 386 TRP A N 1
ATOM 3036 C CA . TRP A 1 386 ? 4.232 10.549 -51.876 1.00 80.75 386 TRP A CA 1
ATOM 3037 C C . TRP A 1 386 ? 4.267 9.959 -50.459 1.00 80.75 386 TRP A C 1
ATOM 3039 O O . TRP A 1 386 ? 3.274 9.378 -50.031 1.00 80.75 386 TRP A O 1
ATOM 3049 N N . LEU A 1 387 ? 5.370 10.096 -49.712 1.00 82.31 387 LEU A N 1
ATOM 3050 C CA . LEU A 1 387 ? 5.490 9.531 -48.354 1.00 82.31 387 LEU A CA 1
ATOM 3051 C C . LEU A 1 387 ? 5.355 10.558 -47.236 1.00 82.31 387 LEU A C 1
ATOM 3053 O O . LEU A 1 387 ? 4.868 10.238 -46.152 1.00 82.31 387 LEU A O 1
ATOM 3057 N N . GLY A 1 388 ? 5.807 11.783 -47.488 1.00 82.12 388 GLY A N 1
ATOM 3058 C CA . GLY A 1 388 ? 5.879 12.824 -46.476 1.00 82.12 388 GLY A CA 1
ATOM 3059 C C . GLY A 1 388 ? 7.087 12.691 -45.538 1.00 82.12 388 GLY A C 1
ATOM 3060 O O . GLY A 1 388 ? 7.664 11.628 -45.306 1.00 82.12 388 GLY A O 1
ATOM 3061 N N . ARG A 1 389 ? 7.476 13.833 -44.972 1.00 85.44 389 ARG A N 1
ATOM 3062 C CA . ARG A 1 389 ? 8.701 14.014 -44.171 1.00 85.44 389 ARG A CA 1
ATOM 3063 C C . ARG A 1 389 ? 8.736 13.220 -42.854 1.00 85.44 389 ARG A C 1
ATOM 3065 O O . ARG A 1 389 ? 9.804 12.701 -42.535 1.00 85.44 389 ARG A O 1
ATOM 3072 N N . PRO A 1 390 ? 7.628 13.066 -42.097 1.00 87.38 390 PRO A N 1
ATOM 3073 C CA . PRO A 1 390 ? 7.652 12.309 -40.841 1.00 87.38 390 PRO A CA 1
ATOM 3074 C C . PRO A 1 390 ? 7.972 10.822 -41.034 1.00 87.38 390 PRO A C 1
ATOM 3076 O O . PRO A 1 390 ? 8.763 10.257 -40.283 1.00 87.38 390 PRO A O 1
ATOM 3079 N N . VAL A 1 391 ? 7.411 10.199 -42.076 1.00 87.38 391 VAL A N 1
ATOM 3080 C CA . VAL A 1 391 ? 7.663 8.787 -42.410 1.00 87.38 391 VAL A CA 1
ATOM 3081 C C . VAL A 1 391 ? 9.130 8.574 -42.782 1.00 87.38 391 VAL A C 1
ATOM 3083 O O . VAL A 1 391 ? 9.745 7.596 -42.358 1.00 87.38 391 VAL A O 1
ATOM 3086 N N . LEU A 1 392 ? 9.719 9.524 -43.511 1.00 87.25 392 LEU A N 1
ATOM 3087 C CA . LEU A 1 392 ? 11.131 9.474 -43.887 1.00 87.25 392 LEU A CA 1
ATOM 3088 C C . LEU A 1 392 ? 12.080 9.630 -42.721 1.00 87.25 392 LEU A C 1
ATOM 3090 O O . LEU A 1 392 ? 13.065 8.900 -42.621 1.00 87.25 392 LEU A O 1
ATOM 3094 N N . PHE A 1 393 ? 11.762 10.566 -41.834 1.00 89.06 393 PHE A N 1
ATOM 3095 C CA . PHE A 1 393 ? 12.541 10.776 -40.632 1.00 89.06 393 PHE A CA 1
ATOM 3096 C C . PHE A 1 393 ? 12.549 9.514 -39.765 1.00 89.06 393 PHE A C 1
ATOM 3098 O O . PHE A 1 393 ? 13.613 9.080 -39.337 1.00 89.06 393 PHE A O 1
ATOM 3105 N N . LEU A 1 394 ? 11.391 8.870 -39.580 1.00 88.50 394 LEU A N 1
ATOM 3106 C CA . LEU A 1 394 ? 11.285 7.627 -38.812 1.00 88.50 394 LEU A CA 1
ATOM 3107 C C . LEU A 1 394 ? 12.086 6.474 -39.432 1.00 88.50 394 LEU A C 1
ATOM 3109 O O . LEU A 1 394 ? 12.779 5.764 -38.705 1.00 88.50 394 LEU A O 1
ATOM 3113 N N . ARG A 1 395 ? 12.047 6.306 -40.761 1.00 88.00 395 ARG A N 1
ATOM 3114 C CA . ARG A 1 395 ? 12.859 5.291 -41.457 1.00 88.00 395 ARG A CA 1
ATOM 3115 C C . ARG A 1 395 ? 14.355 5.531 -41.291 1.00 88.00 395 ARG A C 1
ATOM 3117 O O . ARG A 1 395 ? 15.086 4.618 -40.913 1.00 88.00 395 ARG A O 1
ATOM 3124 N N . GLY A 1 396 ? 14.801 6.760 -41.548 1.00 90.38 396 GLY A N 1
ATOM 3125 C CA . GLY A 1 396 ? 16.215 7.109 -41.447 1.00 90.38 396 GLY A CA 1
ATOM 3126 C C . GLY A 1 396 ? 16.743 7.046 -40.015 1.00 90.38 396 GLY A C 1
ATOM 3127 O O . GLY A 1 396 ? 17.881 6.627 -39.797 1.00 90.38 396 GLY A O 1
ATOM 3128 N N . LEU A 1 397 ? 15.904 7.390 -39.032 1.00 89.75 397 LEU A N 1
ATOM 3129 C CA . LEU A 1 397 ? 16.227 7.272 -37.612 1.00 89.75 397 LEU A CA 1
ATOM 3130 C C . LEU A 1 397 ? 16.347 5.807 -37.185 1.00 89.75 397 LEU A C 1
ATOM 3132 O O . LEU A 1 397 ? 17.303 5.457 -36.500 1.00 89.75 397 LEU A O 1
ATOM 3136 N N . ALA A 1 398 ? 15.432 4.939 -37.625 1.00 88.88 398 ALA A N 1
ATOM 3137 C CA . ALA A 1 398 ? 15.513 3.509 -37.343 1.00 88.88 398 ALA A CA 1
ATOM 3138 C C . ALA A 1 398 ? 16.815 2.899 -37.891 1.00 88.88 398 ALA A C 1
ATOM 3140 O O . ALA A 1 398 ? 17.499 2.171 -37.174 1.00 88.88 398 ALA A O 1
ATOM 3141 N N . ALA A 1 399 ? 17.211 3.251 -39.118 1.00 89.12 399 ALA A N 1
ATOM 3142 C CA . ALA A 1 399 ? 18.472 2.796 -39.701 1.00 89.12 399 ALA A CA 1
ATOM 3143 C C . ALA A 1 399 ? 19.708 3.315 -38.939 1.00 89.12 399 ALA A C 1
ATOM 3145 O O . ALA A 1 399 ? 20.633 2.544 -38.684 1.00 89.12 399 ALA A O 1
ATOM 3146 N N . HIS A 1 400 ? 19.705 4.582 -38.504 1.00 88.50 400 HIS A N 1
ATOM 3147 C CA . HIS A 1 400 ? 20.761 5.139 -37.646 1.00 88.50 400 HIS A CA 1
ATOM 3148 C C . HIS A 1 400 ? 20.871 4.411 -36.305 1.00 88.50 400 HIS A C 1
ATOM 3150 O O . HIS A 1 400 ? 21.977 4.115 -35.863 1.00 88.50 400 HIS A O 1
ATOM 3156 N N . LEU A 1 401 ? 19.743 4.100 -35.661 1.00 87.44 401 LEU A N 1
ATOM 3157 C CA . LEU A 1 401 ? 19.729 3.358 -34.398 1.00 87.44 401 LEU A CA 1
ATOM 3158 C C . LEU A 1 401 ? 20.278 1.939 -34.573 1.00 87.44 401 LEU A C 1
ATOM 3160 O O . LEU A 1 401 ? 21.022 1.463 -33.718 1.00 87.44 401 LEU A O 1
ATOM 3164 N N . VAL A 1 402 ? 19.971 1.284 -35.697 1.00 86.69 402 VAL A N 1
ATOM 3165 C CA . VAL A 1 402 ? 20.537 -0.030 -36.025 1.00 86.69 402 VAL A CA 1
ATOM 3166 C C . VAL A 1 402 ? 22.046 0.071 -36.264 1.00 86.69 402 VAL A C 1
ATOM 3168 O O . VAL A 1 402 ? 22.785 -0.718 -35.681 1.00 86.69 402 VAL A O 1
ATOM 3171 N N . LEU A 1 403 ? 22.532 1.050 -37.032 1.00 86.06 403 LEU A N 1
ATOM 3172 C CA . LEU A 1 403 ? 23.976 1.272 -37.226 1.00 86.06 403 LEU A CA 1
ATOM 3173 C C . LEU A 1 403 ? 24.693 1.645 -35.916 1.00 86.06 403 LEU A C 1
ATOM 3175 O O . LEU A 1 403 ? 25.817 1.221 -35.683 1.00 86.06 403 LEU A O 1
ATOM 3179 N N . SER A 1 404 ? 24.019 2.359 -35.014 1.00 85.94 404 SER A N 1
ATOM 3180 C CA . SER A 1 404 ? 24.538 2.715 -33.687 1.00 85.94 404 SER A CA 1
ATOM 3181 C C . SER A 1 404 ? 24.482 1.565 -32.668 1.00 85.94 404 SER A C 1
ATOM 3183 O O . SER A 1 404 ? 24.890 1.750 -31.520 1.00 85.94 404 SER A O 1
ATOM 3185 N N . SER A 1 405 ? 23.965 0.396 -33.047 1.00 85.12 405 SER A N 1
ATOM 3186 C CA . SER A 1 405 ? 23.878 -0.783 -32.181 1.00 85.12 405 SER A CA 1
ATOM 3187 C C . SER A 1 405 ? 24.954 -1.809 -32.535 1.00 85.12 405 SER A C 1
ATOM 3189 O O . SER A 1 405 ? 25.339 -1.931 -33.699 1.00 85.12 405 SER A O 1
ATOM 3191 N N . ALA A 1 406 ? 25.426 -2.576 -31.551 1.00 81.00 406 ALA A N 1
ATOM 3192 C CA . ALA A 1 406 ? 26.347 -3.683 -31.801 1.00 81.00 406 ALA A CA 1
ATOM 3193 C C . ALA A 1 406 ? 25.608 -4.880 -32.426 1.00 81.00 406 ALA A C 1
ATOM 3195 O O . ALA A 1 406 ? 24.555 -5.281 -31.929 1.00 81.00 406 ALA A O 1
ATOM 3196 N N . SER A 1 407 ? 26.156 -5.468 -33.495 1.00 78.88 407 SER A N 1
ATOM 3197 C CA . SER A 1 407 ? 25.656 -6.725 -34.064 1.00 78.88 407 SER A CA 1
ATOM 3198 C C . SER A 1 407 ? 26.299 -7.921 -33.370 1.00 78.88 407 SER A C 1
ATOM 3200 O O . SER A 1 407 ? 27.523 -8.050 -33.303 1.00 78.88 407 SER A O 1
ATOM 3202 N N . VAL A 1 408 ? 25.458 -8.797 -32.831 1.00 77.31 408 VAL A N 1
ATOM 3203 C CA . VAL A 1 408 ? 25.883 -9.932 -32.017 1.00 77.31 408 VAL A CA 1
ATOM 3204 C C . VAL A 1 408 ? 25.021 -11.132 -32.383 1.00 77.31 408 VAL A C 1
ATOM 3206 O O . VAL A 1 408 ? 23.797 -11.018 -32.428 1.00 77.31 408 VAL A O 1
ATOM 3209 N N . GLU A 1 409 ? 25.650 -12.273 -32.644 1.00 77.50 409 GLU A N 1
ATOM 3210 C CA . GLU A 1 409 ? 24.962 -13.531 -32.938 1.00 77.50 409 GLU A CA 1
ATOM 3211 C C . GLU A 1 409 ? 25.220 -14.552 -31.829 1.00 77.50 409 GLU A C 1
ATOM 3213 O O . GLU A 1 409 ? 26.240 -14.513 -31.140 1.00 77.50 409 GLU A O 1
ATOM 3218 N N . LEU A 1 410 ? 24.268 -15.460 -31.617 1.00 70.12 410 LEU A N 1
ATOM 3219 C CA . LEU A 1 410 ? 24.417 -16.530 -30.637 1.00 70.12 410 LEU A CA 1
ATOM 3220 C C . LEU A 1 410 ? 25.232 -17.669 -31.263 1.00 70.12 410 LEU A C 1
ATOM 3222 O O . LEU A 1 410 ? 24.704 -18.460 -32.044 1.00 70.12 410 LEU A O 1
ATOM 3226 N N . ALA A 1 411 ? 26.513 -17.755 -30.916 1.00 69.56 411 ALA A N 1
ATOM 3227 C CA . ALA A 1 411 ? 27.409 -18.818 -31.342 1.00 69.56 411 ALA A CA 1
ATOM 3228 C C . ALA A 1 411 ? 27.403 -19.966 -30.322 1.00 69.56 411 ALA A C 1
ATOM 3230 O O . ALA A 1 411 ? 27.541 -19.766 -29.112 1.00 69.56 411 ALA A O 1
ATOM 3231 N N . THR A 1 412 ? 27.255 -21.198 -30.807 1.00 63.44 412 THR A N 1
ATOM 3232 C CA . THR A 1 412 ? 27.281 -22.404 -29.971 1.00 63.44 412 THR A CA 1
ATOM 3233 C C . THR A 1 412 ? 28.549 -23.200 -30.250 1.00 63.44 412 THR A C 1
ATOM 3235 O O . THR A 1 412 ? 28.703 -23.747 -31.341 1.00 63.44 412 THR A O 1
ATOM 3238 N N . CYS A 1 413 ? 29.451 -23.292 -29.273 1.00 48.25 413 CYS A N 1
ATOM 3239 C CA . CYS A 1 413 ? 30.666 -24.095 -29.383 1.00 48.25 413 CYS A CA 1
ATOM 3240 C C . CYS A 1 413 ? 30.558 -25.288 -28.429 1.00 48.25 413 CYS A C 1
ATOM 3242 O O . CYS A 1 413 ? 30.644 -25.099 -27.217 1.00 48.25 413 CYS A O 1
ATOM 3244 N N . SER A 1 414 ? 30.315 -26.477 -29.003 1.00 54.62 414 SER A N 1
ATOM 3245 C CA . SER A 1 414 ? 30.225 -27.825 -28.398 1.00 54.62 414 SER A CA 1
ATOM 3246 C C . SER A 1 414 ? 29.323 -28.011 -27.158 1.00 54.62 414 SER A C 1
ATOM 3248 O O . SER A 1 414 ? 28.457 -28.882 -27.184 1.00 54.62 414 SER A O 1
ATOM 3250 N N . THR A 1 415 ? 29.486 -27.222 -26.095 1.00 48.44 415 THR A N 1
ATOM 3251 C CA . THR A 1 415 ? 28.711 -27.258 -24.836 1.00 48.44 415 THR A CA 1
ATOM 3252 C C . THR A 1 415 ? 28.382 -25.875 -24.249 1.00 48.44 415 THR A C 1
ATOM 3254 O O . THR A 1 415 ? 27.646 -25.800 -23.266 1.00 48.44 415 THR A O 1
ATOM 3257 N N . LEU A 1 416 ? 28.884 -24.778 -24.833 1.00 36.78 416 LEU A N 1
ATOM 3258 C CA . LEU A 1 416 ? 28.666 -23.400 -24.376 1.00 36.78 416 LEU A CA 1
ATOM 3259 C C . LEU A 1 416 ? 27.995 -22.557 -25.466 1.00 36.78 416 LEU A C 1
ATOM 3261 O O . LEU A 1 416 ? 28.373 -22.604 -26.637 1.00 36.78 416 LEU A O 1
ATOM 3265 N N . THR A 1 417 ? 27.009 -21.759 -25.061 1.00 54.81 417 THR A N 1
ATOM 3266 C CA . THR A 1 417 ? 26.347 -20.763 -25.910 1.00 54.81 417 THR A CA 1
ATOM 3267 C C . THR A 1 417 ? 26.837 -19.377 -25.511 1.00 54.81 417 THR A C 1
ATOM 3269 O O . THR A 1 417 ? 26.666 -18.975 -24.359 1.00 54.81 417 THR A O 1
ATOM 3272 N N . GLY A 1 418 ? 27.460 -18.662 -26.440 1.00 58.22 418 GLY A N 1
ATOM 3273 C CA . GLY A 1 418 ? 28.005 -17.327 -26.229 1.00 58.22 418 GLY A CA 1
ATOM 3274 C C . GLY A 1 418 ? 27.516 -16.359 -27.296 1.00 58.22 418 GLY A C 1
ATOM 3275 O O . GLY A 1 418 ? 27.097 -16.757 -28.377 1.00 58.22 418 GLY A O 1
ATOM 3276 N N . PHE A 1 419 ? 27.553 -15.078 -26.972 1.00 61.78 419 PHE A N 1
ATOM 3277 C CA . PHE A 1 419 ? 27.255 -14.002 -27.899 1.00 61.78 419 PHE A CA 1
ATOM 3278 C C . PHE A 1 419 ? 28.558 -13.568 -28.574 1.00 61.78 419 PHE A C 1
ATOM 3280 O O . PHE A 1 419 ? 29.434 -13.028 -27.900 1.00 61.78 419 PHE A O 1
ATOM 3287 N N . ASP A 1 420 ? 28.698 -13.840 -29.869 1.00 71.75 420 ASP A N 1
ATOM 3288 C CA . ASP A 1 420 ? 29.897 -13.522 -30.648 1.00 71.75 420 ASP A CA 1
ATOM 3289 C C . ASP A 1 420 ? 29.644 -12.275 -31.517 1.00 71.75 420 ASP A C 1
ATOM 3291 O O . ASP A 1 420 ? 28.570 -12.165 -32.129 1.00 71.75 420 ASP A O 1
ATOM 3295 N N . PRO A 1 421 ? 30.568 -11.295 -31.568 1.00 75.06 421 PRO A N 1
ATOM 3296 C CA . PRO A 1 421 ? 30.443 -10.159 -32.469 1.00 75.06 421 PRO A CA 1
ATOM 3297 C C . PRO A 1 421 ? 30.451 -10.637 -33.923 1.00 75.06 421 PRO A C 1
ATOM 3299 O O . PRO A 1 421 ? 31.465 -11.115 -34.426 1.00 75.06 421 PRO A O 1
ATOM 3302 N N . SER A 1 422 ? 29.327 -10.463 -34.613 1.00 80.56 422 SER A N 1
ATOM 3303 C CA . SER A 1 422 ? 29.187 -10.828 -36.023 1.00 80.56 422 SER A CA 1
ATOM 3304 C C . SER A 1 422 ? 29.206 -9.541 -36.850 1.00 80.56 422 SER A C 1
ATOM 3306 O O . SER A 1 422 ? 28.236 -8.775 -36.796 1.00 80.56 422 SER A O 1
ATOM 3308 N N . PRO A 1 423 ? 30.315 -9.205 -37.539 1.00 80.75 423 PRO A N 1
ATOM 3309 C CA . PRO A 1 423 ? 30.400 -7.976 -38.317 1.00 80.75 423 PRO A CA 1
ATOM 3310 C C . PRO A 1 423 ? 29.386 -7.999 -39.464 1.00 80.75 423 PRO A C 1
ATOM 3312 O O . PRO A 1 423 ? 29.254 -8.983 -40.193 1.00 80.75 423 PRO A O 1
ATOM 3315 N N . ARG A 1 424 ? 28.665 -6.888 -39.641 1.00 86.06 424 ARG A N 1
ATOM 3316 C CA . ARG A 1 424 ? 27.657 -6.752 -40.698 1.00 86.06 424 ARG A CA 1
ATOM 3317 C C . ARG A 1 424 ? 28.312 -6.847 -42.077 1.00 86.06 424 ARG A C 1
ATOM 3319 O O . ARG A 1 424 ? 29.374 -6.276 -42.317 1.00 86.06 424 ARG A O 1
ATOM 3326 N N . SER A 1 425 ? 27.649 -7.529 -43.010 1.00 88.31 425 SER A N 1
ATOM 3327 C CA . SER A 1 425 ? 28.125 -7.615 -44.395 1.00 88.31 425 SER A CA 1
ATOM 3328 C C . SER A 1 425 ? 28.143 -6.237 -45.070 1.00 88.31 425 SER A C 1
ATOM 3330 O O . SER A 1 425 ? 27.311 -5.380 -44.766 1.00 88.31 425 SER A O 1
ATOM 3332 N N . LEU A 1 426 ? 29.027 -6.045 -46.055 1.00 84.62 426 LEU A N 1
ATOM 3333 C CA . LEU A 1 426 ? 29.093 -4.800 -46.836 1.00 84.62 426 LEU A CA 1
ATOM 3334 C C . LEU A 1 426 ? 27.748 -4.436 -47.479 1.00 84.62 426 LEU A C 1
ATOM 3336 O O . LEU A 1 426 ? 27.393 -3.263 -47.541 1.00 84.62 426 LEU A O 1
ATOM 3340 N N . TYR A 1 427 ? 26.980 -5.438 -47.909 1.00 86.38 427 TYR A N 1
ATOM 3341 C CA . TYR A 1 427 ? 25.638 -5.237 -48.450 1.00 86.38 427 TYR A CA 1
ATOM 3342 C C . TYR A 1 427 ? 24.675 -4.679 -47.394 1.00 86.38 427 TYR A C 1
ATOM 3344 O O . TYR A 1 427 ? 23.962 -3.710 -47.649 1.00 86.38 427 TYR A O 1
ATOM 3352 N N . THR A 1 428 ? 24.688 -5.249 -46.187 1.00 85.75 428 THR A N 1
ATOM 3353 C CA . THR A 1 428 ? 23.849 -4.801 -45.068 1.00 85.75 428 THR A CA 1
ATOM 3354 C C . THR A 1 428 ? 24.194 -3.370 -44.656 1.00 85.75 428 THR A C 1
ATOM 3356 O O . THR A 1 428 ? 23.290 -2.566 -44.438 1.00 85.75 428 THR A O 1
ATOM 3359 N N . VAL A 1 429 ? 25.487 -3.036 -44.600 1.00 87.19 429 VAL A N 1
ATOM 3360 C CA . VAL A 1 429 ? 25.970 -1.687 -44.272 1.00 87.19 429 VAL A CA 1
ATOM 3361 C C . VAL A 1 429 ? 25.589 -0.684 -45.358 1.00 87.19 429 VAL A C 1
ATOM 3363 O O . VAL A 1 429 ? 25.092 0.390 -45.038 1.00 87.19 429 VAL A O 1
ATOM 3366 N N . ALA A 1 430 ? 25.749 -1.034 -46.637 1.00 84.81 430 ALA A N 1
ATOM 3367 C CA . ALA A 1 430 ? 25.353 -0.167 -47.746 1.00 84.81 430 ALA A CA 1
ATOM 3368 C C . ALA A 1 430 ? 23.836 0.089 -47.766 1.00 84.81 430 ALA A C 1
ATOM 3370 O O . ALA A 1 430 ? 23.410 1.223 -47.977 1.00 84.81 430 ALA A O 1
ATOM 3371 N N . ASN A 1 431 ? 23.023 -0.938 -47.496 1.00 86.88 431 ASN A N 1
ATOM 3372 C CA . ASN A 1 431 ? 21.567 -0.813 -47.446 1.00 86.88 431 ASN A CA 1
ATOM 3373 C C . ASN A 1 431 ? 21.108 0.052 -46.257 1.00 86.88 431 ASN A C 1
ATOM 3375 O O . ASN A 1 431 ? 20.367 1.014 -46.440 1.00 86.88 431 ASN A O 1
ATOM 3379 N N . LEU A 1 432 ? 21.606 -0.228 -45.045 1.00 87.94 432 LEU A N 1
ATOM 3380 C CA . LEU A 1 432 ? 21.310 0.579 -43.853 1.00 87.94 432 LEU A CA 1
ATOM 3381 C C . LEU A 1 432 ? 21.832 2.013 -43.982 1.00 87.94 432 LEU A C 1
ATOM 3383 O O . LEU A 1 432 ? 21.152 2.949 -43.572 1.00 87.94 432 LEU A O 1
ATOM 3387 N N . GLY A 1 433 ? 23.012 2.197 -44.575 1.00 88.19 433 GLY A N 1
ATOM 3388 C CA . GLY A 1 433 ? 23.576 3.509 -44.878 1.00 88.19 433 GLY A CA 1
ATOM 3389 C C . GLY A 1 433 ? 22.702 4.289 -45.859 1.00 88.19 433 GLY A C 1
ATOM 3390 O O . GLY A 1 433 ? 22.443 5.469 -45.637 1.00 88.19 433 GLY A O 1
ATOM 3391 N N . GLY A 1 434 ? 22.179 3.625 -46.895 1.00 86.25 434 GLY A N 1
ATOM 3392 C CA . GLY A 1 434 ? 21.202 4.200 -47.820 1.00 86.25 434 GLY A CA 1
ATOM 3393 C C . GLY A 1 434 ? 19.927 4.650 -47.106 1.00 86.25 434 GLY A C 1
ATOM 3394 O O . GLY A 1 434 ? 19.512 5.796 -47.261 1.00 86.25 434 GLY A O 1
ATOM 3395 N N . GLU A 1 435 ? 19.359 3.802 -46.248 1.00 88.50 435 GLU A N 1
ATOM 3396 C CA . GLU A 1 435 ? 18.185 4.145 -45.433 1.00 88.50 435 GLU A CA 1
ATOM 3397 C C . GLU A 1 435 ? 18.464 5.293 -44.450 1.00 88.50 435 GLU A C 1
ATOM 3399 O O . GLU A 1 435 ? 17.637 6.180 -44.251 1.00 88.50 435 GLU A O 1
ATOM 3404 N N . ALA A 1 436 ? 19.657 5.344 -43.868 1.00 89.94 436 ALA A N 1
ATOM 3405 C CA . ALA A 1 436 ? 20.064 6.407 -42.961 1.00 89.94 436 ALA A CA 1
ATOM 3406 C C . ALA A 1 436 ? 20.119 7.789 -43.645 1.00 89.94 436 ALA A C 1
ATOM 3408 O O . ALA A 1 436 ? 19.861 8.806 -42.992 1.00 89.94 436 ALA A O 1
ATOM 3409 N N . THR A 1 437 ? 20.379 7.846 -44.961 1.00 88.06 437 THR A N 1
ATOM 3410 C CA . THR A 1 437 ? 20.410 9.115 -45.713 1.00 88.06 437 THR A CA 1
ATOM 3411 C C . THR A 1 437 ? 19.046 9.803 -45.838 1.00 88.06 437 THR A C 1
ATOM 3413 O O . THR A 1 437 ? 19.005 10.996 -46.149 1.00 88.06 437 THR A O 1
ATOM 3416 N N . TRP A 1 438 ? 17.927 9.132 -45.518 1.00 88.50 438 TRP A N 1
ATOM 3417 C CA . TRP A 1 438 ? 16.598 9.763 -45.501 1.00 88.50 438 TRP A CA 1
ATOM 3418 C C . TRP A 1 438 ? 16.513 10.965 -44.554 1.00 88.50 438 TRP A C 1
ATOM 3420 O O . TRP A 1 438 ? 15.803 11.927 -44.849 1.00 88.50 438 TRP A O 1
ATOM 3430 N N . ILE A 1 439 ? 17.285 10.971 -43.463 1.00 88.69 439 ILE A N 1
ATOM 3431 C CA . ILE A 1 439 ? 17.374 12.132 -42.565 1.00 88.69 439 ILE A CA 1
ATOM 3432 C C . ILE A 1 439 ? 17.977 13.334 -43.304 1.00 88.69 439 ILE A C 1
ATOM 3434 O O . ILE A 1 439 ? 17.450 14.442 -43.209 1.00 88.69 439 ILE A O 1
ATOM 3438 N N . THR A 1 440 ? 19.038 13.118 -44.087 1.00 85.69 440 THR A N 1
ATOM 3439 C CA . THR A 1 440 ? 19.689 14.164 -44.889 1.00 85.69 440 THR A CA 1
ATOM 3440 C C . THR A 1 440 ? 18.724 14.757 -45.915 1.00 85.69 440 THR A C 1
ATOM 3442 O O . THR A 1 440 ? 18.726 15.972 -46.109 1.00 85.69 440 THR A O 1
ATOM 3445 N N . PHE A 1 441 ? 17.848 13.940 -46.515 1.00 81.31 441 PHE A N 1
ATOM 3446 C CA . PHE A 1 441 ? 16.772 14.439 -47.377 1.00 81.31 441 PHE A CA 1
ATOM 3447 C C . PHE A 1 441 ? 15.829 15.367 -46.616 1.00 81.31 441 PHE A C 1
ATOM 3449 O O . PHE A 1 441 ? 15.619 16.485 -47.068 1.00 81.31 441 PHE A O 1
ATOM 3456 N N . VAL A 1 442 ? 15.309 14.947 -45.457 1.00 87.25 442 VAL A N 1
ATOM 3457 C CA . VAL A 1 442 ? 14.381 15.759 -44.648 1.00 87.25 442 VAL A CA 1
ATOM 3458 C C . VAL A 1 442 ? 15.016 17.087 -44.232 1.00 87.25 442 VAL A C 1
ATOM 3460 O O . VAL A 1 442 ? 14.372 18.128 -44.346 1.00 87.25 442 VAL A O 1
ATOM 3463 N N . LEU A 1 443 ? 16.277 17.064 -43.792 1.00 85.81 443 LEU A N 1
ATOM 3464 C CA . LEU A 1 443 ? 17.012 18.271 -43.413 1.00 85.81 443 LEU A CA 1
ATOM 3465 C C . LEU A 1 443 ? 17.215 19.197 -44.611 1.00 85.81 443 LEU A C 1
ATOM 3467 O O . LEU A 1 443 ? 16.888 20.377 -44.528 1.00 85.81 443 LEU A O 1
ATOM 3471 N N . HIS A 1 444 ? 17.687 18.674 -45.742 1.00 81.19 444 HIS A N 1
ATOM 3472 C CA . HIS A 1 444 ? 17.848 19.469 -46.956 1.00 81.19 444 HIS A CA 1
ATOM 3473 C C . HIS A 1 444 ? 16.526 20.134 -47.357 1.00 81.19 444 HIS A C 1
ATOM 3475 O O . HIS A 1 444 ? 16.472 21.339 -47.573 1.00 81.19 444 HIS A O 1
ATOM 3481 N N . ASP A 1 445 ? 15.433 19.378 -47.363 1.00 80.38 445 ASP A N 1
ATOM 3482 C CA . ASP A 1 445 ? 14.099 19.859 -47.711 1.00 80.38 445 ASP A CA 1
ATOM 3483 C C . ASP A 1 445 ? 13.544 20.914 -46.727 1.00 80.38 445 ASP A C 1
ATOM 3485 O O . ASP A 1 445 ? 12.619 21.650 -47.079 1.00 80.38 445 ASP A O 1
ATOM 3489 N N . LEU A 1 446 ? 14.053 20.982 -45.490 1.00 84.31 446 LEU A N 1
ATOM 3490 C CA . LEU A 1 446 ? 13.754 22.038 -44.511 1.00 84.31 446 LEU A CA 1
ATOM 3491 C C . LEU A 1 446 ? 14.638 23.278 -44.702 1.00 84.31 446 LEU A C 1
ATOM 3493 O O . LEU A 1 446 ? 14.184 24.389 -44.439 1.00 84.31 446 LEU A O 1
ATOM 3497 N N . PHE A 1 447 ? 15.880 23.093 -45.159 1.00 82.12 447 PHE A N 1
ATOM 3498 C CA . PHE A 1 447 ? 16.862 24.167 -45.320 1.00 82.12 447 PHE A CA 1
ATOM 3499 C C . PHE A 1 447 ? 16.861 24.825 -46.707 1.00 82.12 447 PHE A C 1
ATOM 3501 O O . PHE A 1 447 ? 17.337 25.950 -46.834 1.00 82.12 447 PHE A O 1
ATOM 3508 N N . VAL A 1 448 ? 16.280 24.186 -47.729 1.00 78.50 448 VAL A N 1
ATOM 3509 C CA . VAL A 1 448 ? 16.133 24.745 -49.089 1.00 78.50 448 VAL A CA 1
ATOM 3510 C C . VAL A 1 448 ? 15.562 26.173 -49.117 1.00 78.50 448 VAL A C 1
ATOM 3512 O O . VAL A 1 448 ? 16.129 26.984 -49.843 1.00 78.50 448 VAL A O 1
ATOM 3515 N N . PRO A 1 449 ? 14.528 26.552 -48.331 1.00 81.00 449 PRO A N 1
ATOM 3516 C CA . PRO A 1 449 ? 14.005 27.925 -48.319 1.00 81.00 449 PRO A CA 1
ATOM 3517 C C . PRO A 1 449 ? 15.021 28.997 -47.894 1.00 81.00 449 PRO A C 1
ATOM 3519 O O . PRO A 1 449 ? 14.825 30.174 -48.183 1.00 81.00 449 PRO A O 1
ATOM 3522 N N . PHE A 1 450 ? 16.098 28.605 -47.208 1.00 80.56 450 PHE A N 1
ATOM 3523 C CA . PHE A 1 450 ? 17.148 29.504 -46.726 1.00 80.56 450 PHE A CA 1
ATOM 3524 C C . PHE A 1 450 ? 18.354 29.580 -47.677 1.00 80.56 450 PHE A C 1
ATOM 3526 O O . PHE A 1 450 ? 19.245 30.402 -47.473 1.00 80.56 450 PHE A O 1
ATOM 3533 N N . ILE A 1 451 ? 18.395 28.743 -48.720 1.00 75.31 451 ILE A N 1
ATOM 3534 C CA . ILE A 1 451 ? 19.480 28.685 -49.704 1.00 75.31 451 ILE A CA 1
ATOM 3535 C C . ILE A 1 451 ? 19.000 29.397 -50.976 1.00 75.31 451 ILE A C 1
ATOM 3537 O O . ILE A 1 451 ? 18.120 28.913 -51.679 1.00 75.31 451 ILE A O 1
ATOM 3541 N N . SER A 1 452 ? 19.567 30.569 -51.280 1.00 60.84 452 SER A N 1
ATOM 3542 C CA . SER A 1 452 ? 19.019 31.504 -52.281 1.00 60.84 452 SER A CA 1
ATOM 3543 C C . SER A 1 452 ? 19.287 31.157 -53.754 1.00 60.84 452 SER A C 1
ATOM 3545 O O . SER A 1 452 ? 18.805 31.865 -54.636 1.00 60.84 452 SER A O 1
ATOM 3547 N N . THR A 1 453 ? 20.042 30.095 -54.061 1.00 73.25 453 THR A N 1
ATOM 3548 C CA . THR A 1 453 ? 20.459 29.764 -55.438 1.00 73.25 453 THR A CA 1
ATOM 3549 C C . THR A 1 453 ? 20.094 28.327 -55.831 1.00 73.25 453 THR A C 1
ATOM 3551 O O . THR A 1 453 ? 20.566 27.349 -55.249 1.00 73.25 453 THR A O 1
ATOM 3554 N N . HIS A 1 454 ? 19.253 28.192 -56.865 1.00 67.00 454 HIS A N 1
ATOM 3555 C CA . HIS A 1 454 ? 18.771 26.901 -57.378 1.00 67.00 454 HIS A CA 1
ATOM 3556 C C . HIS A 1 454 ? 19.898 25.988 -57.893 1.00 67.00 454 HIS A C 1
ATOM 3558 O O . HIS A 1 454 ? 19.836 24.774 -57.697 1.00 67.00 454 HIS A O 1
ATOM 3564 N N . GLU A 1 455 ? 20.938 26.561 -58.504 1.00 70.69 455 GLU A N 1
ATOM 3565 C CA . GLU A 1 455 ? 22.080 25.816 -59.054 1.00 70.69 455 GLU A CA 1
ATOM 3566 C C . GLU A 1 455 ? 22.917 25.146 -57.955 1.00 70.69 455 GLU A C 1
ATOM 3568 O O . GLU A 1 455 ? 23.332 23.995 -58.090 1.00 70.69 455 GLU A O 1
ATOM 3573 N N . VAL A 1 456 ? 23.090 25.827 -56.817 1.00 71.50 456 VAL A N 1
ATOM 3574 C CA . VAL A 1 456 ? 23.834 25.295 -55.669 1.00 71.50 456 VAL A CA 1
ATOM 3575 C C . VAL A 1 456 ? 23.068 24.145 -55.020 1.00 71.50 456 VAL A C 1
ATOM 3577 O O . VAL A 1 456 ? 23.668 23.123 -54.692 1.00 71.50 456 VAL A O 1
ATOM 3580 N N . SER A 1 457 ? 21.740 24.252 -54.892 1.00 69.44 457 SER A N 1
ATOM 3581 C CA . SER A 1 457 ? 20.924 23.171 -54.323 1.00 69.44 457 SER A CA 1
ATOM 3582 C C . SER A 1 457 ? 20.993 21.890 -55.163 1.00 69.44 457 SER A C 1
ATOM 3584 O O . SER A 1 457 ? 21.099 20.809 -54.598 1.00 69.44 457 SER A O 1
ATOM 3586 N N . GLN A 1 458 ? 21.001 21.973 -56.498 1.00 70.75 458 GLN A N 1
ATOM 3587 C CA . GLN A 1 458 ? 21.034 20.780 -57.359 1.00 70.75 458 GLN A CA 1
ATOM 3588 C C . GLN A 1 458 ? 22.314 19.941 -57.212 1.00 70.75 458 GLN A C 1
ATOM 3590 O O . GLN A 1 458 ? 22.247 18.716 -57.328 1.00 70.75 458 GLN A O 1
ATOM 3595 N N . VAL A 1 459 ? 23.453 20.578 -56.927 1.00 75.50 459 VAL A N 1
ATOM 3596 C CA . VAL A 1 459 ? 24.753 19.905 -56.756 1.00 75.50 459 VAL A CA 1
ATOM 3597 C C . VAL A 1 459 ? 25.011 19.529 -55.297 1.00 75.50 459 VAL A C 1
ATOM 3599 O O . VAL A 1 459 ? 25.537 18.455 -55.012 1.00 75.50 459 VAL A O 1
ATOM 3602 N N . LEU A 1 460 ? 24.613 20.381 -54.351 1.00 76.12 460 LEU A N 1
ATOM 3603 C CA . LEU A 1 460 ? 24.863 20.168 -52.927 1.00 76.12 460 LEU A CA 1
ATOM 3604 C C . LEU A 1 460 ? 24.136 18.929 -52.391 1.00 76.12 460 LEU A C 1
ATOM 3606 O O . LEU A 1 460 ? 24.717 18.160 -51.631 1.00 76.12 460 LEU A O 1
ATOM 3610 N N . THR A 1 461 ? 22.892 18.698 -52.818 1.00 72.06 461 THR A N 1
ATOM 3611 C CA . THR A 1 461 ? 22.069 17.569 -52.362 1.00 72.06 461 THR A CA 1
ATOM 3612 C C . THR A 1 461 ? 22.725 16.192 -52.591 1.00 72.06 461 THR A C 1
ATOM 3614 O O . THR A 1 461 ? 22.928 15.478 -51.604 1.00 72.06 461 THR A O 1
ATOM 3617 N N . PRO A 1 462 ? 23.095 15.787 -53.829 1.00 76.00 462 PRO A N 1
ATOM 3618 C CA . PRO A 1 462 ? 23.728 14.487 -54.068 1.00 76.00 462 PRO A CA 1
ATOM 3619 C C . PRO A 1 462 ? 25.116 14.384 -53.424 1.00 76.00 462 PRO A C 1
ATOM 3621 O O . PRO A 1 462 ? 25.482 13.314 -52.939 1.00 76.00 462 PRO A O 1
ATOM 3624 N N . CYS A 1 463 ? 25.865 15.490 -53.353 1.00 81.38 463 CYS A N 1
ATOM 3625 C CA . CYS A 1 463 ? 27.158 15.530 -52.673 1.00 81.38 463 CYS A CA 1
ATOM 3626 C C . CYS A 1 463 ? 27.015 15.258 -51.170 1.00 81.38 463 CYS A C 1
ATOM 3628 O O . CYS A 1 463 ? 27.718 14.402 -50.641 1.00 81.38 463 CYS A O 1
ATOM 3630 N N . CYS A 1 464 ? 26.075 15.915 -50.483 1.00 80.38 464 CYS A N 1
ATOM 3631 C CA . CYS A 1 464 ? 25.820 15.678 -49.062 1.00 80.38 464 CYS A CA 1
ATOM 3632 C C . CYS A 1 464 ? 25.405 14.229 -48.788 1.00 80.38 464 CYS A C 1
ATOM 3634 O O . CYS A 1 464 ? 25.865 13.651 -47.810 1.00 80.38 464 CYS A O 1
ATOM 3636 N N . MET A 1 465 ? 24.593 13.622 -49.656 1.00 79.00 465 MET A N 1
ATOM 3637 C CA . MET A 1 465 ? 24.167 12.223 -49.514 1.00 79.00 465 MET A CA 1
ATOM 3638 C C . MET A 1 465 ? 25.317 11.248 -49.683 1.00 79.00 465 MET A C 1
ATOM 3640 O O . MET A 1 465 ? 25.480 10.346 -48.866 1.00 79.00 465 MET A O 1
ATOM 3644 N N . LEU A 1 466 ? 26.122 11.442 -50.727 1.00 83.50 466 LEU A N 1
ATOM 3645 C CA . LEU A 1 466 ? 27.281 10.603 -50.984 1.00 83.50 466 LEU A CA 1
ATOM 3646 C C . LEU A 1 466 ? 28.287 10.720 -49.836 1.00 83.50 466 LEU A C 1
ATOM 3648 O O . LEU A 1 466 ? 28.795 9.707 -49.368 1.00 83.50 466 LEU A O 1
ATOM 3652 N N . VAL A 1 467 ? 28.492 11.930 -49.310 1.00 87.19 467 VAL A N 1
ATOM 3653 C CA . VAL A 1 467 ? 29.312 12.153 -48.115 1.00 87.19 467 VAL A CA 1
ATOM 3654 C C . VAL A 1 467 ? 28.712 11.454 -46.893 1.00 87.19 467 VAL A C 1
ATOM 3656 O O . VAL A 1 467 ? 29.437 10.733 -46.217 1.00 87.19 467 VAL A O 1
ATOM 3659 N N . THR A 1 468 ? 27.409 11.594 -46.611 1.00 84.81 468 THR A N 1
ATOM 3660 C CA . THR A 1 468 ? 26.765 10.909 -45.471 1.00 84.81 468 THR A CA 1
ATOM 3661 C C . THR A 1 468 ? 26.896 9.388 -45.585 1.00 84.81 468 THR A C 1
ATOM 3663 O O . THR A 1 468 ? 27.262 8.736 -44.612 1.00 84.81 468 THR A O 1
ATOM 3666 N N . LEU A 1 469 ? 26.660 8.821 -46.770 1.00 85.25 469 LEU A N 1
ATOM 3667 C CA . LEU A 1 469 ? 26.773 7.385 -47.016 1.00 85.25 469 LEU A CA 1
ATOM 3668 C C . LEU A 1 469 ? 28.209 6.886 -46.813 1.00 85.25 469 LEU A C 1
ATOM 3670 O O . LEU A 1 469 ? 28.419 5.891 -46.123 1.00 85.25 469 LEU A O 1
ATOM 3674 N N . VAL A 1 470 ? 29.194 7.586 -47.386 1.00 87.56 470 VAL A N 1
ATOM 3675 C CA . VAL A 1 470 ? 30.615 7.231 -47.261 1.00 87.56 470 VAL A CA 1
ATOM 3676 C C . VAL A 1 470 ? 31.073 7.339 -45.811 1.00 87.56 470 VAL A C 1
ATOM 3678 O O . VAL A 1 470 ? 31.767 6.448 -45.336 1.00 87.56 470 VAL A O 1
ATOM 3681 N N . VAL A 1 471 ? 30.660 8.383 -45.088 1.00 88.38 471 VAL A N 1
ATOM 3682 C CA . VAL A 1 471 ? 31.012 8.566 -43.675 1.00 88.38 471 VAL A CA 1
ATOM 3683 C C . VAL A 1 471 ? 30.394 7.471 -42.807 1.00 88.38 471 VAL A C 1
ATOM 3685 O O . VAL A 1 471 ? 31.111 6.879 -42.008 1.00 88.38 471 VAL A O 1
ATOM 3688 N N . LEU A 1 472 ? 29.109 7.141 -42.978 1.00 85.75 472 LEU A N 1
ATOM 3689 C CA . LEU A 1 472 ? 28.462 6.066 -42.213 1.00 85.75 472 LEU A CA 1
ATOM 3690 C C . LEU A 1 472 ? 29.094 4.697 -42.499 1.00 85.75 472 LEU A C 1
ATOM 3692 O O . LEU A 1 472 ? 29.358 3.938 -41.568 1.00 85.75 472 LEU A O 1
ATOM 3696 N N . ALA A 1 473 ? 29.394 4.399 -43.766 1.00 85.31 473 ALA A N 1
ATOM 3697 C CA . ALA A 1 473 ? 30.078 3.165 -44.140 1.00 85.31 473 ALA A CA 1
ATOM 3698 C C . ALA A 1 473 ? 31.514 3.113 -43.592 1.00 85.31 473 ALA A C 1
ATOM 3700 O O . ALA A 1 473 ? 31.946 2.074 -43.097 1.00 85.31 473 ALA A O 1
ATOM 3701 N N . ALA A 1 474 ? 32.249 4.228 -43.639 1.00 86.44 474 ALA A N 1
ATOM 3702 C CA . ALA A 1 474 ? 33.599 4.317 -43.091 1.00 86.44 474 ALA A CA 1
ATOM 3703 C C . ALA A 1 474 ? 33.604 4.152 -41.566 1.00 86.44 474 ALA A C 1
ATOM 3705 O O . ALA A 1 474 ? 34.441 3.421 -41.046 1.00 86.44 474 ALA A O 1
ATOM 3706 N N . LEU A 1 475 ? 32.660 4.774 -40.852 1.00 85.94 475 LEU A N 1
ATOM 3707 C CA . LEU A 1 475 ? 32.523 4.625 -39.402 1.00 85.94 475 LEU A CA 1
ATOM 3708 C C . LEU A 1 475 ? 32.247 3.170 -39.014 1.00 85.94 475 LEU A C 1
ATOM 3710 O O . LEU A 1 475 ? 32.927 2.648 -38.136 1.00 85.94 475 LEU A O 1
ATOM 3714 N N . GLU A 1 476 ? 31.336 2.495 -39.714 1.00 84.56 476 GLU A N 1
ATOM 3715 C CA . GLU A 1 476 ? 31.008 1.093 -39.440 1.00 84.56 476 GLU A CA 1
ATOM 3716 C C . GLU A 1 476 ? 32.169 0.137 -39.769 1.00 84.56 476 GLU A C 1
ATOM 3718 O O . GLU A 1 476 ? 32.397 -0.833 -39.052 1.00 84.56 476 GLU A O 1
ATOM 3723 N N . LEU A 1 477 ? 32.945 0.406 -40.827 1.00 82.81 477 LEU A N 1
ATOM 3724 C CA . LEU A 1 477 ? 34.075 -0.445 -41.224 1.00 82.81 477 LEU A CA 1
ATOM 3725 C C . LEU A 1 477 ? 35.334 -0.216 -40.383 1.00 82.81 477 LEU A C 1
ATOM 3727 O O . LEU A 1 477 ? 36.056 -1.165 -40.079 1.00 82.81 477 LEU A O 1
ATOM 3731 N N . MET A 1 478 ? 35.625 1.037 -40.034 1.00 85.62 478 MET A N 1
ATOM 3732 C CA . MET A 1 478 ? 36.846 1.407 -39.315 1.00 85.62 478 MET A CA 1
ATOM 3733 C C . MET A 1 478 ? 36.672 1.305 -37.800 1.00 85.62 478 MET A C 1
ATOM 3735 O O . MET A 1 478 ? 37.615 0.951 -37.095 1.00 85.62 478 MET A O 1
ATOM 3739 N N . SER A 1 479 ? 35.479 1.618 -37.293 1.00 81.81 479 SER A N 1
ATOM 3740 C CA . SER A 1 479 ? 35.170 1.667 -35.865 1.00 81.81 479 SER A CA 1
ATOM 3741 C C . SER A 1 479 ? 33.753 1.142 -35.586 1.00 81.81 479 SER A C 1
ATOM 3743 O O . SER A 1 479 ? 32.916 1.897 -35.079 1.00 81.81 479 SER A O 1
ATOM 3745 N N . PRO A 1 480 ? 33.468 -0.144 -35.877 1.00 80.94 480 PRO A N 1
ATOM 3746 C CA . PRO A 1 480 ? 32.157 -0.725 -35.603 1.00 80.94 480 P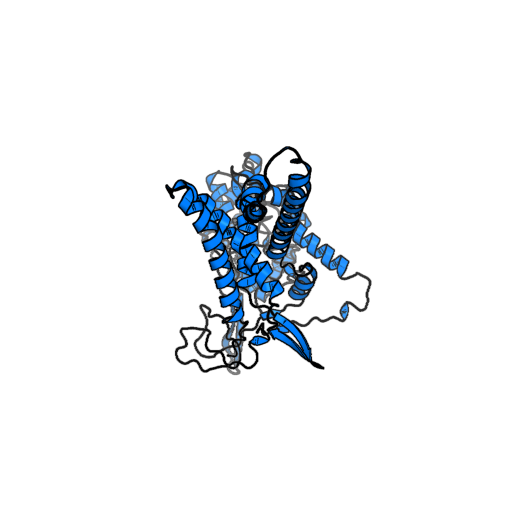RO A CA 1
ATOM 3747 C C . PRO A 1 480 ? 31.821 -0.612 -34.116 1.00 80.94 480 PRO A C 1
ATOM 3749 O O . PRO A 1 480 ? 32.694 -0.781 -33.257 1.00 80.94 480 PRO A O 1
ATOM 3752 N N . VAL A 1 481 ? 30.547 -0.375 -33.801 1.00 80.94 481 VAL A N 1
ATOM 3753 C CA . VAL A 1 481 ? 30.069 -0.381 -32.415 1.00 80.94 481 VAL A CA 1
ATOM 3754 C C . VAL A 1 481 ? 30.215 -1.797 -31.861 1.00 80.94 481 VAL A C 1
ATOM 3756 O O . VAL A 1 481 ? 29.537 -2.728 -32.294 1.00 80.94 481 VAL A O 1
ATOM 3759 N N . ARG A 1 482 ? 31.131 -1.979 -30.907 1.00 74.88 482 ARG A N 1
ATOM 3760 C CA . ARG A 1 482 ? 31.399 -3.282 -30.288 1.00 74.88 482 ARG A CA 1
ATOM 3761 C C . ARG A 1 482 ? 30.617 -3.417 -28.991 1.00 74.88 482 ARG A C 1
ATOM 3763 O O . ARG A 1 482 ? 30.625 -2.512 -28.162 1.00 74.88 482 ARG A O 1
ATOM 3770 N N . ALA A 1 483 ? 30.001 -4.577 -28.791 1.00 67.06 483 ALA A N 1
ATOM 3771 C CA . ALA A 1 483 ? 29.520 -4.973 -27.477 1.00 67.06 483 ALA A CA 1
ATOM 3772 C C . ALA A 1 483 ? 30.739 -5.338 -26.620 1.00 67.06 483 ALA A C 1
ATOM 3774 O O . ALA A 1 483 ? 31.391 -6.354 -26.854 1.00 67.06 483 ALA A O 1
ATOM 3775 N N . THR A 1 484 ? 31.091 -4.484 -25.663 1.00 59.47 484 THR A N 1
ATOM 3776 C CA . THR A 1 484 ? 32.153 -4.768 -24.700 1.00 59.47 484 THR A CA 1
ATOM 3777 C C . THR A 1 484 ? 31.553 -5.438 -23.472 1.00 59.47 484 THR A C 1
ATOM 3779 O O . THR A 1 484 ? 30.689 -4.887 -22.792 1.00 59.47 484 THR A O 1
ATOM 3782 N N . ILE A 1 485 ? 32.019 -6.648 -23.174 1.00 53.69 485 ILE A N 1
ATOM 3783 C CA . ILE A 1 485 ? 31.765 -7.273 -21.879 1.00 53.69 485 ILE A CA 1
ATOM 3784 C C . ILE A 1 485 ? 32.674 -6.545 -20.887 1.00 53.69 485 ILE A C 1
ATOM 3786 O O . ILE A 1 485 ? 33.894 -6.679 -20.951 1.00 53.69 485 ILE A O 1
ATOM 3790 N N . LEU A 1 486 ? 32.092 -5.728 -20.007 1.00 39.50 486 LEU A N 1
ATOM 3791 C CA . LEU A 1 486 ? 32.806 -5.178 -18.856 1.00 39.50 486 LEU A CA 1
ATOM 3792 C C . LEU A 1 486 ? 33.108 -6.338 -17.902 1.00 39.50 486 LEU A C 1
ATOM 3794 O O . LEU A 1 486 ? 32.282 -6.697 -17.065 1.00 39.50 486 LEU A O 1
ATOM 3798 N N . SER A 1 487 ? 34.273 -6.960 -18.071 1.00 33.25 487 SER A N 1
ATOM 3799 C CA . SER A 1 487 ? 34.864 -7.803 -17.039 1.00 33.25 487 SER A CA 1
ATOM 3800 C C . SER A 1 487 ? 35.384 -6.881 -15.936 1.00 33.25 487 SER A C 1
ATOM 3802 O O . SER A 1 487 ? 36.448 -6.277 -16.090 1.00 33.25 487 SER A O 1
ATOM 3804 N N . LEU A 1 488 ? 34.581 -6.711 -14.887 1.00 29.81 488 LEU A N 1
ATOM 3805 C CA . LEU A 1 488 ? 35.040 -6.244 -13.578 1.00 29.81 488 LEU A CA 1
ATOM 3806 C C . LEU A 1 488 ? 35.823 -7.355 -12.874 1.00 29.81 488 LEU A C 1
ATOM 3808 O O . LEU A 1 488 ? 35.395 -8.528 -12.990 1.00 29.81 488 LEU A O 1
#

Foldseek 3Di:
DDAPAPCCLLPPPPFPFDPLQVLVLCLVDALVAQFAQAQAQDLLRPWGQGQDPVVNVVCVVPVNQAPSNHNLSRQLSDPAACQPPPLNVLCCQAPVVQQPPDPVSVVVVVCRGGPRHDDGSVVVVVVSVVSNRGHHHGDDWDFKRRWHWDWDWDQDPVRDTDIDTPDTDDMDGDPDTQPGPGPSVVSVVCNVVSAHSTPPGCRHCVNVPHRCVEPPRPRPDDDVVNVVCVVDVCPPCVSVVVVVVVVVVLDPDDPCSVVPPPDWDKDQPQPPLLQPAWDDDADPVLVDDDTHRADFDHDDPPDDSPDGDHDIDTDDPSNVVCCVVVDDPPDPPVVVVVVVVLVVLVVVLVVQLVCCVVVVVVVPPDDDDCPVVCVVCSCLPSCCPPNNLVSLLSQLVVLVVVQLDFDWDFDDDPDDTDTHRDQDDPVSLLVSLLSNCSNVSSVLVVCVVVDPDPVCSVVVSVVVSVVSSVVSSCCCVVPGDHDDSPPD

Organism: Aphanomyces astaci (NCBI:txid112090)